Protein AF-A0A6A6V5Y7-F1 (afdb_monomer_lite)

Radius of gyration: 75.14 Å; chains: 1; bounding box: 141×60×212 Å

Secondary structure (DSSP, 8-state):
-HHHHHHHHHHHHHHHHHHHHHHHHHHHHHHH-TT------S-HHHHHHHHHHHHHHHHHHHTT---HHHHHHHHHHHHHHHHHHHHHHHHHTT-SS--HHHHHHHHHHH--HHHHHHHHHHHHHHHHHHHHHHHHHHHHHHHHHHHHHHHHHHHHHHHHHHHHHHHHTTHHHHHHHHHHHHHHHHHHHHHHHHHHHHHHHHHHHHHHHHHHHHHHHHHHHHHHHHHHHHHHHHHHHHHHHHHHHHHHHHHHHHHHHHHHHHHHHHHHHHHHHHHHHHHHHHHHHHHH---HHHHHHHHHHHHHHHHHHHHHHHHHHHHHHHHHHHHHHHHHHHHHHHHSGGGHHHHHHTT-------------------PPPPPPPPPS--------TTHHHHHHHHHHHHHHHHHHHHHTTTT--HHHHHHHT-------S-S-----STT----SS----HHHHHHHHHHHHHHHHH-HHHHHHHHHHHHHHHHTTS------------------

Organism: NCBI:txid1340428

Foldseek 3Di:
DLVVLVVQLLVLLVVLLVLLLVVLVVLVVLQPDPPFDDPDPDDLVVSLVVNVVSLVSNVVSLVSHPDPLVNVLSVLSSVLSVVVSVQSVQLVVPDDDDDPVSVNVSSPVSDDPVRSVVSNVSSVVSVVSSVVVVVVVVVVVVVVVVVVVVVVVVVVVVVVVVVVVVVVVCVVVVVVVVVVVVVVVVVVVVVVVVVVVVVVVVVVVVVVVVVVVVVVVVVVVVVVVVVVVVVVVVVVVVVVVVVVVVVVVVVVVVVVVLVVLVVVLVVLVVVLVVLVVVLVVLVVVLVPDPDPVVNVVSVVVSVVSVVVNVVSVVVNVVSVVVSVVSVVVVVVVVVVVVPPVPVVVVVVVVVPPPPPDPDDDDDDDDDDDDDDDDDDDDDPPDDDDDDDPPPVVVVVVVVVVVVVVVVVCVVVVVLDDVVVVCVVVPDDPDDDDDDDDADDDPPDGDDDDDPPDVVVVVLVVQLSVCCVVPNNVVSVVVSVVVVVVVVVVDDDPDDDDDDDDDDDDDDD

Sequence (508 aa):
MEAWAVVACVASVVQLVDVTARCISKSREIQQSGDGFLESHASPQDATNHLRGLNNEVVFSATAITDPALLVLCNSVTSTTDQLLAVLDKVKVKGSKTKWKSLRSAIRSVWSKEQVEDLERRVAEFRDELNLHIVVRLRQQLTNLDTDLQSYIQSSDERTQKIIDAILNQGDIFTALLLDYGSENAQLHETTRSVVQEEHTRTRELIQLEGQRLGSESEERQRTTIRAVQASETMIISSIETNGEANQINHARTQSQIAELETALQVIKEQMEARDRELKQLLTALHETRNASKRRTIGEKSNAVTAALMALETMYSTLLSVLTMLKSSATDLLNHARTVEIWKISSFASKLSLPTEIRPGHPGGARMSGAVPLLPPFSDEDLGLTSRPWLATSQFAHSSYFGYYYTTIDASSHIIEGAAMEARWKYQPSTSQTDGFGVSYGGVSVDSGPCTNSALWLAACVTAVLRDHLGPDLAFTLLAGSLNYTISNVQEKETYSNGRFKADFRRT

pLDDT: mean 70.55, std 22.04, range [25.81, 97.62]

Structure (mmCIF, N/CA/C/O backbone):
data_AF-A0A6A6V5Y7-F1
#
_entry.id   AF-A0A6A6V5Y7-F1
#
loop_
_atom_site.group_PDB
_atom_site.id
_atom_site.type_symbol
_atom_site.label_atom_id
_atom_site.label_alt_id
_atom_site.label_comp_id
_atom_site.label_asym_id
_atom_site.label_entity_id
_atom_site.label_seq_id
_atom_site.pdbx_PDB_ins_code
_atom_site.Cartn_x
_atom_site.Cartn_y
_atom_site.Cartn_z
_atom_site.occupancy
_atom_site.B_iso_or_equiv
_atom_site.auth_seq_id
_atom_site.auth_comp_id
_atom_site.auth_asym_id
_atom_site.auth_atom_id
_atom_site.pdbx_PDB_model_num
ATOM 1 N N . MET A 1 1 ? -32.744 5.131 66.075 1.00 47.84 1 MET A N 1
ATOM 2 C CA . MET A 1 1 ? -32.521 5.717 67.416 1.00 47.84 1 MET A CA 1
ATOM 3 C C . MET A 1 1 ? -32.692 4.689 68.533 1.00 47.84 1 MET A C 1
ATOM 5 O O . MET A 1 1 ? -31.866 4.689 69.431 1.00 47.84 1 MET A O 1
ATOM 9 N N . GLU A 1 2 ? -33.654 3.763 68.451 1.00 63.81 2 GLU A N 1
ATOM 10 C CA . GLU A 1 2 ? -33.913 2.760 69.507 1.00 63.81 2 GLU A CA 1
ATOM 11 C C . GLU A 1 2 ? -32.731 1.830 69.841 1.00 63.81 2 GLU A C 1
ATOM 13 O O . GLU A 1 2 ? -32.483 1.551 71.008 1.00 63.81 2 GLU A O 1
ATOM 18 N N . ALA A 1 3 ? -31.946 1.390 68.849 1.00 69.12 3 ALA A N 1
ATOM 19 C CA . ALA A 1 3 ? -30.833 0.461 69.088 1.00 69.12 3 ALA A CA 1
ATOM 20 C C . ALA A 1 3 ? -29.760 1.028 70.038 1.00 69.12 3 ALA A C 1
ATOM 22 O O . ALA A 1 3 ? -29.252 0.310 70.895 1.00 69.12 3 ALA A O 1
ATOM 23 N N . TRP A 1 4 ? -29.452 2.323 69.927 1.00 71.75 4 TRP A N 1
ATOM 24 C CA . TRP A 1 4 ? -28.482 2.986 70.802 1.00 71.75 4 TRP A CA 1
ATOM 25 C C . TRP A 1 4 ? -29.007 3.146 72.230 1.00 71.75 4 TRP A C 1
ATOM 27 O O . TRP A 1 4 ? -28.233 2.999 73.170 1.00 71.75 4 TRP A O 1
ATOM 37 N N . ALA A 1 5 ? -30.313 3.378 72.398 1.00 74.56 5 ALA A N 1
ATOM 38 C CA . ALA A 1 5 ? -30.947 3.442 73.714 1.00 74.56 5 ALA A CA 1
ATOM 39 C C . ALA A 1 5 ? -30.925 2.077 74.424 1.00 74.56 5 ALA A C 1
ATOM 41 O O . ALA A 1 5 ? -30.608 2.005 75.609 1.00 74.56 5 ALA A O 1
ATOM 42 N N . VAL A 1 6 ? -31.171 0.988 73.686 1.00 73.44 6 VAL A N 1
ATOM 43 C CA . VAL A 1 6 ? -31.071 -0.384 74.213 1.00 73.44 6 VAL A CA 1
ATOM 44 C C . VAL A 1 6 ? -29.634 -0.713 74.623 1.00 73.44 6 VAL A C 1
ATOM 46 O O . VAL A 1 6 ? -29.417 -1.217 75.722 1.00 73.44 6 VAL A O 1
ATOM 49 N N . VAL A 1 7 ? -28.642 -0.390 73.786 1.00 76.25 7 VAL A N 1
ATOM 50 C CA . VAL A 1 7 ? -27.221 -0.623 74.106 1.00 76.25 7 VAL A CA 1
ATOM 51 C C . VAL A 1 7 ? -26.783 0.185 75.327 1.00 76.25 7 VAL A C 1
ATOM 53 O O . VAL A 1 7 ? -26.124 -0.365 76.208 1.00 76.25 7 VAL A O 1
ATOM 56 N N . ALA A 1 8 ? -27.169 1.461 75.403 1.00 78.75 8 ALA A N 1
ATOM 57 C CA . ALA A 1 8 ? -26.872 2.311 76.550 1.00 78.75 8 ALA A CA 1
ATOM 58 C C . ALA A 1 8 ? -27.481 1.734 77.834 1.00 78.75 8 ALA A C 1
ATOM 60 O O . ALA A 1 8 ? -26.762 1.552 78.810 1.00 78.75 8 ALA A O 1
ATOM 61 N N . CYS A 1 9 ? -28.758 1.340 77.809 1.00 78.88 9 CYS A N 1
ATOM 62 C CA . CYS A 1 9 ? -29.396 0.757 78.984 1.00 78.88 9 CYS A CA 1
ATOM 63 C C . CYS A 1 9 ? -28.735 -0.551 79.428 1.00 78.88 9 CYS A C 1
ATOM 65 O O . CYS A 1 9 ? -28.435 -0.718 80.609 1.00 78.88 9 CYS A O 1
ATOM 67 N N . VAL A 1 10 ? -28.464 -1.465 78.490 1.00 78.81 10 VAL A N 1
ATOM 68 C CA . VAL A 1 10 ? -27.765 -2.723 78.784 1.00 78.81 10 VAL A CA 1
ATOM 69 C C . VAL A 1 10 ? -26.408 -2.434 79.425 1.00 78.81 10 VAL A C 1
ATOM 71 O O . VAL A 1 10 ? -26.070 -3.062 80.424 1.00 78.81 10 VAL A O 1
ATOM 74 N N . ALA A 1 11 ? -25.656 -1.452 78.921 1.00 81.56 11 ALA A N 1
ATOM 75 C CA . ALA A 1 11 ? -24.382 -1.053 79.511 1.00 81.56 11 ALA A CA 1
ATOM 76 C C . ALA A 1 11 ? -24.539 -0.534 80.952 1.00 81.56 11 ALA A C 1
ATOM 78 O O . ALA A 1 11 ? -23.795 -0.975 81.832 1.00 81.56 11 ALA A O 1
ATOM 79 N N . SER A 1 12 ? -25.521 0.333 81.219 1.00 81.94 12 SER A N 1
ATOM 80 C CA . SER A 1 12 ? -25.798 0.841 82.570 1.00 81.94 12 SER A CA 1
ATOM 81 C C . SER A 1 12 ? -26.229 -0.288 83.520 1.00 81.94 12 SER A C 1
ATOM 83 O O . SER A 1 12 ? -25.786 -0.327 84.667 1.00 81.94 12 SER A O 1
ATOM 85 N N . VAL A 1 13 ? -27.019 -1.262 83.043 1.00 81.38 13 VAL A N 1
ATOM 86 C CA . VAL A 1 13 ? -27.416 -2.454 83.815 1.00 81.38 13 VAL A CA 1
ATOM 87 C C . VAL A 1 13 ? -26.211 -3.345 84.123 1.00 81.38 13 VAL A C 1
ATOM 89 O O . VAL A 1 13 ? -26.048 -3.742 85.275 1.00 81.38 13 VAL A O 1
ATOM 92 N N . VAL A 1 14 ? -25.328 -3.621 83.151 1.00 83.00 14 VAL A N 1
ATOM 93 C CA . VAL A 1 14 ? -24.084 -4.385 83.385 1.00 83.00 14 VAL A CA 1
ATOM 94 C C . VAL A 1 14 ? -23.247 -3.722 84.475 1.00 83.00 14 VAL A C 1
ATOM 96 O O . VAL A 1 14 ? -22.811 -4.392 85.411 1.00 83.00 14 VAL A O 1
ATOM 99 N N . GLN A 1 15 ? -23.023 -2.409 84.363 1.00 83.56 15 GLN A N 1
ATOM 100 C CA . GLN A 1 15 ? -22.234 -1.657 85.338 1.00 83.56 15 GLN A CA 1
ATOM 101 C C . GLN A 1 15 ? -22.883 -1.704 86.721 1.00 83.56 15 GLN A C 1
ATOM 103 O O . GLN A 1 15 ? -22.200 -1.918 87.722 1.00 83.56 15 GLN A O 1
ATOM 108 N N . LEU A 1 16 ? -24.207 -1.561 86.782 1.00 81.12 16 LEU A N 1
ATOM 109 C CA . LEU A 1 16 ? -24.944 -1.589 88.035 1.00 81.12 16 LEU A CA 1
ATOM 110 C C . LEU A 1 16 ? -24.880 -2.961 88.716 1.00 81.12 16 LEU A C 1
ATOM 112 O O . LEU A 1 16 ? -24.632 -3.037 89.923 1.00 81.12 16 LEU A O 1
ATOM 116 N N . VAL A 1 17 ? -25.053 -4.038 87.949 1.00 80.75 17 VAL A N 1
ATOM 117 C CA . VAL A 1 17 ? -24.933 -5.428 88.412 1.00 80.75 17 VAL A CA 1
ATOM 118 C C . VAL A 1 17 ? -23.511 -5.710 88.904 1.00 80.75 17 VAL A C 1
ATOM 120 O O . VAL A 1 17 ? -23.354 -6.257 89.993 1.00 80.75 17 VAL A O 1
ATOM 123 N N . ASP A 1 18 ? -22.473 -5.283 88.179 1.00 80.75 18 ASP A N 1
ATOM 124 C CA . ASP A 1 18 ? -21.068 -5.473 88.575 1.00 80.75 18 ASP A CA 1
ATOM 125 C C . ASP A 1 18 ? -20.716 -4.712 89.864 1.00 80.75 18 ASP A C 1
ATOM 127 O O . ASP A 1 18 ? -20.159 -5.285 90.803 1.00 80.75 18 ASP A O 1
ATOM 131 N N . VAL A 1 19 ? -21.094 -3.433 89.975 1.00 78.00 19 VAL A N 1
ATOM 132 C CA . VAL A 1 19 ? -20.848 -2.650 91.198 1.00 78.00 19 VAL A CA 1
ATOM 133 C C . VAL A 1 19 ? -21.626 -3.234 92.382 1.00 78.00 19 VAL A C 1
ATOM 135 O O . VAL A 1 19 ? -21.072 -3.352 93.478 1.00 78.00 19 VAL A O 1
ATOM 138 N N . THR A 1 20 ? -22.869 -3.673 92.164 1.00 76.62 20 THR A N 1
ATOM 139 C CA . THR A 1 20 ? -23.691 -4.337 93.187 1.00 76.62 20 THR A CA 1
ATOM 140 C C . THR A 1 20 ? -23.056 -5.656 93.642 1.00 76.62 20 THR A C 1
ATOM 142 O O . THR A 1 20 ? -22.884 -5.864 94.844 1.00 76.62 20 THR A O 1
ATOM 145 N N . ALA A 1 21 ? -22.602 -6.497 92.707 1.00 80.69 21 ALA A N 1
ATOM 146 C CA . ALA A 1 21 ? -21.889 -7.740 92.999 1.00 80.69 21 ALA A CA 1
ATOM 147 C C . ALA A 1 21 ? -20.622 -7.489 93.830 1.00 80.69 21 ALA A C 1
ATOM 149 O O . ALA A 1 21 ? -20.389 -8.161 94.834 1.00 80.69 21 ALA A O 1
ATOM 150 N N . ARG A 1 22 ? -19.825 -6.474 93.471 1.00 79.12 22 ARG A N 1
ATOM 151 C CA . ARG A 1 22 ? -18.620 -6.088 94.225 1.00 79.12 22 ARG A CA 1
ATOM 152 C C . ARG A 1 22 ? -18.953 -5.603 95.635 1.00 79.12 22 ARG A C 1
ATOM 154 O O . ARG A 1 22 ? -18.233 -5.938 96.577 1.00 79.12 22 ARG A O 1
ATOM 161 N N . CYS A 1 23 ? -20.024 -4.825 95.804 1.00 73.75 23 CYS A N 1
ATOM 162 C CA . CYS A 1 23 ? -20.492 -4.380 97.118 1.00 73.75 23 CYS A CA 1
ATOM 163 C C . CYS A 1 23 ? -20.911 -5.560 98.001 1.00 73.75 23 CYS A C 1
ATOM 165 O O . CYS A 1 23 ? -20.565 -5.590 99.187 1.00 73.75 23 CYS A O 1
ATOM 167 N N . ILE A 1 24 ? -21.608 -6.543 97.431 1.00 74.25 24 ILE A N 1
ATOM 168 C CA . ILE A 1 24 ? -22.055 -7.731 98.157 1.00 74.25 24 ILE A CA 1
ATOM 169 C C . ILE A 1 24 ? -20.869 -8.652 98.486 1.00 74.25 24 ILE A C 1
ATOM 171 O O . ILE A 1 24 ? -20.700 -9.005 99.651 1.00 74.25 24 ILE A O 1
ATOM 175 N N . SER A 1 25 ? -19.968 -8.923 97.532 1.00 78.38 25 SER A N 1
ATOM 176 C CA . SER A 1 25 ? -18.748 -9.723 97.754 1.00 78.38 25 SER A CA 1
ATOM 177 C C . SER A 1 25 ? -17.883 -9.140 98.869 1.00 78.38 25 SER A C 1
ATOM 179 O O . SER A 1 25 ? -17.515 -9.839 99.811 1.00 78.38 25 SER A O 1
ATOM 181 N N . LYS A 1 26 ? -17.630 -7.823 98.838 1.00 73.12 26 LYS A N 1
ATOM 182 C CA . LYS A 1 26 ? -16.898 -7.147 99.918 1.00 73.12 26 LYS A CA 1
ATOM 183 C C . LYS A 1 26 ? -17.632 -7.243 101.253 1.00 73.12 26 LYS A C 1
ATOM 185 O O . LYS A 1 26 ? -16.992 -7.395 102.289 1.00 73.12 26 LYS A O 1
ATOM 190 N N . SER A 1 27 ? -18.964 -7.175 101.252 1.00 70.31 27 SER A N 1
ATOM 191 C CA . SER A 1 27 ? -19.775 -7.359 102.463 1.00 70.31 27 SER A CA 1
ATOM 192 C C . SER A 1 27 ? -19.649 -8.780 103.021 1.00 70.31 27 SER A C 1
ATOM 194 O O . SER A 1 27 ? -19.525 -8.948 104.236 1.00 70.31 27 SER A O 1
ATOM 196 N N . ARG A 1 28 ? -19.603 -9.794 102.150 1.00 71.38 28 ARG A N 1
ATOM 197 C CA . ARG A 1 28 ? -19.395 -11.203 102.503 1.00 71.38 28 ARG A CA 1
ATOM 198 C C . ARG A 1 28 ? -17.990 -11.467 103.047 1.00 71.38 28 ARG A C 1
ATOM 200 O O . ARG A 1 28 ? -17.866 -12.060 104.117 1.00 71.38 28 ARG A O 1
ATOM 207 N N . GLU A 1 29 ? -16.944 -10.959 102.395 1.00 71.38 29 GLU A N 1
ATOM 208 C CA . GLU A 1 29 ? -15.559 -11.002 102.899 1.00 71.38 29 GLU A CA 1
ATOM 209 C C . GLU A 1 29 ? -15.474 -10.391 104.306 1.00 71.38 29 GLU A C 1
ATOM 211 O O . GLU A 1 29 ? -14.938 -10.981 105.243 1.00 71.38 29 GLU A O 1
ATOM 216 N N . ILE A 1 30 ? -16.110 -9.231 104.487 1.00 67.81 30 ILE A N 1
ATOM 217 C CA . ILE A 1 30 ? -16.208 -8.524 105.763 1.00 67.81 30 ILE A CA 1
ATOM 218 C C . ILE A 1 30 ? -16.929 -9.345 106.846 1.00 67.81 30 ILE A C 1
ATOM 220 O O . ILE A 1 30 ? -16.574 -9.194 108.020 1.00 67.81 30 ILE A O 1
ATOM 224 N N . GLN A 1 31 ? -17.919 -10.176 106.493 1.00 64.50 31 GLN A N 1
ATOM 225 C CA . GLN A 1 31 ? -18.598 -11.081 107.429 1.00 64.50 31 GLN A CA 1
ATOM 226 C C . GLN A 1 31 ? -17.725 -12.281 107.831 1.00 64.50 31 GLN A C 1
ATOM 228 O O . GLN A 1 31 ? -17.809 -12.716 108.985 1.00 64.50 31 GLN A O 1
ATOM 233 N N . GLN A 1 32 ? -16.905 -12.794 106.907 1.00 69.12 32 GLN A N 1
ATOM 234 C CA . GLN A 1 32 ? -16.104 -14.013 107.075 1.00 69.12 32 GLN A CA 1
ATOM 235 C C . GLN A 1 32 ? -14.733 -13.772 107.735 1.00 69.12 32 GLN A C 1
ATOM 237 O O . GLN A 1 32 ? -14.247 -14.643 108.454 1.00 69.12 32 GLN A O 1
ATOM 242 N N . SER A 1 33 ? -14.106 -12.604 107.555 1.00 66.62 33 SER A N 1
ATOM 243 C CA . SER A 1 33 ? -12.805 -12.300 108.172 1.00 66.62 33 SER A CA 1
ATOM 244 C C . SER A 1 33 ? -12.927 -12.012 109.680 1.00 66.62 33 SER A C 1
ATOM 246 O O . SER A 1 33 ? -13.344 -10.923 110.079 1.00 66.62 33 SER A O 1
ATOM 248 N N . GLY A 1 34 ? -12.513 -12.962 110.527 1.00 57.53 34 GLY A N 1
ATOM 249 C CA . GLY A 1 34 ? -12.497 -12.820 111.992 1.00 57.53 34 GLY A CA 1
ATOM 250 C C . GLY A 1 34 ? -11.508 -11.777 112.542 1.00 57.53 34 GLY A C 1
ATOM 251 O O . GLY A 1 34 ? -11.775 -11.202 113.593 1.00 57.53 34 GLY A O 1
ATOM 252 N N . ASP A 1 35 ? -10.431 -11.459 111.810 1.00 55.78 35 ASP A N 1
ATOM 253 C CA . ASP A 1 35 ? -9.263 -10.715 112.336 1.00 55.78 35 ASP A CA 1
ATOM 254 C C . ASP A 1 35 ? -9.116 -9.257 111.857 1.00 55.78 35 ASP A C 1
ATOM 256 O O . ASP A 1 35 ? -8.121 -8.574 112.083 1.00 55.78 35 ASP A O 1
ATOM 260 N N . GLY A 1 36 ? -10.168 -8.701 111.256 1.00 52.84 36 GLY A N 1
ATOM 261 C CA . GLY A 1 36 ? -10.412 -7.267 111.399 1.00 52.84 36 GLY A CA 1
ATOM 262 C C . GLY A 1 36 ? -9.532 -6.272 110.629 1.00 52.84 36 GLY A C 1
ATOM 263 O O . GLY A 1 36 ? -9.738 -5.078 110.857 1.00 52.84 36 GLY A O 1
ATOM 264 N N . PHE A 1 37 ? -8.671 -6.677 109.692 1.00 50.19 37 PHE A N 1
ATOM 265 C CA . PHE A 1 37 ? -7.966 -5.740 108.805 1.00 50.19 37 PHE A CA 1
ATOM 266 C C . PHE A 1 37 ? -8.186 -6.099 107.332 1.00 50.19 37 PHE A C 1
ATOM 268 O O . PHE A 1 37 ? -7.670 -7.090 106.833 1.00 50.19 37 PHE A O 1
ATOM 275 N N . LEU A 1 38 ? -8.998 -5.293 106.646 1.00 51.72 38 LEU A N 1
ATOM 276 C CA . LEU A 1 38 ? -9.112 -5.313 105.190 1.00 51.72 38 LEU A CA 1
ATOM 277 C C . LEU A 1 38 ? -8.870 -3.870 104.748 1.00 51.72 38 LEU A C 1
ATOM 279 O O . LEU A 1 38 ? -9.680 -2.983 105.031 1.00 51.72 38 LEU A O 1
ATOM 283 N N . GLU A 1 39 ? -7.699 -3.617 104.173 1.00 50.28 39 GLU A N 1
ATOM 284 C CA . GLU A 1 39 ? -7.285 -2.297 103.704 1.00 50.28 39 GLU A CA 1
ATOM 285 C C . GLU A 1 39 ? -8.019 -2.001 102.391 1.00 50.28 39 GLU A C 1
ATOM 287 O O . GLU A 1 39 ? -7.555 -2.299 101.297 1.00 50.28 39 GLU A O 1
ATOM 292 N N . SER A 1 40 ? -9.252 -1.497 102.497 1.00 54.22 40 SER A N 1
ATOM 293 C CA . SER A 1 40 ? -10.013 -1.051 101.329 1.00 54.22 40 SER A CA 1
ATOM 294 C C . SER A 1 40 ? -9.873 0.461 101.173 1.00 54.22 40 SER A C 1
ATOM 296 O O . SER A 1 40 ? -10.400 1.222 101.986 1.00 54.22 40 SER A O 1
ATOM 298 N N . HIS A 1 41 ? -9.176 0.887 100.115 1.00 52.16 41 HIS A N 1
ATOM 299 C CA . HIS A 1 41 ? -8.904 2.295 99.788 1.00 52.16 41 HIS A CA 1
ATOM 300 C C . HIS A 1 41 ? -10.117 3.087 99.261 1.00 52.16 41 HIS A C 1
ATOM 302 O O . HIS A 1 41 ? -10.018 4.298 99.092 1.00 52.16 41 HIS A O 1
ATOM 308 N N . ALA A 1 42 ? -11.266 2.448 99.015 1.00 56.84 42 ALA A N 1
ATOM 309 C CA . ALA A 1 42 ? -12.482 3.142 98.582 1.00 56.84 42 ALA A CA 1
ATOM 310 C C . ALA A 1 42 ? -13.359 3.512 99.789 1.00 56.84 42 ALA A C 1
ATOM 312 O O . ALA A 1 42 ? -13.603 2.673 100.661 1.00 56.84 42 ALA A O 1
ATOM 313 N N . SER A 1 43 ? -13.859 4.750 99.843 1.00 63.84 43 SER A N 1
ATOM 314 C CA . SER A 1 43 ? -14.840 5.143 100.858 1.00 63.84 43 SER A CA 1
ATOM 315 C C . SER A 1 43 ? -16.182 4.462 100.557 1.00 63.84 43 SER A C 1
ATOM 317 O O . SER A 1 43 ? -16.647 4.516 99.417 1.00 63.84 43 SER A O 1
ATOM 319 N N . PRO A 1 44 ? -16.868 3.871 101.551 1.00 64.44 44 PRO A N 1
ATOM 320 C CA . PRO A 1 44 ? -18.232 3.365 101.383 1.00 64.44 44 PRO A CA 1
ATOM 321 C C . PRO A 1 44 ? -19.197 4.399 100.793 1.00 64.44 44 PRO A C 1
ATOM 323 O O . PRO A 1 44 ? -20.110 4.045 100.056 1.00 64.44 44 PRO A O 1
ATOM 326 N N . GLN A 1 45 ? -18.967 5.686 101.079 1.00 70.00 45 GLN A N 1
ATOM 327 C CA . GLN A 1 45 ? -19.774 6.779 100.542 1.00 70.00 45 GLN A CA 1
ATOM 328 C C . GLN A 1 45 ? -19.642 6.911 99.021 1.00 70.00 45 GLN A C 1
ATOM 330 O O . GLN A 1 45 ? -20.628 7.228 98.356 1.00 70.00 45 GLN A O 1
ATOM 335 N N . ASP A 1 46 ? -18.454 6.648 98.482 1.00 72.88 46 ASP A N 1
ATOM 336 C CA . ASP A 1 46 ? -18.194 6.736 97.047 1.00 72.88 46 ASP A CA 1
ATOM 337 C C . ASP A 1 46 ? -18.903 5.591 96.321 1.00 72.88 46 ASP A C 1
ATOM 339 O O . ASP A 1 46 ? -19.544 5.819 95.300 1.00 72.88 46 ASP A O 1
ATOM 343 N N . ALA A 1 47 ? -18.894 4.384 96.901 1.00 71.00 47 ALA A N 1
ATOM 344 C CA . ALA A 1 47 ? -19.635 3.236 96.378 1.00 71.00 47 ALA A CA 1
ATOM 345 C C . ALA A 1 47 ? -21.159 3.466 96.393 1.00 71.00 47 ALA A C 1
ATOM 347 O O . ALA A 1 47 ? -21.827 3.195 95.398 1.00 71.00 47 ALA A O 1
ATOM 348 N N . THR A 1 48 ? -21.713 4.027 97.475 1.00 78.44 48 THR A N 1
ATOM 349 C CA . THR A 1 48 ? -23.146 4.367 97.554 1.00 78.44 48 THR A CA 1
ATOM 350 C C . THR A 1 48 ? -23.541 5.440 96.537 1.00 78.44 48 THR A C 1
ATOM 352 O O . THR A 1 48 ? -24.580 5.323 95.889 1.00 78.44 48 THR A O 1
ATOM 355 N N . ASN A 1 49 ? -22.721 6.484 96.373 1.00 81.69 49 ASN A N 1
ATOM 356 C CA . ASN A 1 49 ? -22.974 7.536 95.385 1.00 81.69 49 ASN A CA 1
ATOM 357 C C . ASN A 1 49 ? -22.903 6.985 93.953 1.00 81.69 49 ASN A C 1
ATOM 359 O O . ASN A 1 49 ? -23.741 7.335 93.126 1.00 81.69 49 ASN A O 1
ATOM 363 N N . HIS A 1 50 ? -21.943 6.097 93.686 1.00 80.06 50 HIS A N 1
ATOM 364 C CA . HIS A 1 50 ? -21.789 5.432 92.395 1.00 80.06 50 HIS A CA 1
ATOM 365 C C . HIS A 1 50 ? -23.005 4.551 92.071 1.00 80.06 50 HIS A C 1
ATOM 367 O O . HIS A 1 50 ? -23.597 4.700 91.005 1.00 80.06 50 HIS A O 1
ATOM 373 N N . LEU A 1 51 ? -23.437 3.694 93.005 1.00 80.12 51 LEU A N 1
ATOM 374 C CA . LEU A 1 51 ? -24.632 2.854 92.844 1.00 80.12 51 LEU A CA 1
ATOM 375 C C . LEU A 1 51 ? -25.889 3.681 92.560 1.00 80.12 51 LEU A C 1
ATOM 377 O O . LEU A 1 51 ? -26.679 3.329 91.691 1.00 80.12 51 LEU A O 1
ATOM 381 N N . ARG A 1 52 ? -26.064 4.801 93.268 1.00 85.25 52 ARG A N 1
ATOM 382 C CA . ARG A 1 52 ? -27.201 5.706 93.061 1.00 85.25 52 ARG A CA 1
ATOM 383 C C . ARG A 1 52 ? -27.171 6.366 91.682 1.00 85.25 52 ARG A C 1
ATOM 385 O O . ARG A 1 52 ? -28.218 6.489 91.055 1.00 85.25 52 ARG A O 1
ATOM 392 N N . GLY A 1 53 ? -25.991 6.779 91.218 1.00 83.44 53 GLY A N 1
ATOM 393 C CA . GLY A 1 53 ? -25.807 7.333 89.876 1.00 83.44 53 GLY A CA 1
ATOM 394 C C . GLY A 1 53 ? -26.209 6.335 88.791 1.00 83.44 53 GLY A C 1
ATOM 395 O O . GLY A 1 53 ? -27.066 6.647 87.969 1.00 83.44 53 GLY A O 1
ATOM 396 N N . LEU A 1 54 ? -25.669 5.115 88.864 1.00 82.56 54 LEU A N 1
ATOM 397 C CA . LEU A 1 54 ? -25.978 4.047 87.910 1.00 82.56 54 LEU A CA 1
ATOM 398 C C . LEU A 1 54 ? -27.454 3.632 87.946 1.00 82.56 54 LEU A C 1
ATOM 400 O O . LEU A 1 54 ? -28.047 3.398 86.899 1.00 82.56 54 LEU A O 1
ATOM 404 N N . ASN A 1 55 ? -28.079 3.582 89.127 1.00 85.38 55 ASN A N 1
ATOM 405 C CA . ASN A 1 55 ? -29.500 3.245 89.229 1.00 85.38 55 ASN A CA 1
ATOM 406 C C . ASN A 1 55 ? -30.393 4.275 88.528 1.00 85.38 55 ASN A C 1
ATOM 408 O O . ASN A 1 55 ? -31.296 3.914 87.780 1.00 85.38 55 ASN A O 1
ATOM 412 N N . ASN A 1 56 ? -30.107 5.565 88.723 1.00 85.50 56 ASN A N 1
ATOM 413 C CA . ASN A 1 56 ? -30.840 6.635 88.048 1.00 85.50 56 ASN A CA 1
ATOM 414 C C . ASN A 1 56 ? -30.662 6.570 86.525 1.00 85.50 56 ASN A C 1
ATOM 416 O O . ASN A 1 56 ? -31.601 6.852 85.784 1.00 85.50 56 ASN A O 1
ATOM 420 N N . GLU A 1 57 ? -29.474 6.183 86.061 1.00 82.88 57 GLU A N 1
ATOM 421 C CA . GLU A 1 57 ? -29.181 6.003 84.640 1.00 82.88 57 GLU A CA 1
ATOM 422 C C . GLU A 1 57 ? -29.948 4.818 84.036 1.00 82.88 57 GLU A C 1
ATOM 424 O O . GLU A 1 57 ? -30.499 4.940 82.941 1.00 82.88 57 GLU A O 1
ATOM 429 N N . VAL A 1 58 ? -30.061 3.702 84.767 1.00 83.56 58 VAL A N 1
ATOM 430 C CA . VAL A 1 58 ? -30.886 2.551 84.365 1.00 83.56 58 VAL A CA 1
ATOM 431 C C . VAL A 1 58 ? -32.360 2.941 84.291 1.00 83.56 58 VAL A C 1
ATOM 433 O O . VAL A 1 58 ? -32.996 2.674 83.276 1.00 8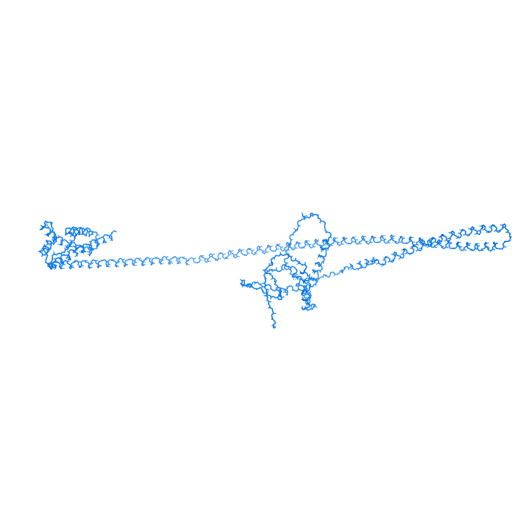3.56 58 VAL A O 1
ATOM 436 N N . VAL A 1 59 ? -32.890 3.632 85.306 1.00 85.19 59 VAL A N 1
ATOM 437 C CA . VAL A 1 59 ? -34.287 4.106 85.321 1.00 85.19 59 VAL A CA 1
ATOM 438 C C . VAL A 1 59 ? -34.562 5.057 84.159 1.00 85.19 59 VAL A C 1
ATOM 440 O O . VAL A 1 59 ? -35.572 4.917 83.473 1.00 85.19 59 VAL A O 1
ATOM 443 N N . PHE A 1 60 ? -33.658 6.005 83.906 1.00 84.62 60 PHE A N 1
ATOM 444 C CA . PHE A 1 60 ? -33.783 6.928 82.783 1.00 84.62 60 PHE A CA 1
ATOM 445 C C . PHE A 1 60 ? -33.778 6.178 81.447 1.00 84.62 60 PHE A C 1
ATOM 447 O O . PHE A 1 60 ? -34.667 6.378 80.620 1.00 84.62 60 PHE A O 1
ATOM 454 N N . SER A 1 61 ? -32.827 5.264 81.258 1.00 81.00 61 SER A N 1
ATOM 455 C CA . SER A 1 61 ? -32.674 4.515 80.008 1.00 81.00 61 SER A CA 1
ATOM 456 C C . SER A 1 61 ? -33.823 3.528 79.766 1.00 81.00 61 SER A C 1
ATOM 458 O O . SER A 1 61 ? -34.226 3.330 78.621 1.00 81.00 61 SER A O 1
ATOM 460 N N . ALA A 1 62 ? -34.413 2.974 80.829 1.00 81.00 62 ALA A N 1
ATOM 461 C CA . ALA A 1 62 ? -35.574 2.087 80.767 1.00 81.00 62 ALA A CA 1
ATOM 462 C C . ALA A 1 62 ? -36.816 2.758 80.157 1.00 81.00 62 ALA A C 1
ATOM 464 O O . ALA A 1 62 ? -37.608 2.086 79.501 1.00 81.00 62 ALA A O 1
ATOM 465 N N . THR A 1 63 ? -36.968 4.083 80.285 1.00 82.75 63 THR A N 1
ATOM 466 C CA . THR A 1 63 ? -38.103 4.815 79.683 1.00 82.75 63 THR A CA 1
ATOM 467 C C . THR A 1 63 ? -38.100 4.815 78.153 1.00 82.75 63 THR A C 1
ATOM 469 O O . THR A 1 63 ? -39.145 5.021 77.538 1.00 82.75 63 THR A O 1
ATOM 472 N N . ALA A 1 64 ? -36.941 4.572 77.536 1.00 80.25 64 ALA A N 1
ATOM 473 C CA . ALA A 1 64 ? -36.761 4.553 76.088 1.00 80.25 64 ALA A CA 1
ATOM 474 C C . ALA A 1 64 ? -36.769 3.132 75.492 1.00 80.25 64 ALA A C 1
ATOM 476 O O . ALA A 1 64 ? -36.625 2.979 74.277 1.00 80.25 64 ALA A O 1
ATOM 477 N N . ILE A 1 65 ? -36.907 2.092 76.322 1.00 79.31 65 ILE A N 1
ATOM 478 C CA . ILE A 1 65 ? -36.886 0.693 75.886 1.00 79.31 65 ILE A CA 1
ATOM 479 C C . ILE A 1 65 ? -38.299 0.227 75.545 1.00 79.31 65 ILE A C 1
ATOM 481 O O . ILE A 1 65 ? -39.210 0.287 76.366 1.00 79.31 65 ILE A O 1
ATOM 485 N N . THR A 1 66 ? -38.459 -0.302 74.334 1.00 81.62 66 THR A N 1
ATOM 486 C CA . THR A 1 66 ? -39.704 -0.915 73.851 1.00 81.62 66 THR A CA 1
ATOM 487 C C . THR A 1 66 ? -39.759 -2.428 74.085 1.00 81.62 66 THR A C 1
ATOM 489 O O . THR A 1 66 ? -40.828 -3.021 73.963 1.00 81.62 66 THR A O 1
ATOM 492 N N . ASP A 1 67 ? -38.631 -3.058 74.435 1.00 82.81 67 ASP A N 1
ATOM 493 C CA . ASP A 1 67 ? -38.548 -4.487 74.749 1.00 82.81 67 ASP A CA 1
ATOM 494 C C . ASP A 1 67 ? -39.115 -4.763 76.158 1.00 82.81 67 ASP A C 1
ATOM 496 O O . ASP A 1 67 ? -38.499 -4.371 77.157 1.00 82.81 67 ASP A O 1
ATOM 500 N N . PRO A 1 68 ? -40.273 -5.443 76.266 1.00 85.12 68 PRO A N 1
ATOM 501 C CA . PRO A 1 68 ? -40.937 -5.657 77.545 1.00 85.12 68 PRO A CA 1
ATOM 502 C C . PRO A 1 68 ? -40.125 -6.545 78.492 1.00 85.12 68 PRO A C 1
ATOM 504 O O . PRO A 1 68 ? -40.219 -6.373 79.704 1.00 85.12 68 PRO A O 1
ATOM 507 N N . ALA A 1 69 ? -39.323 -7.478 77.974 1.00 84.50 69 ALA A N 1
ATOM 508 C CA . ALA A 1 69 ? -38.557 -8.390 78.813 1.00 84.50 69 ALA A CA 1
ATOM 509 C C . ALA A 1 69 ? -37.314 -7.698 79.392 1.00 84.50 69 ALA A C 1
ATOM 511 O O . ALA A 1 69 ? -37.053 -7.787 80.591 1.00 84.50 69 ALA A O 1
ATOM 512 N N . LEU A 1 70 ? -36.628 -6.887 78.578 1.00 83.44 70 LEU A N 1
ATOM 513 C CA . LEU A 1 70 ? -35.536 -6.041 79.064 1.00 83.44 70 LEU A CA 1
ATOM 514 C C . LEU A 1 70 ? -36.032 -5.015 80.095 1.00 83.44 70 LEU A C 1
ATOM 516 O O . LEU A 1 70 ? -35.359 -4.772 81.093 1.00 83.44 70 LEU A O 1
ATOM 520 N N . LEU A 1 71 ? -37.230 -4.455 79.900 1.00 87.19 71 LEU A N 1
ATOM 521 C CA . LEU A 1 71 ? -37.840 -3.532 80.857 1.00 87.19 71 LEU A CA 1
ATOM 522 C C . LEU A 1 71 ? -38.103 -4.197 82.221 1.00 87.19 71 LEU A C 1
ATOM 524 O O . LEU A 1 71 ? -37.848 -3.594 83.266 1.00 87.19 71 LEU A O 1
ATOM 528 N N . VAL A 1 72 ? -38.582 -5.446 82.227 1.00 89.25 72 VAL A N 1
ATOM 529 C CA . VAL A 1 72 ? -38.777 -6.239 83.455 1.00 89.25 72 VAL A CA 1
ATOM 530 C C . VAL A 1 72 ? -37.446 -6.477 84.174 1.00 89.25 72 VAL A C 1
ATOM 532 O O . VAL A 1 72 ? -37.374 -6.300 85.395 1.00 89.25 72 VAL A O 1
ATOM 535 N N . LEU A 1 73 ? -36.385 -6.798 83.430 1.00 87.88 73 LEU A N 1
ATOM 536 C CA . LEU A 1 73 ? -35.040 -6.956 83.979 1.00 87.88 73 LEU A CA 1
ATOM 537 C C . LEU A 1 73 ? -34.522 -5.645 84.593 1.00 87.88 73 LEU A C 1
ATOM 539 O O . LEU A 1 73 ? -34.085 -5.644 85.743 1.00 87.88 73 LEU A O 1
ATOM 543 N N . CYS A 1 74 ? -34.634 -4.514 83.885 1.00 86.81 74 CYS A N 1
ATOM 544 C CA . CYS A 1 74 ? -34.238 -3.196 84.396 1.00 86.81 74 CYS A CA 1
ATOM 545 C C . CYS A 1 74 ? -34.946 -2.859 85.715 1.00 86.81 74 CYS A C 1
ATOM 547 O O . CYS A 1 74 ? -34.292 -2.488 86.688 1.00 86.81 74 CYS A O 1
ATOM 549 N N . ASN A 1 75 ? -36.265 -3.062 85.779 1.00 88.88 75 ASN A N 1
ATOM 550 C CA . ASN A 1 75 ? -37.048 -2.818 86.992 1.00 88.88 75 ASN A CA 1
ATOM 551 C C . ASN A 1 75 ? -36.611 -3.721 88.159 1.00 88.88 75 ASN A C 1
ATOM 553 O O . ASN A 1 75 ? -36.553 -3.279 89.310 1.00 88.88 75 ASN A O 1
ATOM 557 N N . SER A 1 76 ? -36.270 -4.979 87.870 1.00 88.31 76 SER A N 1
ATOM 558 C CA . SER A 1 76 ? -35.816 -5.950 88.871 1.00 88.31 76 SER A CA 1
ATOM 559 C C . SER A 1 76 ? -34.422 -5.613 89.412 1.00 88.31 76 SER A C 1
ATOM 561 O O . SER A 1 76 ? -34.195 -5.675 90.628 1.00 88.31 76 SER A O 1
ATOM 563 N N . VAL A 1 77 ? -33.508 -5.179 88.539 1.00 87.12 77 VAL A N 1
ATOM 564 C CA . VAL A 1 77 ? -32.175 -4.686 88.917 1.00 87.12 77 VAL A CA 1
ATOM 565 C C . VAL A 1 77 ? -32.312 -3.431 89.780 1.00 87.12 77 VAL A C 1
ATOM 567 O O . VAL A 1 77 ? -31.777 -3.409 90.888 1.00 87.12 77 VAL A O 1
ATOM 570 N N . THR A 1 78 ? -33.105 -2.444 89.350 1.00 88.12 78 THR A N 1
ATOM 571 C CA . THR A 1 78 ? -33.361 -1.209 90.109 1.00 88.12 78 THR A CA 1
ATOM 572 C C . THR A 1 78 ? -33.936 -1.490 91.492 1.00 88.12 78 THR A C 1
ATOM 574 O O . THR A 1 78 ? -33.405 -0.999 92.486 1.00 88.12 78 THR A O 1
ATOM 577 N N . SER A 1 79 ? -34.951 -2.355 91.592 1.00 90.50 79 SER A N 1
ATOM 578 C CA . SER A 1 79 ? -35.535 -2.738 92.884 1.00 90.50 79 SER A CA 1
ATOM 579 C C . SER A 1 79 ? -34.503 -3.373 93.824 1.00 90.50 79 SER A C 1
ATOM 581 O O . SER A 1 79 ? -34.487 -3.106 95.027 1.00 90.50 79 SER A O 1
ATOM 583 N N . THR A 1 80 ? -33.609 -4.203 93.285 1.00 85.12 80 THR A N 1
ATOM 584 C CA . THR A 1 80 ? -32.540 -4.855 94.056 1.00 85.12 80 THR A CA 1
ATOM 585 C C . THR A 1 80 ? -31.483 -3.852 94.512 1.00 85.12 80 THR A C 1
ATOM 587 O O . THR A 1 80 ? -31.048 -3.885 95.666 1.00 85.12 80 THR A O 1
ATOM 590 N N . THR A 1 81 ? -31.108 -2.913 93.644 1.00 84.25 81 THR A N 1
ATOM 591 C CA . THR A 1 81 ? -30.201 -1.817 93.989 1.00 84.25 81 THR A CA 1
ATOM 592 C C . THR A 1 81 ? -30.806 -0.888 95.037 1.00 84.25 81 THR A C 1
ATOM 594 O O . THR A 1 81 ? -30.101 -0.493 95.962 1.00 84.25 81 THR A O 1
ATOM 597 N N . ASP A 1 82 ? -32.098 -0.572 94.965 1.00 87.56 82 ASP A N 1
ATOM 598 C CA . ASP A 1 82 ? -32.768 0.261 95.967 1.00 87.56 82 ASP A CA 1
ATOM 599 C C . ASP A 1 82 ? -32.790 -0.411 97.344 1.00 87.56 82 ASP A C 1
ATOM 601 O O . ASP A 1 82 ? -32.558 0.247 98.361 1.00 87.56 82 ASP A O 1
ATOM 605 N N . GLN A 1 83 ? -32.978 -1.736 97.394 1.00 85.12 83 GLN A N 1
ATOM 606 C CA . GLN A 1 83 ? -32.852 -2.514 98.634 1.00 85.12 83 GLN A CA 1
ATOM 607 C C . GLN A 1 83 ? -31.434 -2.415 99.218 1.00 85.12 83 GLN A C 1
ATOM 609 O O . GLN A 1 83 ? -31.273 -2.189 100.422 1.00 85.12 83 GLN A O 1
ATOM 614 N N . LEU A 1 84 ? -30.406 -2.524 98.370 1.00 82.06 84 LEU A N 1
ATOM 615 C CA . LEU A 1 84 ? -29.006 -2.345 98.760 1.00 82.06 84 LEU A CA 1
ATOM 616 C C . LEU A 1 84 ? -28.726 -0.919 99.263 1.00 82.06 84 LEU A C 1
ATOM 618 O O . LEU A 1 84 ? -28.124 -0.744 100.324 1.00 82.06 84 LEU A O 1
ATOM 622 N N . LEU A 1 85 ? -29.183 0.105 98.540 1.00 83.50 85 LEU A N 1
ATOM 623 C CA . LEU A 1 85 ? -29.011 1.514 98.901 1.00 83.50 85 LEU A CA 1
ATOM 624 C C . LEU A 1 85 ? -29.697 1.841 100.230 1.00 83.50 85 LEU A C 1
ATOM 626 O O . LEU A 1 85 ? -29.077 2.463 101.092 1.00 83.50 85 LEU A O 1
ATOM 630 N N . ALA A 1 86 ? -30.927 1.363 100.443 1.00 84.56 86 ALA A N 1
ATOM 631 C CA . ALA A 1 86 ? -31.662 1.560 101.690 1.00 84.56 86 ALA A CA 1
ATOM 632 C C . ALA A 1 86 ? -30.919 0.970 102.900 1.00 84.56 86 ALA A C 1
ATOM 634 O O . ALA A 1 86 ? -30.958 1.524 104.002 1.00 84.56 86 ALA A O 1
ATOM 635 N N . VAL A 1 87 ? -30.221 -0.149 102.708 1.00 77.94 87 VAL A N 1
ATOM 636 C CA . VAL A 1 87 ? -29.390 -0.767 103.746 1.00 77.94 87 VAL A CA 1
ATOM 637 C C . VAL A 1 87 ? -28.130 0.058 103.985 1.00 77.94 87 VAL A C 1
ATOM 639 O O . VAL A 1 87 ? -27.846 0.404 105.132 1.00 77.94 87 VAL A O 1
ATOM 642 N N . LEU A 1 88 ? -27.413 0.441 102.926 1.00 74.94 88 LEU A N 1
ATOM 643 C CA . LEU A 1 88 ? -26.209 1.273 103.027 1.00 74.94 88 LEU A CA 1
ATOM 644 C C . LEU A 1 88 ? -26.494 2.630 103.699 1.00 74.94 88 LEU A C 1
ATOM 646 O O . LEU A 1 88 ? -25.701 3.086 104.528 1.00 74.94 88 LEU A O 1
ATOM 650 N N . ASP A 1 89 ? -27.647 3.244 103.425 1.00 77.44 89 ASP A N 1
ATOM 651 C CA . ASP A 1 89 ? -28.070 4.499 104.053 1.00 77.44 89 ASP A CA 1
ATOM 652 C C . ASP A 1 89 ? -28.407 4.321 105.548 1.00 77.44 89 ASP A C 1
ATOM 654 O O . ASP A 1 89 ? -28.025 5.162 106.366 1.00 77.44 89 ASP A O 1
ATOM 658 N N . LYS A 1 90 ? -29.018 3.198 105.962 1.00 73.12 90 LYS A N 1
ATOM 659 C CA . LYS A 1 90 ? -29.236 2.886 107.395 1.00 73.12 90 LYS A CA 1
ATOM 660 C C . LYS A 1 90 ? -27.928 2.762 108.170 1.00 73.12 90 LYS A C 1
ATOM 662 O O . LYS A 1 90 ? -27.863 3.123 109.347 1.00 73.12 90 LYS A O 1
ATOM 667 N N . VAL A 1 91 ? -26.881 2.264 107.517 1.00 66.06 91 VAL A N 1
ATOM 668 C CA . VAL A 1 91 ? -25.553 2.167 108.120 1.00 66.06 91 VAL A CA 1
ATOM 669 C C . VAL A 1 91 ? -24.884 3.541 108.255 1.00 66.06 91 VAL A C 1
ATOM 671 O O . VAL A 1 91 ? -24.225 3.815 109.261 1.00 66.06 91 VAL A O 1
ATOM 674 N N . LYS A 1 92 ? -25.093 4.435 107.282 1.00 63.44 92 LYS A N 1
ATOM 675 C CA . LYS A 1 92 ? -24.513 5.786 107.249 1.00 63.44 92 LYS A CA 1
ATOM 676 C C . LYS A 1 92 ? -24.913 6.656 108.449 1.00 63.44 92 LYS A C 1
ATOM 678 O O . LYS A 1 92 ? -24.104 7.451 108.920 1.00 63.44 92 LYS A O 1
ATOM 683 N N . VAL A 1 93 ? -26.127 6.485 108.979 1.00 55.62 93 VAL A N 1
ATOM 684 C CA . VAL A 1 93 ? -26.689 7.330 110.056 1.00 55.62 93 VAL A CA 1
ATOM 685 C C . VAL A 1 93 ? -26.009 7.115 111.423 1.00 55.62 93 VAL A C 1
ATOM 687 O O . VAL A 1 93 ? -26.108 7.974 112.294 1.00 55.62 93 VAL A O 1
ATOM 690 N N . LYS A 1 94 ? -25.262 6.019 111.631 1.00 53.53 94 LYS A N 1
ATOM 691 C CA . LYS A 1 94 ? -24.709 5.661 112.957 1.00 53.53 94 LYS A CA 1
ATOM 692 C C . LYS A 1 94 ? -23.230 6.008 113.188 1.00 53.53 94 LYS A C 1
ATOM 694 O O . LYS A 1 94 ? -22.711 5.694 114.256 1.00 53.53 94 LYS A O 1
ATOM 699 N N . GLY A 1 95 ? -22.528 6.644 112.246 1.00 52.81 95 GLY A N 1
ATOM 700 C CA . GLY A 1 95 ? -21.091 6.903 112.399 1.00 52.81 95 GLY A CA 1
ATOM 701 C C . GLY A 1 95 ? -20.612 8.207 111.771 1.00 52.81 95 GLY A C 1
ATOM 702 O O . GLY A 1 95 ? -20.503 8.314 110.553 1.00 52.81 95 GLY A O 1
ATOM 703 N N . SER A 1 96 ? -20.230 9.175 112.609 1.00 49.06 96 SER A N 1
ATOM 704 C CA . SER A 1 96 ? -19.392 10.302 112.190 1.00 49.06 96 SER A CA 1
ATOM 705 C C . SER A 1 96 ? -18.026 9.760 111.764 1.00 49.06 96 SER A C 1
ATOM 707 O O . SER A 1 96 ? -17.279 9.248 112.591 1.00 49.06 96 SER A O 1
ATOM 709 N N . LYS A 1 97 ? -17.759 9.808 110.452 1.00 55.62 97 LYS A N 1
ATOM 710 C CA . LYS A 1 97 ? -16.448 9.683 109.794 1.00 55.62 97 LYS A CA 1
ATOM 711 C C . LYS A 1 97 ? -15.439 8.796 110.541 1.00 55.62 97 LYS A C 1
ATOM 713 O O . LYS A 1 97 ? -14.591 9.312 111.258 1.00 55.62 97 LYS A O 1
ATOM 718 N N . THR A 1 98 ? -15.481 7.480 110.320 1.00 52.66 98 THR A N 1
ATOM 719 C CA . THR A 1 98 ? -14.324 6.644 109.917 1.00 52.66 98 THR A CA 1
ATOM 720 C C . THR A 1 98 ? -14.520 5.153 11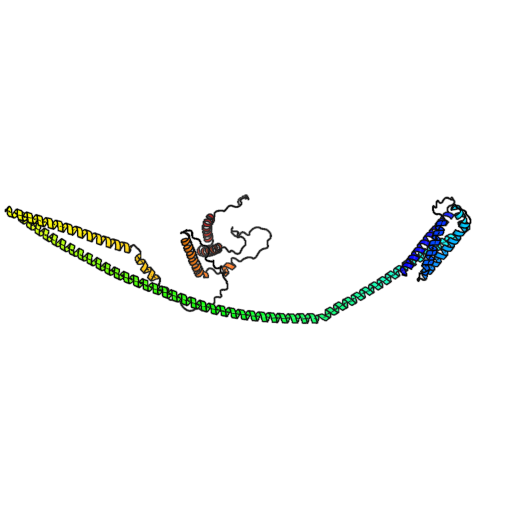0.239 1.00 52.66 98 THR A C 1
ATOM 722 O O . THR A 1 98 ? -15.031 4.762 111.284 1.00 52.66 98 THR A O 1
ATOM 725 N N . LYS A 1 99 ? -13.973 4.334 109.330 1.00 57.09 99 LYS A N 1
ATOM 726 C CA . LYS A 1 99 ? -13.678 2.893 109.408 1.00 57.09 99 LYS A CA 1
ATOM 727 C C . LYS A 1 99 ? -14.821 1.940 109.034 1.00 57.09 99 LYS A C 1
ATOM 729 O O . LYS A 1 99 ? -15.843 1.828 109.709 1.00 57.09 99 LYS A O 1
ATOM 734 N N . TRP A 1 100 ? -14.525 1.123 108.018 1.00 59.72 100 TRP A N 1
ATOM 735 C CA . TRP A 1 100 ? -15.224 -0.096 107.591 1.00 59.72 100 TRP A CA 1
ATOM 736 C C . TRP A 1 100 ? -15.642 -1.030 108.747 1.00 59.72 100 TRP A C 1
ATOM 738 O O . TRP A 1 100 ? -16.534 -1.848 108.575 1.00 59.72 100 TRP A O 1
ATOM 748 N N . LYS A 1 101 ? -15.060 -0.885 109.947 1.00 54.78 101 LYS A N 1
ATOM 749 C CA . LYS A 1 101 ? -15.428 -1.616 111.172 1.00 54.78 101 LYS A CA 1
ATOM 750 C C . LYS A 1 101 ? -16.855 -1.304 111.670 1.00 54.78 101 LYS A C 1
ATOM 752 O O . LYS A 1 101 ? -17.538 -2.221 112.116 1.00 54.78 101 LYS A O 1
ATOM 757 N N . SER A 1 102 ? -17.324 -0.054 111.552 1.00 56.94 102 SER A N 1
ATOM 758 C CA . SER A 1 102 ? -18.714 0.321 111.884 1.00 56.94 102 SER A CA 1
ATOM 759 C C . SER A 1 102 ? -19.685 -0.171 110.809 1.00 56.94 102 SER A C 1
ATOM 761 O O . SER A 1 102 ? -20.708 -0.774 111.126 1.00 56.94 102 SER A O 1
ATOM 763 N N . LEU A 1 103 ? -19.293 -0.041 109.535 1.00 60.09 103 LEU A N 1
ATOM 764 C CA . LEU A 1 103 ? -20.054 -0.585 108.411 1.00 60.09 103 LEU A CA 1
ATOM 765 C C . LEU A 1 103 ? -20.173 -2.112 108.492 1.00 60.09 103 LEU A C 1
ATOM 767 O O . LEU A 1 103 ? -21.253 -2.633 108.279 1.00 60.09 103 LEU A O 1
ATOM 771 N N . ARG A 1 104 ? -19.119 -2.825 108.905 1.00 61.22 104 ARG A N 1
ATOM 772 C CA . ARG A 1 104 ? -19.127 -4.272 109.182 1.00 61.22 104 ARG A CA 1
ATOM 773 C C . ARG A 1 104 ? -20.169 -4.647 110.234 1.00 61.22 104 ARG A C 1
ATOM 775 O O . ARG A 1 104 ? -20.965 -5.547 109.998 1.00 61.22 104 ARG A O 1
ATOM 782 N N . SER A 1 105 ? -20.168 -3.973 111.386 1.00 59.97 105 SER A N 1
ATOM 783 C CA . SER A 1 105 ? -21.125 -4.242 112.473 1.00 59.97 105 SER A CA 1
ATOM 784 C C . SER A 1 105 ? -22.562 -3.900 112.064 1.00 59.97 105 SER A C 1
ATOM 786 O O . SER A 1 105 ? -23.511 -4.615 112.380 1.00 59.97 105 SER A O 1
ATOM 788 N N . ALA A 1 106 ? -22.728 -2.829 111.295 1.00 62.19 106 ALA A N 1
ATOM 789 C CA . ALA A 1 106 ? -24.022 -2.380 110.818 1.00 62.19 106 ALA A CA 1
ATOM 790 C C . ALA A 1 106 ? -24.568 -3.262 109.679 1.00 62.19 106 ALA A C 1
ATOM 792 O O . ALA A 1 106 ? -25.726 -3.641 109.723 1.00 62.19 106 ALA A O 1
ATOM 793 N N . ILE A 1 107 ? -23.739 -3.703 108.729 1.00 65.81 107 ILE A N 1
ATOM 794 C CA . ILE A 1 107 ? -24.122 -4.701 107.719 1.00 65.81 107 ILE A CA 1
ATOM 795 C C . ILE A 1 107 ? -24.459 -6.031 108.400 1.00 65.81 107 ILE A C 1
ATOM 797 O O . ILE A 1 107 ? -25.482 -6.619 108.088 1.00 65.81 107 ILE A O 1
ATOM 801 N N . ARG A 1 108 ? -23.673 -6.480 109.389 1.00 65.81 108 ARG A N 1
ATOM 802 C CA . ARG A 1 108 ? -23.948 -7.719 110.145 1.00 65.81 108 ARG A CA 1
ATOM 803 C C . ARG A 1 108 ? -25.195 -7.630 111.038 1.00 65.81 108 ARG A C 1
ATOM 805 O O . ARG A 1 108 ? -25.738 -8.661 111.407 1.00 65.81 108 ARG A O 1
ATOM 812 N N . SER A 1 109 ? -25.626 -6.422 111.411 1.00 66.31 109 SER A N 1
ATOM 813 C CA . SER A 1 109 ? -26.851 -6.200 112.201 1.00 66.31 109 SER A CA 1
ATOM 814 C C . SER A 1 109 ? -28.080 -5.867 111.357 1.00 66.31 109 SER A C 1
ATOM 816 O O . SER A 1 109 ? -29.193 -5.999 111.855 1.00 66.31 109 SER A O 1
ATOM 818 N N . VAL A 1 110 ? -27.900 -5.438 110.104 1.00 70.00 110 VAL A N 1
ATOM 819 C CA . VAL A 1 110 ? -28.997 -5.116 109.179 1.00 70.00 110 VAL A CA 1
ATOM 820 C C . VAL A 1 110 ? -29.268 -6.261 108.203 1.00 70.00 110 VAL A C 1
ATOM 822 O O . VAL A 1 110 ? -30.419 -6.426 107.806 1.00 70.00 110 VAL A O 1
ATOM 825 N N . TRP A 1 111 ? -28.255 -7.061 107.854 1.00 75.44 111 TRP A N 1
ATOM 826 C CA . TRP A 1 111 ? -28.405 -8.232 106.997 1.00 75.44 111 TRP A CA 1
ATOM 827 C C . TRP A 1 111 ? -28.145 -9.545 107.713 1.00 75.44 111 TRP A C 1
ATOM 829 O O . TRP A 1 111 ? -27.085 -9.748 108.312 1.00 75.44 111 TRP A O 1
ATOM 839 N N . SER A 1 112 ? -29.093 -10.466 107.563 1.00 78.50 112 SER A N 1
ATOM 840 C CA . SER A 1 112 ? -28.851 -11.876 107.844 1.00 78.50 112 SER A CA 1
ATOM 841 C C . SER A 1 112 ? -27.993 -12.498 106.734 1.00 78.50 112 SER A C 1
ATOM 843 O O . SER A 1 112 ? -27.879 -11.956 105.630 1.00 78.50 112 SER A O 1
ATOM 845 N N . LYS A 1 113 ? -27.364 -13.640 107.021 1.00 77.31 113 LYS A N 1
ATOM 846 C CA . LYS A 1 113 ? -26.571 -14.381 106.029 1.00 77.31 113 LYS A CA 1
ATOM 847 C C . LYS A 1 113 ? -27.426 -14.736 104.805 1.00 77.31 113 LYS A C 1
ATOM 849 O O . LYS A 1 113 ? -26.981 -14.581 103.674 1.00 77.31 113 LYS A O 1
ATOM 854 N N . GLU A 1 114 ? -28.675 -15.111 105.052 1.00 81.19 114 GLU A N 1
ATOM 855 C CA . GLU A 1 114 ? -29.661 -15.489 104.042 1.00 81.19 114 GLU A CA 1
ATOM 856 C C . GLU A 1 114 ? -29.997 -14.318 103.104 1.00 81.19 114 GLU A C 1
ATOM 858 O O . GLU A 1 114 ? -30.186 -14.525 101.913 1.00 81.19 114 GLU A O 1
ATOM 863 N N . GLN A 1 115 ? -30.020 -13.076 103.605 1.00 79.81 115 GLN A N 1
ATOM 864 C CA . GLN A 1 115 ? -30.282 -11.887 102.779 1.00 79.81 115 GLN A CA 1
ATOM 865 C C . GLN A 1 115 ? -29.112 -11.540 101.853 1.00 79.81 115 GLN A C 1
ATOM 867 O O . GLN A 1 115 ? -29.330 -11.075 100.737 1.00 79.81 115 GLN A O 1
ATOM 872 N N . VAL A 1 116 ? -27.872 -11.764 102.300 1.00 78.81 116 VAL A N 1
ATOM 873 C CA . VAL A 1 116 ? -26.681 -11.591 101.452 1.00 78.81 116 VAL A CA 1
ATOM 874 C C . VAL A 1 116 ? -26.666 -12.648 100.354 1.00 78.81 116 VAL A C 1
ATOM 876 O O . VAL A 1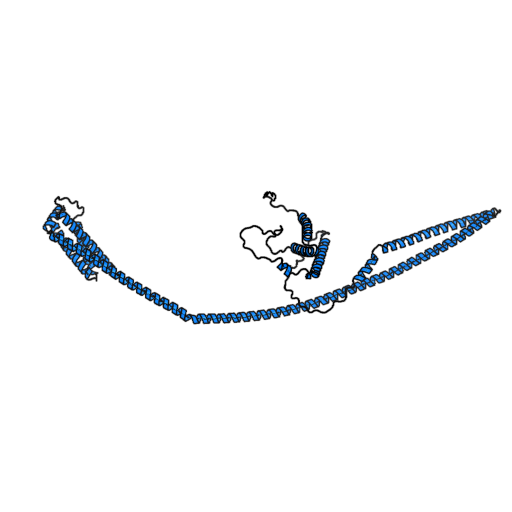 116 ? -26.484 -12.302 99.192 1.00 78.81 116 VAL A O 1
ATOM 879 N N . GLU A 1 117 ? -26.913 -13.911 100.706 1.00 81.19 117 GLU A N 1
ATOM 880 C CA . GLU A 1 117 ? -26.985 -15.016 99.742 1.00 81.19 117 GLU A CA 1
ATOM 881 C C . GLU A 1 117 ? -28.133 -14.825 98.733 1.00 81.19 117 GLU A C 1
ATOM 883 O O . GLU A 1 117 ? -27.946 -15.080 97.545 1.00 81.19 117 GLU A O 1
ATOM 888 N N . ASP A 1 118 ? -29.288 -14.302 99.164 1.00 85.62 118 ASP A N 1
ATOM 889 C CA . ASP A 1 118 ? -30.397 -13.957 98.264 1.00 85.62 118 ASP A CA 1
ATOM 890 C C . ASP A 1 118 ? -30.028 -12.840 97.276 1.00 85.62 118 AS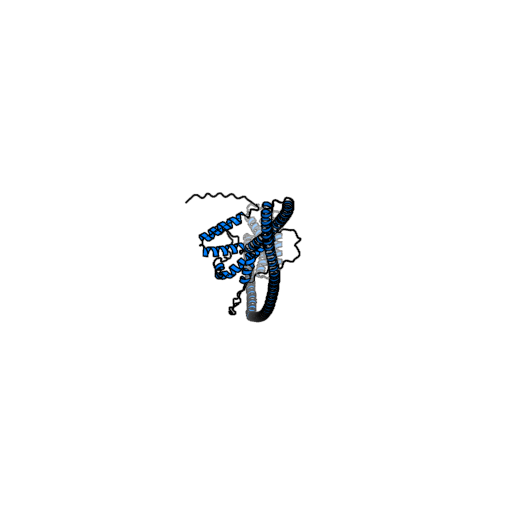P A C 1
ATOM 892 O O . ASP A 1 118 ? -30.326 -12.943 96.086 1.00 85.62 118 ASP A O 1
ATOM 896 N N . LEU A 1 119 ? -29.336 -11.793 97.736 1.00 81.62 119 LEU A N 1
ATOM 897 C CA . LEU A 1 119 ? -28.870 -10.715 96.861 1.00 81.62 119 LEU A CA 1
ATOM 898 C C . LEU A 1 119 ? -27.790 -11.194 95.883 1.00 81.62 119 LEU A C 1
ATOM 900 O O . LEU A 1 119 ? -27.852 -10.835 94.710 1.00 81.62 119 LEU A O 1
ATOM 904 N N . GLU A 1 120 ? -26.831 -12.017 96.323 1.00 80.69 120 GLU A N 1
ATOM 905 C CA . GLU A 1 120 ? -25.837 -12.632 95.426 1.00 80.69 120 GLU A CA 1
ATOM 906 C C . GLU A 1 120 ? -26.521 -13.468 94.343 1.00 80.69 120 GLU A C 1
ATOM 908 O O . GLU A 1 120 ? -26.194 -13.336 93.162 1.00 80.69 120 GLU A O 1
ATOM 913 N N . ARG A 1 121 ? -27.508 -14.279 94.738 1.00 89.62 121 ARG A N 1
ATOM 914 C CA . ARG A 1 121 ? -28.298 -15.100 93.820 1.00 89.62 121 ARG A CA 1
ATOM 915 C C . ARG A 1 121 ? -29.044 -14.241 92.798 1.00 89.62 121 ARG A C 1
ATOM 917 O O . ARG A 1 121 ? -28.895 -14.480 91.606 1.00 89.62 121 ARG A O 1
ATOM 924 N N . ARG A 1 122 ? -29.773 -13.209 93.234 1.00 88.00 122 ARG A N 1
ATOM 925 C CA . ARG A 1 122 ? -30.522 -12.304 92.337 1.00 88.00 122 ARG A CA 1
ATOM 926 C C . ARG A 1 122 ? -29.610 -11.573 91.352 1.00 88.00 122 ARG A C 1
ATOM 928 O O . ARG A 1 122 ? -29.945 -11.428 90.185 1.00 88.00 122 ARG A O 1
ATOM 935 N N . VAL A 1 123 ? -28.436 -11.133 91.800 1.00 81.88 123 VAL A N 1
ATOM 936 C CA . VAL A 1 123 ? -27.449 -10.449 90.947 1.00 81.88 123 VAL A CA 1
ATOM 937 C C . VAL A 1 123 ? -26.846 -11.398 89.909 1.00 81.88 123 VAL A C 1
ATOM 939 O O . VAL A 1 123 ? -26.625 -10.988 88.769 1.00 81.88 123 VAL A O 1
ATOM 942 N N . ALA A 1 124 ? -26.611 -12.661 90.275 1.00 83.88 124 ALA A N 1
ATOM 943 C CA . ALA A 1 124 ? -26.209 -13.694 89.324 1.00 83.88 124 ALA A CA 1
ATOM 944 C C . ALA A 1 124 ? -27.323 -13.985 88.302 1.00 83.88 124 ALA A C 1
ATOM 946 O O . ALA A 1 124 ? -27.051 -13.987 87.104 1.00 83.88 124 ALA A O 1
ATOM 947 N N . GLU A 1 125 ? -28.573 -14.116 88.757 1.00 89.31 125 GLU A N 1
ATOM 948 C CA . GLU A 1 125 ? -29.751 -14.304 87.896 1.00 89.31 125 GLU A CA 1
ATOM 949 C C . GLU A 1 125 ? -29.900 -13.156 86.883 1.00 89.31 125 GLU A C 1
ATOM 951 O O . GLU A 1 125 ? -30.060 -13.414 85.692 1.00 89.31 125 GLU A O 1
ATOM 956 N N . PHE A 1 126 ? -29.733 -11.895 87.304 1.00 86.75 126 PHE A N 1
ATOM 957 C CA . PHE A 1 126 ? -29.773 -10.751 86.382 1.00 86.75 126 PHE A CA 1
ATOM 958 C C . PHE A 1 126 ? -28.675 -10.794 85.325 1.00 86.75 126 PHE A C 1
ATOM 960 O O . PHE A 1 126 ? -28.904 -10.397 84.184 1.00 86.75 126 PHE A O 1
ATOM 967 N N . ARG A 1 127 ? -27.473 -11.259 85.682 1.00 83.44 127 ARG A N 1
ATOM 968 C CA . ARG A 1 127 ? -26.370 -11.396 84.725 1.00 83.44 127 ARG A CA 1
ATOM 969 C C . ARG A 1 127 ? -26.687 -12.455 83.672 1.00 83.44 127 ARG A C 1
ATOM 971 O O . ARG A 1 127 ? -26.419 -12.230 82.492 1.00 83.44 127 ARG A O 1
ATOM 978 N N . ASP A 1 128 ? -27.243 -13.584 84.092 1.00 87.44 128 ASP A N 1
ATOM 979 C CA . ASP A 1 128 ? -27.609 -14.675 83.190 1.00 87.44 128 ASP A CA 1
ATOM 980 C C . ASP A 1 128 ? -28.768 -14.272 82.269 1.00 87.44 128 ASP A C 1
ATOM 982 O O . ASP A 1 128 ? -28.693 -14.485 81.056 1.00 87.44 128 ASP A O 1
ATOM 986 N N . GLU A 1 129 ? -29.787 -13.602 82.812 1.00 87.44 129 GLU A N 1
ATOM 987 C CA . GLU A 1 129 ? -30.919 -13.072 82.048 1.00 87.44 129 GLU A CA 1
ATOM 988 C C . GLU A 1 129 ? -30.463 -12.013 81.030 1.00 87.44 129 GLU A C 1
ATOM 990 O O . GLU A 1 129 ? -30.818 -12.082 79.851 1.00 87.44 129 GLU A O 1
ATOM 995 N N . LEU A 1 130 ? -29.584 -11.088 81.430 1.00 83.25 130 LEU A N 1
ATOM 996 C CA . LEU A 1 130 ? -29.024 -10.079 80.530 1.00 83.25 130 LEU A CA 1
ATOM 997 C C . LEU A 1 130 ? -28.207 -10.703 79.391 1.00 83.25 130 LEU A C 1
ATOM 999 O O . LEU A 1 130 ? -28.359 -10.316 78.231 1.00 83.25 130 LEU A O 1
ATOM 1003 N N . ASN A 1 131 ? -27.353 -11.681 79.707 1.00 82.19 131 ASN A N 1
ATOM 1004 C CA . ASN A 1 131 ? -26.570 -12.400 78.704 1.00 82.19 131 ASN A CA 1
ATOM 1005 C C . ASN A 1 131 ? -27.483 -13.107 77.697 1.00 82.19 131 ASN A C 1
ATOM 1007 O O . ASN A 1 131 ? -27.245 -13.024 76.490 1.00 82.19 131 ASN A O 1
ATOM 1011 N N . LEU A 1 132 ? -28.546 -13.762 78.175 1.00 88.50 132 LEU A N 1
ATOM 1012 C CA . LEU A 1 132 ? -29.530 -14.409 77.314 1.00 88.50 132 LEU A CA 1
ATOM 1013 C C . LEU A 1 132 ? -30.218 -13.391 76.394 1.00 88.50 132 LEU A C 1
ATOM 1015 O O . LEU A 1 132 ? -30.287 -13.624 75.185 1.00 88.50 132 LEU A O 1
ATOM 1019 N N . HIS A 1 133 ? -30.656 -12.246 76.926 1.00 82.50 133 HIS A N 1
ATOM 1020 C CA . HIS A 1 133 ? -31.272 -11.178 76.133 1.00 82.50 133 HIS A CA 1
ATOM 1021 C C . HIS A 1 133 ? -30.352 -10.660 75.025 1.00 82.50 133 HIS A C 1
ATOM 1023 O O . HIS A 1 133 ? -30.781 -10.548 73.874 1.00 82.50 133 HIS A O 1
ATOM 1029 N N . ILE A 1 134 ? -29.078 -10.400 75.338 1.00 80.06 134 ILE A N 1
ATOM 1030 C CA . ILE A 1 134 ? -28.088 -9.948 74.351 1.00 80.06 134 ILE A CA 1
ATOM 1031 C C . ILE A 1 134 ? -27.907 -11.003 73.255 1.00 80.06 134 ILE A C 1
ATOM 1033 O O . ILE A 1 134 ? -27.973 -10.677 72.069 1.00 80.06 134 ILE A O 1
ATOM 1037 N N . VAL A 1 135 ? -27.716 -12.273 73.628 1.00 84.12 135 VAL A N 1
ATOM 1038 C CA . VAL A 1 135 ? -27.482 -13.364 72.668 1.00 84.12 135 VAL A CA 1
ATOM 1039 C C . VAL A 1 135 ? -28.690 -13.578 71.755 1.00 84.12 135 VAL A C 1
ATOM 1041 O O . VAL A 1 135 ? -28.526 -13.685 70.538 1.00 84.12 135 VAL A O 1
ATOM 104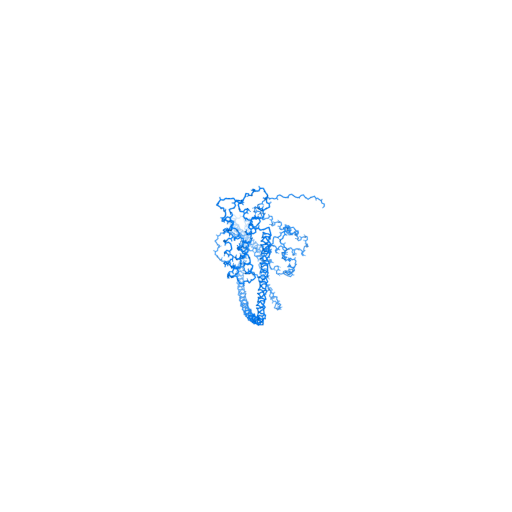4 N N . VAL A 1 136 ? -29.905 -13.601 72.310 1.00 87.00 136 VAL A N 1
ATOM 1045 C CA . VAL A 1 136 ? -31.142 -13.749 71.527 1.00 87.00 136 VAL A CA 1
ATOM 1046 C C . VAL A 1 136 ? -31.309 -12.577 70.562 1.00 87.00 136 VAL A C 1
ATOM 1048 O O . VAL A 1 136 ? -31.586 -12.791 69.379 1.00 87.00 136 VAL A O 1
ATOM 1051 N N . ARG A 1 137 ? -31.076 -11.343 71.028 1.00 80.88 137 ARG A N 1
ATOM 1052 C CA . ARG A 1 137 ? -31.213 -10.147 70.191 1.00 80.88 137 ARG A CA 1
ATOM 1053 C C . ARG A 1 137 ? -30.197 -10.117 69.054 1.00 80.88 137 ARG A C 1
ATOM 1055 O O . ARG A 1 137 ? -30.578 -9.839 67.918 1.00 80.88 137 ARG A O 1
ATOM 1062 N N . LEU A 1 138 ? -28.935 -10.445 69.333 1.00 79.31 138 LEU A N 1
ATOM 1063 C CA . LEU A 1 138 ? -27.889 -10.535 68.311 1.00 79.31 138 LEU A CA 1
ATOM 1064 C C . LEU A 1 138 ? -28.212 -11.611 67.272 1.00 79.31 138 LEU A C 1
ATOM 1066 O O . LEU A 1 138 ? -28.085 -11.366 66.074 1.00 79.31 138 LEU A O 1
ATOM 1070 N N . ARG A 1 139 ? -28.697 -12.781 67.704 1.00 87.06 139 ARG A N 1
ATOM 1071 C CA . ARG A 1 139 ? -29.120 -13.847 66.786 1.00 87.06 139 ARG A CA 1
ATOM 1072 C C . ARG A 1 139 ? -30.270 -13.397 65.885 1.00 87.06 139 ARG A C 1
ATOM 1074 O O . ARG A 1 139 ? -30.253 -13.691 64.691 1.00 87.06 139 ARG A O 1
ATOM 1081 N N . GLN A 1 140 ? -31.246 -12.677 66.432 1.00 86.44 140 GLN A N 1
ATOM 1082 C CA . GLN A 1 140 ? -32.355 -12.135 65.649 1.00 86.44 140 GLN A CA 1
ATOM 1083 C C . GLN A 1 140 ? -31.867 -11.108 64.619 1.00 86.44 140 GLN A C 1
ATOM 1085 O O . GLN A 1 140 ? -32.261 -11.176 63.461 1.00 86.44 140 GLN A O 1
ATOM 1090 N N . GLN A 1 141 ? -30.963 -10.203 65.007 1.00 82.75 141 GLN A N 1
ATOM 1091 C CA . GLN A 1 141 ? -30.368 -9.236 64.079 1.00 82.75 141 GLN A CA 1
ATOM 1092 C C . GLN A 1 141 ? -29.569 -9.912 62.960 1.00 82.75 141 GLN A C 1
ATOM 1094 O O . GLN A 1 141 ? -29.713 -9.524 61.806 1.00 82.75 141 GLN A O 1
ATOM 1099 N N . LEU A 1 142 ? -28.775 -10.937 63.283 1.00 85.62 142 LEU A N 1
ATOM 1100 C CA . LEU A 1 142 ? -28.043 -11.719 62.283 1.00 85.62 142 LEU A CA 1
ATOM 1101 C C . LEU A 1 142 ? -28.985 -12.444 61.319 1.00 85.62 142 LEU A C 1
ATOM 1103 O O . LEU A 1 142 ? -28.728 -12.455 60.123 1.00 85.62 142 LEU A O 1
ATOM 1107 N N . THR A 1 143 ? -30.085 -13.004 61.826 1.00 92.12 143 THR A N 1
ATOM 1108 C CA . THR A 1 143 ? -31.086 -13.681 60.986 1.00 92.12 143 THR A CA 1
ATOM 1109 C C . THR A 1 143 ? -31.760 -12.691 60.037 1.00 92.12 143 THR A C 1
ATOM 1111 O O . THR A 1 143 ? -31.893 -12.982 58.856 1.00 92.12 143 THR A O 1
ATOM 1114 N N . ASN A 1 144 ? -32.126 -11.503 60.528 1.00 89.75 144 ASN A N 1
ATOM 1115 C CA . ASN A 1 144 ? -32.716 -10.459 59.690 1.00 89.75 144 ASN A CA 1
ATOM 1116 C C . ASN A 1 144 ? -31.732 -9.972 58.613 1.00 89.75 144 ASN A C 1
ATOM 1118 O O . ASN A 1 144 ? -32.110 -9.797 57.459 1.00 89.75 144 ASN A O 1
ATOM 1122 N N . LEU A 1 145 ? -30.458 -9.789 58.977 1.00 90.56 145 LEU A N 1
ATOM 1123 C CA . LEU A 1 145 ? -29.423 -9.393 58.024 1.00 90.56 145 LEU A CA 1
ATOM 1124 C C . LEU A 1 145 ? -29.211 -10.458 56.940 1.00 90.56 145 LEU A C 1
ATOM 1126 O O . LEU A 1 145 ? -29.058 -10.112 55.773 1.00 90.56 145 LEU A O 1
ATOM 1130 N N . ASP A 1 146 ? -29.215 -11.738 57.315 1.00 93.06 146 ASP A N 1
ATOM 1131 C CA . ASP A 1 146 ? -29.118 -12.847 56.365 1.00 93.06 146 ASP A CA 1
ATOM 1132 C C . ASP A 1 146 ? -30.317 -12.861 55.405 1.00 93.06 146 ASP A C 1
ATOM 1134 O O . ASP A 1 146 ? -30.131 -12.920 54.191 1.00 93.06 146 ASP A O 1
ATOM 1138 N N . THR A 1 147 ? -31.544 -12.689 55.912 1.00 94.88 147 THR A N 1
ATOM 1139 C CA . THR A 1 147 ? -32.735 -12.598 55.052 1.00 94.88 147 THR A CA 1
ATOM 1140 C C . THR A 1 147 ? -32.688 -11.397 54.108 1.00 94.88 147 THR A C 1
ATOM 1142 O O . THR A 1 147 ? -33.032 -11.530 52.931 1.00 94.88 147 THR A O 1
ATOM 1145 N N . ASP A 1 148 ? -32.215 -10.244 54.588 1.00 93.06 148 ASP A N 1
ATOM 1146 C CA . ASP A 1 148 ? -32.066 -9.040 53.768 1.00 93.06 148 ASP A CA 1
ATOM 1147 C C . ASP A 1 148 ? -31.029 -9.269 52.660 1.00 93.06 148 ASP A C 1
ATOM 1149 O O . ASP A 1 148 ? -31.288 -8.965 51.492 1.00 93.06 148 ASP A O 1
ATOM 1153 N N . LEU A 1 149 ? -29.885 -9.877 52.995 1.00 93.12 149 LEU A N 1
ATOM 1154 C CA . LEU A 1 149 ? -28.828 -10.210 52.041 1.00 93.12 149 LEU A CA 1
ATOM 1155 C C . LEU A 1 149 ? -29.328 -11.168 50.951 1.00 93.12 149 LEU A C 1
ATOM 1157 O O . LEU A 1 149 ? -29.093 -10.924 49.768 1.00 93.12 149 LEU A O 1
ATOM 1161 N N . GLN A 1 150 ? -30.040 -12.231 51.332 1.00 94.88 150 GLN A N 1
ATOM 1162 C CA . GLN A 1 150 ? -30.601 -13.192 50.379 1.00 94.88 150 GLN A CA 1
ATOM 1163 C C . GLN A 1 150 ? -31.597 -12.522 49.426 1.00 94.88 150 GLN A C 1
ATOM 1165 O O . GLN A 1 150 ? -31.526 -12.723 48.213 1.00 94.88 150 GLN A O 1
ATOM 1170 N N . SER A 1 151 ? -32.472 -11.657 49.952 1.00 95.06 151 SER A N 1
ATOM 1171 C CA . SER A 1 151 ? -33.426 -10.911 49.123 1.00 95.06 151 SER A CA 1
ATOM 1172 C C . SER A 1 151 ? -32.726 -9.980 48.125 1.00 95.06 151 SER A C 1
ATOM 1174 O O . SER A 1 151 ? -33.131 -9.878 46.963 1.00 95.06 151 SER A O 1
ATOM 1176 N N . TYR A 1 152 ? -31.629 -9.345 48.548 1.00 95.00 152 TYR A N 1
ATOM 1177 C CA . TYR A 1 152 ? -30.827 -8.484 47.692 1.00 95.00 152 TYR A CA 1
ATOM 1178 C C . TYR A 1 152 ? -30.178 -9.275 46.552 1.00 95.00 152 TYR A C 1
ATOM 1180 O O . TYR A 1 152 ? -30.313 -8.873 45.393 1.00 95.00 152 TYR A O 1
ATOM 1188 N N . ILE A 1 153 ? -29.533 -10.406 46.863 1.00 95.06 153 ILE A N 1
ATOM 1189 C CA . ILE A 1 153 ? -28.892 -11.284 45.872 1.00 95.06 153 ILE A CA 1
ATOM 1190 C C . ILE A 1 153 ? -29.919 -11.748 44.838 1.00 95.06 153 ILE A C 1
ATOM 1192 O O . ILE A 1 153 ? -29.714 -11.540 43.644 1.00 95.06 153 ILE A O 1
ATOM 1196 N N . GLN A 1 154 ? -31.071 -12.251 45.285 1.00 95.31 154 GLN A N 1
ATOM 1197 C CA . GLN A 1 154 ? -32.133 -12.697 44.386 1.00 95.31 154 GLN A CA 1
ATOM 1198 C C . GLN A 1 154 ? -32.613 -11.570 43.458 1.00 95.31 154 GLN A C 1
ATOM 1200 O O . GLN A 1 154 ? -32.746 -11.760 42.249 1.00 95.31 154 GLN A O 1
ATOM 1205 N N . SER A 1 155 ? -32.811 -10.361 43.994 1.00 95.25 155 SER A N 1
ATOM 1206 C CA . SER A 1 155 ? -33.222 -9.210 43.180 1.00 95.25 155 SER A CA 1
ATOM 1207 C C . SER A 1 155 ? -32.159 -8.785 42.156 1.00 95.25 155 SER A C 1
ATOM 1209 O O . SER A 1 155 ? -32.490 -8.292 41.075 1.00 95.25 155 SER A O 1
ATOM 1211 N N . SER A 1 156 ? -30.878 -8.963 42.489 1.00 92.56 156 SER A N 1
ATOM 1212 C CA . SER A 1 156 ? -29.752 -8.672 41.603 1.00 92.56 156 SER A CA 1
ATOM 1213 C C . SER A 1 156 ? -29.668 -9.688 40.466 1.00 92.56 156 SER A C 1
ATOM 1215 O O . SER A 1 156 ? -29.488 -9.303 39.306 1.00 92.56 156 SER A O 1
ATOM 1217 N N . ASP A 1 157 ? -29.860 -10.968 40.774 1.00 95.62 157 ASP A N 1
ATOM 1218 C CA . ASP A 1 157 ? -29.872 -12.045 39.785 1.00 95.62 157 ASP A CA 1
ATOM 1219 C C . ASP A 1 157 ? -31.029 -11.867 38.798 1.00 95.62 157 ASP A C 1
ATOM 1221 O O . ASP A 1 157 ? -30.823 -11.915 37.586 1.00 95.62 157 ASP A O 1
ATOM 1225 N N . GLU A 1 158 ? -32.226 -11.525 39.284 1.00 95.44 158 GLU A N 1
ATOM 1226 C CA . GLU A 1 158 ? -33.380 -11.228 38.426 1.00 95.44 158 GLU A CA 1
ATOM 1227 C C . GLU A 1 158 ? -33.125 -10.052 37.473 1.00 95.44 158 GLU A C 1
ATOM 1229 O O . GLU A 1 158 ? -33.539 -10.079 36.311 1.00 95.44 158 GLU A O 1
ATOM 1234 N N . ARG A 1 159 ? -32.446 -8.996 37.940 1.00 92.12 159 ARG A N 1
ATOM 1235 C CA . ARG A 1 159 ? -32.065 -7.864 37.078 1.00 92.12 159 ARG A CA 1
ATOM 1236 C C . ARG A 1 159 ? -31.042 -8.284 36.032 1.00 92.12 159 ARG A C 1
ATOM 1238 O O . ARG A 1 159 ? -31.177 -7.898 34.874 1.00 92.12 159 ARG A O 1
ATOM 1245 N N . THR A 1 160 ? -30.048 -9.071 36.431 1.00 93.50 160 THR A N 1
ATOM 1246 C CA . THR A 1 160 ? -28.998 -9.565 35.533 1.00 93.50 160 THR A CA 1
ATOM 1247 C C . THR A 1 160 ? -29.593 -10.456 34.446 1.00 93.50 160 THR A C 1
ATOM 1249 O O . THR A 1 160 ? -29.296 -10.261 33.268 1.00 93.50 160 THR A O 1
ATOM 1252 N N . GLN A 1 161 ? -30.518 -11.345 34.809 1.00 95.19 161 GLN A N 1
ATOM 1253 C CA . GLN A 1 161 ? -31.227 -12.196 33.858 1.00 95.19 161 GLN A CA 1
ATOM 1254 C C . GLN A 1 161 ? -32.025 -11.370 32.841 1.00 95.19 161 GLN A C 1
ATOM 1256 O O . GLN A 1 161 ? -31.904 -11.598 31.642 1.00 95.19 161 GLN A O 1
ATOM 1261 N N . LYS A 1 162 ? -32.759 -10.340 33.290 1.00 93.69 162 LYS A N 1
ATOM 1262 C CA . LYS A 1 162 ? -33.499 -9.439 32.386 1.00 93.69 162 LYS A CA 1
ATOM 1263 C C . LYS A 1 162 ? -32.593 -8.731 31.379 1.00 93.69 162 LYS A C 1
ATOM 1265 O O . LYS A 1 162 ? -33.002 -8.521 30.240 1.00 93.69 162 LYS A O 1
ATOM 1270 N N . ILE A 1 163 ? -31.382 -8.346 31.787 1.00 90.69 163 ILE A N 1
ATOM 1271 C CA . ILE A 1 163 ? -30.400 -7.725 30.888 1.00 90.69 163 ILE A CA 1
ATOM 1272 C C . ILE A 1 163 ? -29.927 -8.737 29.841 1.00 90.69 163 ILE A C 1
ATOM 1274 O O . ILE A 1 163 ? -29.901 -8.413 28.656 1.00 90.69 163 ILE A O 1
ATOM 1278 N N . ILE A 1 164 ? -29.589 -9.959 30.260 1.00 91.75 164 ILE A N 1
ATOM 1279 C CA . ILE A 1 164 ? -29.158 -11.027 29.348 1.00 91.75 164 ILE A CA 1
ATOM 1280 C C . ILE A 1 164 ? -30.266 -11.351 28.343 1.00 91.75 164 ILE A C 1
ATOM 1282 O O . ILE A 1 164 ? -30.007 -11.378 27.142 1.00 91.75 164 ILE A O 1
ATOM 1286 N N . ASP A 1 165 ? -31.504 -11.511 28.808 1.00 92.25 165 ASP A N 1
ATOM 1287 C CA . ASP A 1 165 ? -32.650 -11.786 27.943 1.00 92.25 165 ASP A CA 1
ATOM 1288 C C . ASP A 1 165 ? -32.878 -10.641 26.943 1.00 92.25 165 ASP A C 1
ATOM 1290 O O . ASP A 1 165 ? -33.142 -10.887 25.768 1.00 92.25 165 ASP A O 1
ATOM 1294 N N . ALA A 1 166 ? -32.729 -9.380 27.364 1.00 90.12 166 ALA A N 1
ATOM 1295 C CA . ALA A 1 166 ? -32.837 -8.233 26.462 1.00 90.12 166 ALA A CA 1
ATOM 1296 C C . ALA A 1 166 ? -31.760 -8.243 25.364 1.00 90.12 166 ALA A C 1
ATOM 1298 O O . ALA A 1 166 ? -32.069 -7.942 24.212 1.00 90.12 166 ALA A O 1
ATOM 1299 N N . ILE A 1 167 ? -30.521 -8.620 25.699 1.00 83.62 167 ILE A N 1
ATOM 1300 C CA . ILE A 1 167 ? -29.422 -8.744 24.730 1.00 83.62 167 ILE A CA 1
ATOM 1301 C C . ILE A 1 167 ? -29.694 -9.894 23.757 1.00 83.62 167 ILE A C 1
ATOM 1303 O O . ILE A 1 167 ? -29.560 -9.720 22.546 1.00 83.62 167 ILE A O 1
ATOM 1307 N N . LEU A 1 168 ? -30.111 -11.057 24.265 1.00 86.38 168 LEU A N 1
ATOM 1308 C CA . LEU A 1 168 ? -30.416 -12.224 23.435 1.00 86.38 168 LEU A CA 1
ATOM 1309 C C . LEU A 1 168 ? -31.578 -11.946 22.475 1.00 86.38 168 LEU A C 1
ATOM 1311 O O . LEU A 1 168 ? -31.490 -12.281 21.296 1.00 86.38 168 LEU A O 1
ATOM 1315 N N . ASN A 1 169 ? -32.617 -11.249 22.939 1.00 88.12 169 ASN A N 1
ATOM 1316 C CA . ASN A 1 169 ? -33.758 -10.856 22.111 1.00 88.12 169 ASN A CA 1
ATOM 1317 C C . ASN A 1 169 ? -33.408 -9.811 21.032 1.00 88.12 169 ASN A C 1
ATOM 1319 O O . ASN A 1 169 ? -34.189 -9.606 20.108 1.00 88.12 169 ASN A O 1
ATOM 1323 N N . GLN A 1 170 ? -32.247 -9.153 21.116 1.00 90.56 170 GLN A N 1
ATOM 1324 C CA . GLN A 1 170 ? -31.737 -8.263 20.065 1.00 90.56 170 GLN A CA 1
ATOM 1325 C C . GLN A 1 170 ? -30.826 -8.979 19.052 1.00 90.56 170 GLN A C 1
ATOM 1327 O O . GLN A 1 170 ? -30.368 -8.346 18.099 1.00 90.56 170 GLN A O 1
ATOM 1332 N N . GLY A 1 171 ? -30.576 -10.286 19.205 1.00 87.56 171 GLY A N 1
ATOM 1333 C CA . GLY A 1 171 ? -29.705 -11.066 18.315 1.00 87.56 171 GLY A CA 1
ATOM 1334 C C . GLY A 1 171 ? -30.103 -11.006 16.836 1.00 87.56 171 GLY A C 1
ATOM 1335 O O . GLY A 1 171 ? -29.235 -10.900 15.965 1.00 87.56 171 GLY A O 1
ATOM 1336 N N . ASP A 1 172 ? -31.403 -10.973 16.545 1.00 86.56 172 ASP A N 1
ATOM 1337 C CA . ASP A 1 172 ? -31.918 -10.860 15.175 1.00 86.56 172 ASP A CA 1
ATOM 1338 C C . ASP A 1 172 ? -31.542 -9.522 14.524 1.00 86.56 172 ASP A C 1
ATOM 1340 O O . ASP A 1 172 ? -31.211 -9.480 13.340 1.00 86.56 172 ASP A O 1
ATOM 1344 N N . ILE A 1 173 ? -31.510 -8.433 15.304 1.00 88.94 173 ILE A N 1
ATOM 1345 C CA . ILE A 1 173 ? -31.123 -7.098 14.820 1.00 88.94 173 ILE A CA 1
ATOM 1346 C C . ILE A 1 173 ? -29.641 -7.091 14.443 1.00 88.94 173 ILE A C 1
ATOM 1348 O O . ILE A 1 173 ? -29.284 -6.616 13.367 1.00 88.94 173 ILE A O 1
ATOM 1352 N N . PHE A 1 174 ? -28.775 -7.651 15.294 1.00 84.31 174 PHE A N 1
ATOM 1353 C CA . PHE A 1 174 ? -27.344 -7.758 14.991 1.00 84.31 174 PHE A CA 1
ATOM 1354 C C . PHE A 1 174 ? -27.084 -8.633 13.767 1.00 84.31 174 PHE A C 1
ATOM 1356 O O . PHE A 1 174 ? -26.238 -8.299 12.939 1.00 84.31 174 PHE A O 1
ATOM 1363 N N . THR A 1 175 ? -27.832 -9.725 13.628 1.00 89.00 175 THR A N 1
ATOM 1364 C CA . THR A 1 175 ? -27.712 -10.626 12.479 1.00 89.00 175 THR A CA 1
ATOM 1365 C C . THR A 1 175 ? -28.153 -9.933 11.191 1.00 89.00 175 THR A C 1
ATOM 1367 O O . THR A 1 175 ? -27.438 -9.994 10.194 1.00 89.00 175 THR A O 1
ATOM 1370 N N . ALA A 1 176 ? -29.282 -9.217 11.212 1.00 89.94 176 ALA A N 1
ATOM 1371 C CA . ALA A 1 176 ? -29.751 -8.439 10.068 1.00 89.94 176 ALA A CA 1
ATOM 1372 C C . ALA A 1 176 ? -28.746 -7.347 9.671 1.00 89.94 176 ALA A C 1
ATOM 1374 O O . ALA A 1 176 ? -28.432 -7.210 8.493 1.00 89.94 176 ALA A O 1
ATOM 1375 N N . LEU A 1 177 ? -28.182 -6.632 10.650 1.00 90.94 177 LEU A N 1
ATOM 1376 C CA . LEU A 1 177 ? -27.170 -5.603 10.412 1.00 90.94 177 LEU A CA 1
ATOM 1377 C C . LEU A 1 177 ? -25.887 -6.192 9.802 1.00 90.94 177 LEU A C 1
ATOM 1379 O O . LEU A 1 177 ? -25.336 -5.631 8.862 1.00 90.94 177 LEU A O 1
ATOM 1383 N N . LEU A 1 178 ? -25.418 -7.342 10.297 1.00 90.19 178 LEU A N 1
ATOM 1384 C CA . LEU A 1 178 ? -24.248 -8.027 9.736 1.00 90.19 178 LEU A CA 1
ATOM 1385 C C . LEU A 1 178 ? -24.478 -8.487 8.293 1.00 90.19 178 LEU A C 1
ATOM 1387 O O . LEU A 1 178 ? -23.567 -8.389 7.470 1.00 90.19 178 LEU A O 1
ATOM 1391 N N . LEU A 1 179 ? -25.679 -8.978 7.979 1.00 94.12 179 LEU A N 1
ATOM 1392 C CA . LEU A 1 179 ? -26.047 -9.354 6.614 1.00 94.12 179 LEU A CA 1
ATOM 1393 C C . LEU A 1 179 ? -26.096 -8.134 5.686 1.00 94.12 179 LEU A C 1
ATOM 1395 O O . LEU A 1 179 ? -25.585 -8.212 4.570 1.00 94.12 179 LEU A O 1
ATOM 1399 N N . ASP A 1 180 ? -26.647 -7.015 6.160 1.00 94.44 180 ASP A N 1
ATOM 1400 C CA . ASP A 1 180 ? -26.717 -5.754 5.417 1.00 94.44 180 ASP A CA 1
ATOM 1401 C C . ASP A 1 180 ? -25.311 -5.231 5.075 1.00 94.44 180 ASP A C 1
ATOM 1403 O O . ASP A 1 180 ? -24.972 -5.093 3.898 1.00 94.44 180 ASP A O 1
ATOM 1407 N N . TYR A 1 181 ? -24.429 -5.118 6.077 1.00 92.44 181 TYR A N 1
ATOM 1408 C CA . TYR A 1 181 ? -23.014 -4.766 5.880 1.00 92.44 181 TYR A CA 1
ATOM 1409 C C . TYR A 1 181 ? -22.275 -5.741 4.952 1.00 92.44 181 TYR A C 1
ATOM 1411 O O . TYR A 1 181 ? -21.421 -5.340 4.158 1.00 92.44 181 TYR A O 1
ATOM 1419 N N . GLY A 1 182 ? -22.576 -7.040 5.047 1.00 94.19 182 GLY A N 1
ATOM 1420 C CA . GLY A 1 182 ? -22.018 -8.048 4.148 1.00 94.19 182 GLY A CA 1
ATOM 1421 C C . GLY A 1 182 ? -22.423 -7.810 2.692 1.00 94.19 182 GLY A C 1
ATOM 1422 O O . GLY A 1 182 ? -21.591 -7.935 1.790 1.00 94.19 182 GLY A O 1
ATOM 1423 N N . SER A 1 183 ? -23.681 -7.426 2.465 1.00 95.50 183 SER A N 1
ATOM 1424 C CA . SER A 1 183 ? -24.209 -7.127 1.134 1.00 95.50 183 SER A CA 1
ATOM 1425 C C . SER A 1 183 ? -23.615 -5.844 0.540 1.00 95.50 183 SER A C 1
ATOM 1427 O O . SER A 1 183 ? -23.198 -5.851 -0.621 1.00 95.50 183 SER A O 1
ATOM 1429 N N . GLU A 1 184 ? -23.462 -4.791 1.348 1.00 95.31 184 GLU A N 1
ATOM 1430 C CA . GLU A 1 184 ? -22.845 -3.527 0.935 1.00 95.31 184 GLU A CA 1
ATOM 1431 C C . GLU A 1 184 ? -21.376 -3.733 0.535 1.00 95.31 184 GLU A C 1
ATOM 1433 O O . GLU A 1 184 ? -20.941 -3.297 -0.533 1.00 95.31 184 GLU A O 1
ATOM 1438 N N . ASN A 1 185 ? -20.618 -4.493 1.332 1.00 93.50 185 ASN A N 1
ATOM 1439 C CA . ASN A 1 185 ? -19.231 -4.826 1.008 1.00 93.50 185 ASN A CA 1
ATOM 1440 C C . ASN A 1 185 ? -19.112 -5.654 -0.277 1.00 93.50 185 ASN A C 1
ATOM 1442 O O . ASN A 1 185 ? -18.214 -5.415 -1.087 1.00 93.50 185 ASN A O 1
ATOM 1446 N N . ALA A 1 186 ? -20.016 -6.613 -0.498 1.00 94.56 186 ALA A N 1
ATOM 1447 C CA . ALA A 1 186 ? -20.034 -7.384 -1.738 1.00 94.56 186 ALA A CA 1
ATOM 1448 C C . ALA A 1 186 ? -20.273 -6.477 -2.959 1.00 94.56 186 ALA A C 1
ATOM 1450 O O . ALA A 1 186 ? -19.579 -6.610 -3.971 1.00 94.56 186 ALA A O 1
ATOM 1451 N N . GLN A 1 187 ? -21.190 -5.511 -2.847 1.00 96.44 187 GLN A N 1
ATOM 1452 C CA . GLN A 1 187 ? -21.466 -4.533 -3.899 1.00 96.44 187 GLN A CA 1
ATOM 1453 C C . GLN A 1 187 ? -20.273 -3.600 -4.155 1.00 96.44 187 GLN A C 1
ATOM 1455 O O . GLN A 1 187 ? -19.930 -3.323 -5.311 1.00 96.44 187 GLN A O 1
ATOM 1460 N N . LEU A 1 188 ? -19.602 -3.145 -3.096 1.00 95.94 188 LEU A N 1
ATOM 1461 C CA . LEU A 1 188 ? -18.405 -2.313 -3.202 1.00 95.94 188 LEU A CA 1
ATOM 1462 C C . LEU A 1 188 ? -17.257 -3.061 -3.895 1.00 95.94 188 LEU A C 1
ATOM 1464 O O . LEU A 1 188 ? -16.579 -2.502 -4.764 1.00 95.94 188 LEU A O 1
ATOM 1468 N N . HIS A 1 189 ? -17.055 -4.336 -3.557 1.00 94.25 189 HIS A N 1
ATOM 1469 C CA . HIS A 1 189 ? -16.055 -5.179 -4.208 1.00 94.25 189 HIS A CA 1
ATOM 1470 C C . HIS A 1 189 ? -16.360 -5.409 -5.686 1.00 94.25 189 HIS A C 1
ATOM 1472 O O . HIS A 1 189 ? -15.440 -5.348 -6.503 1.00 94.25 189 HIS A O 1
ATOM 1478 N N . GLU A 1 190 ? -17.625 -5.628 -6.044 1.00 97.44 190 GLU A N 1
ATOM 1479 C CA . GLU A 1 190 ? -18.019 -5.782 -7.445 1.00 97.44 190 GLU A CA 1
ATOM 1480 C C . GLU A 1 190 ? -17.797 -4.488 -8.238 1.00 97.44 190 GLU A C 1
ATOM 1482 O O . GLU A 1 190 ? -17.215 -4.511 -9.322 1.00 97.44 190 GLU A O 1
ATOM 1487 N N . THR A 1 191 ? -18.143 -3.340 -7.651 1.00 97.44 191 THR A N 1
ATOM 1488 C CA . THR A 1 191 ? -17.894 -2.021 -8.256 1.00 97.44 191 THR A CA 1
ATOM 1489 C C . THR A 1 191 ? -16.398 -1.789 -8.472 1.00 97.44 191 THR A C 1
ATOM 1491 O O . THR A 1 191 ? -15.970 -1.419 -9.564 1.00 97.44 191 THR A O 1
ATOM 1494 N N . THR A 1 192 ? -15.581 -2.077 -7.455 1.00 96.19 192 THR A N 1
ATOM 1495 C CA . THR A 1 192 ? -14.118 -1.944 -7.534 1.00 96.19 192 THR A CA 1
ATOM 1496 C C . THR A 1 192 ? -13.539 -2.853 -8.616 1.00 96.19 192 THR A C 1
ATOM 1498 O O . THR A 1 192 ? -12.701 -2.423 -9.407 1.00 96.19 192 THR A O 1
ATOM 1501 N N . ARG A 1 193 ? -14.008 -4.105 -8.695 1.00 97.19 193 ARG A N 1
ATOM 1502 C CA . ARG A 1 193 ? -13.597 -5.060 -9.730 1.00 97.19 193 ARG A CA 1
ATOM 1503 C C . ARG A 1 193 ? -13.934 -4.547 -11.130 1.00 97.19 193 ARG A C 1
ATOM 1505 O O . ARG A 1 193 ? -13.080 -4.633 -12.010 1.00 97.19 193 ARG A O 1
ATOM 1512 N N . SER A 1 194 ? -15.134 -4.000 -11.325 1.00 97.12 194 SER A N 1
ATOM 1513 C CA . SER A 1 194 ? -15.562 -3.436 -12.611 1.00 97.12 194 SER A CA 1
ATOM 1514 C C . SER A 1 194 ? -14.657 -2.284 -13.054 1.00 97.12 194 SER A C 1
ATOM 1516 O O . SER A 1 194 ? -14.166 -2.299 -14.181 1.00 97.12 194 SER A O 1
ATOM 1518 N N . VAL A 1 195 ? -14.368 -1.331 -12.160 1.00 96.62 195 VAL A N 1
ATOM 1519 C CA . VAL A 1 195 ? -13.495 -0.179 -12.459 1.00 96.62 195 VAL A CA 1
ATOM 1520 C C . VAL A 1 195 ? -12.074 -0.630 -12.801 1.00 96.62 195 VAL A C 1
ATOM 1522 O O . VAL A 1 195 ? -11.487 -0.170 -13.776 1.00 96.62 195 VAL A O 1
ATOM 1525 N N . VAL A 1 196 ? -11.521 -1.577 -12.038 1.00 95.25 196 VAL A N 1
ATOM 1526 C CA . VAL A 1 196 ? -10.181 -2.123 -12.305 1.00 95.25 196 VAL A CA 1
ATOM 1527 C C . VAL A 1 196 ? -10.126 -2.803 -13.675 1.00 95.25 196 VAL A C 1
ATOM 1529 O O . VAL A 1 196 ? -9.154 -2.638 -14.414 1.00 95.25 196 VAL A O 1
ATOM 1532 N N . GLN A 1 197 ? -11.168 -3.547 -14.043 1.00 96.38 197 GLN A N 1
ATOM 1533 C CA . GLN A 1 197 ? -11.237 -4.212 -15.341 1.00 96.38 197 GLN A CA 1
ATOM 1534 C C . GLN A 1 197 ? -11.344 -3.209 -16.501 1.00 96.38 197 GLN A C 1
ATOM 1536 O O . GLN A 1 197 ? -10.710 -3.406 -17.545 1.00 96.38 197 GLN A O 1
ATOM 1541 N N . GLU A 1 198 ? -12.109 -2.133 -16.321 1.00 97.50 198 GLU A N 1
ATOM 1542 C CA . GLU A 1 198 ? -12.230 -1.040 -17.289 1.00 97.50 198 GLU A CA 1
ATOM 1543 C C . GLU A 1 198 ? -10.883 -0.332 -17.498 1.00 97.50 198 GLU A C 1
ATOM 1545 O O . GLU A 1 198 ? -10.391 -0.257 -18.626 1.00 97.50 198 GLU A O 1
ATOM 1550 N N . GLU A 1 199 ? -10.212 0.074 -16.418 1.00 96.06 199 GLU A N 1
ATOM 1551 C CA . GLU A 1 199 ? -8.908 0.747 -16.484 1.00 96.06 199 GLU A CA 1
ATOM 1552 C C . GLU A 1 199 ? -7.806 -0.153 -17.066 1.00 96.06 199 GLU A C 1
ATOM 1554 O O . GLU A 1 199 ? -6.954 0.300 -17.838 1.00 96.06 199 GLU A O 1
ATOM 1559 N N . HIS A 1 200 ? -7.836 -1.460 -16.783 1.00 94.19 200 HIS A N 1
ATOM 1560 C CA . HIS A 1 200 ? -6.931 -2.411 -17.431 1.00 94.19 200 HIS A CA 1
ATOM 1561 C C . HIS A 1 200 ? -7.174 -2.527 -18.934 1.00 94.19 200 HIS A C 1
ATOM 1563 O O . HIS A 1 200 ? -6.212 -2.658 -19.696 1.00 94.19 200 HIS A O 1
ATOM 1569 N N . THR A 1 201 ? -8.433 -2.487 -19.365 1.00 96.88 201 THR A N 1
ATOM 1570 C CA . THR A 1 201 ? -8.783 -2.521 -20.789 1.00 96.88 201 THR A CA 1
ATOM 1571 C C . THR A 1 201 ? -8.270 -1.258 -21.475 1.00 96.88 201 THR A C 1
ATOM 1573 O O . THR A 1 201 ? -7.499 -1.358 -22.430 1.00 96.88 201 THR A O 1
ATOM 1576 N N . ARG A 1 202 ? -8.548 -0.087 -20.891 1.00 97.62 202 ARG A N 1
ATOM 1577 C CA . ARG A 1 202 ? -8.055 1.211 -21.366 1.00 97.62 202 ARG A CA 1
ATOM 1578 C C . ARG A 1 202 ? -6.528 1.267 -21.459 1.00 97.62 202 ARG A C 1
ATOM 1580 O O . ARG A 1 202 ? -5.972 1.732 -22.451 1.00 97.62 202 ARG A O 1
ATOM 1587 N N . THR A 1 203 ? -5.830 0.757 -20.446 1.00 95.88 203 THR A N 1
ATOM 1588 C CA . THR A 1 203 ? -4.359 0.735 -20.427 1.00 95.88 203 THR A CA 1
ATOM 1589 C C . THR A 1 203 ? -3.793 -0.161 -21.531 1.00 95.88 203 THR A C 1
ATOM 1591 O O . THR A 1 203 ? -2.823 0.212 -22.189 1.00 95.88 203 THR A O 1
ATOM 1594 N N . ARG A 1 204 ? -4.396 -1.334 -21.776 1.00 95.31 204 ARG A N 1
ATOM 1595 C CA . ARG A 1 204 ? -3.962 -2.232 -22.861 1.00 95.31 204 ARG A CA 1
ATOM 1596 C C . ARG A 1 204 ? -4.150 -1.600 -24.236 1.00 95.31 204 ARG A C 1
ATOM 1598 O O . ARG A 1 204 ? -3.254 -1.725 -25.066 1.00 95.31 204 ARG A O 1
ATOM 1605 N N . GLU A 1 205 ? -5.264 -0.905 -24.455 1.00 97.12 205 GLU A N 1
ATOM 1606 C CA . GLU A 1 205 ? -5.521 -0.181 -25.704 1.00 97.12 205 GLU A CA 1
ATOM 1607 C C . GLU A 1 205 ? -4.470 0.909 -25.950 1.00 97.12 205 GLU A C 1
ATOM 1609 O O . GLU A 1 205 ? -3.916 0.990 -27.046 1.00 97.12 205 GLU A O 1
ATOM 1614 N N . LEU A 1 206 ? -4.120 1.687 -24.920 1.00 96.50 206 LEU A N 1
ATOM 1615 C CA . LEU A 1 206 ? -3.070 2.707 -25.015 1.00 96.50 206 LEU A CA 1
ATOM 1616 C C . LEU A 1 206 ? -1.694 2.105 -25.319 1.00 96.50 206 LEU A C 1
ATOM 1618 O O . LEU A 1 206 ? -0.988 2.611 -26.188 1.00 96.50 206 LEU A O 1
ATOM 1622 N N . ILE A 1 207 ? -1.321 1.009 -24.649 1.00 93.12 207 ILE A N 1
ATOM 1623 C CA . ILE A 1 207 ? -0.049 0.315 -24.907 1.00 93.12 207 ILE A CA 1
ATOM 1624 C C . ILE A 1 207 ? -0.005 -0.221 -26.341 1.00 93.12 207 ILE A C 1
ATOM 1626 O O . ILE A 1 207 ? 1.028 -0.127 -27.000 1.00 93.12 207 ILE A O 1
ATOM 1630 N N . GLN A 1 208 ? -1.112 -0.771 -26.840 1.00 95.12 208 GLN A N 1
ATOM 1631 C CA . GLN A 1 208 ? -1.183 -1.281 -28.204 1.00 95.12 208 GLN A CA 1
ATOM 1632 C C . GLN A 1 208 ? -1.057 -0.155 -29.236 1.00 95.12 208 GLN A C 1
ATOM 1634 O O . GLN A 1 208 ? -0.305 -0.302 -30.201 1.00 95.12 208 GLN A O 1
ATOM 1639 N N . LEU A 1 209 ? -1.748 0.968 -29.021 1.00 96.62 209 LEU A N 1
ATOM 1640 C CA . LEU A 1 209 ? -1.659 2.146 -29.883 1.00 96.62 209 LEU A CA 1
ATOM 1641 C C . LEU A 1 209 ? -0.231 2.707 -29.910 1.00 96.62 209 LEU A C 1
ATOM 1643 O O . LEU A 1 209 ? 0.318 2.971 -30.980 1.00 96.62 209 LEU A O 1
ATOM 1647 N N . GLU A 1 210 ? 0.397 2.834 -28.742 1.00 94.12 210 GLU A N 1
ATOM 1648 C CA . GLU A 1 210 ? 1.762 3.344 -28.626 1.00 94.12 210 GLU A CA 1
ATOM 1649 C C . GLU A 1 210 ? 2.787 2.376 -29.233 1.00 94.12 210 GLU A C 1
ATOM 1651 O O . GLU A 1 210 ? 3.710 2.797 -29.930 1.00 94.12 210 GLU A O 1
ATOM 1656 N N . GLY A 1 211 ? 2.584 1.066 -29.065 1.00 93.31 211 GLY A N 1
ATOM 1657 C CA . GLY A 1 211 ? 3.388 0.039 -29.724 1.00 93.31 211 GLY A CA 1
ATOM 1658 C C . GLY A 1 211 ? 3.310 0.118 -31.252 1.00 93.31 211 GLY A C 1
ATOM 1659 O O . GLY A 1 211 ? 4.334 0.010 -31.925 1.00 93.31 211 GLY A O 1
ATOM 1660 N N . GLN A 1 212 ? 2.121 0.370 -31.812 1.00 94.12 212 GLN A N 1
ATOM 1661 C CA . GLN A 1 212 ? 1.951 0.592 -33.253 1.00 94.12 212 GLN A CA 1
ATOM 1662 C C . GLN A 1 212 ? 2.655 1.870 -33.724 1.00 94.12 212 GLN A C 1
ATOM 1664 O O . GLN A 1 212 ? 3.333 1.851 -34.755 1.00 94.12 212 GLN A O 1
ATOM 1669 N N . ARG A 1 213 ? 2.550 2.964 -32.955 1.00 95.38 213 ARG A N 1
ATOM 1670 C CA . ARG A 1 213 ? 3.234 4.232 -33.248 1.00 95.38 213 ARG A CA 1
ATOM 1671 C C . ARG A 1 213 ? 4.748 4.036 -33.305 1.00 95.38 213 ARG A C 1
ATOM 1673 O O . ARG A 1 213 ? 5.361 4.357 -34.322 1.00 95.38 213 ARG A O 1
ATOM 1680 N N . LEU A 1 214 ? 5.333 3.434 -32.268 1.00 90.50 214 LEU A N 1
ATOM 1681 C CA . LEU A 1 214 ? 6.769 3.148 -32.199 1.00 90.50 214 LEU A CA 1
ATOM 1682 C C . LEU A 1 214 ? 7.228 2.201 -33.313 1.00 90.50 214 LEU A C 1
ATOM 1684 O O . LEU A 1 214 ? 8.296 2.416 -33.884 1.00 90.50 214 LEU A O 1
ATOM 1688 N N . GLY A 1 215 ? 6.415 1.200 -33.666 1.00 92.00 215 GLY A N 1
ATOM 1689 C CA . GLY A 1 215 ? 6.675 0.329 -34.814 1.00 92.00 215 GLY A CA 1
ATOM 1690 C C . GLY A 1 215 ? 6.798 1.121 -36.118 1.00 92.00 215 GLY A C 1
ATOM 1691 O O . GLY A 1 215 ? 7.804 1.005 -36.816 1.00 92.00 215 GLY A O 1
ATOM 1692 N N . SER A 1 216 ? 5.833 2.002 -36.403 1.00 94.00 216 SER A N 1
ATOM 1693 C CA . SER A 1 216 ? 5.852 2.835 -37.614 1.00 94.00 216 SER A CA 1
ATOM 1694 C C . SER A 1 216 ? 7.029 3.821 -37.654 1.00 94.00 216 SER A C 1
ATOM 1696 O O . SER A 1 216 ? 7.667 3.987 -38.694 1.00 94.00 216 SER A O 1
ATOM 1698 N N . GLU A 1 217 ? 7.378 4.431 -36.515 1.00 93.06 217 GLU A N 1
ATOM 1699 C CA . GLU A 1 217 ? 8.530 5.334 -36.415 1.00 93.06 217 GLU A CA 1
ATOM 1700 C C . GLU A 1 217 ? 9.852 4.592 -36.598 1.00 93.06 217 GLU A C 1
ATOM 1702 O O . GLU A 1 217 ? 10.765 5.105 -37.247 1.00 93.06 217 GLU A O 1
ATOM 1707 N N . SER A 1 218 ? 9.959 3.381 -36.050 1.00 91.12 218 SER A N 1
ATOM 1708 C CA . SER A 1 218 ? 11.131 2.528 -36.224 1.00 91.12 218 SER A CA 1
ATOM 1709 C C . SER A 1 218 ? 11.311 2.117 -37.685 1.00 91.12 218 SER A C 1
ATOM 1711 O O . SER A 1 218 ? 12.422 2.202 -38.207 1.00 91.12 218 SER A O 1
ATOM 1713 N N . GLU A 1 219 ? 10.234 1.718 -38.368 1.00 92.94 219 GLU A N 1
ATOM 1714 C CA . GLU A 1 219 ? 10.278 1.385 -39.795 1.00 92.94 219 GLU A CA 1
ATOM 1715 C C . GLU A 1 219 ? 10.703 2.583 -40.653 1.00 92.94 219 GLU A C 1
ATOM 1717 O O . GLU A 1 219 ? 11.531 2.434 -41.554 1.00 92.94 219 GLU A O 1
ATOM 1722 N N . GLU A 1 220 ? 10.196 3.786 -40.370 1.00 93.75 220 GLU A N 1
ATOM 1723 C CA . GLU A 1 220 ? 10.583 4.986 -41.120 1.00 93.75 220 GLU A CA 1
ATOM 1724 C C . GLU A 1 220 ? 12.039 5.395 -40.841 1.00 93.75 220 GLU A C 1
ATOM 1726 O O . GLU A 1 220 ? 12.787 5.728 -41.766 1.00 93.75 220 GLU A O 1
ATOM 1731 N N . ARG A 1 221 ? 12.503 5.286 -39.588 1.00 89.44 221 ARG A N 1
ATOM 1732 C CA . ARG A 1 221 ? 13.927 5.461 -39.250 1.00 89.44 221 ARG A CA 1
ATOM 1733 C C . ARG A 1 221 ? 14.800 4.459 -39.999 1.00 89.44 221 ARG A C 1
ATOM 1735 O O . ARG A 1 221 ? 15.797 4.846 -40.598 1.00 89.44 221 ARG A O 1
ATOM 1742 N N . GLN A 1 222 ? 14.403 3.191 -40.052 1.00 90.25 222 GLN A N 1
ATOM 1743 C CA . GLN A 1 222 ? 15.149 2.180 -40.798 1.00 90.25 222 GLN A CA 1
ATOM 1744 C C . GLN A 1 222 ? 15.182 2.496 -42.302 1.00 90.25 222 GLN A C 1
ATOM 1746 O O . GLN A 1 222 ? 16.244 2.426 -42.920 1.00 90.25 222 GLN A O 1
ATOM 1751 N N . ARG A 1 223 ? 14.054 2.908 -42.897 1.00 92.88 223 ARG A N 1
ATOM 1752 C CA . ARG A 1 223 ? 13.991 3.313 -44.313 1.00 92.88 223 ARG A CA 1
ATOM 1753 C C . ARG A 1 223 ? 14.882 4.514 -44.614 1.00 92.88 223 ARG A C 1
ATOM 1755 O O . ARG A 1 223 ? 15.578 4.511 -45.628 1.00 92.88 223 ARG A O 1
ATOM 1762 N N . THR A 1 224 ? 14.879 5.530 -43.755 1.00 92.56 224 THR A N 1
ATOM 1763 C CA . THR A 1 224 ? 15.734 6.716 -43.927 1.00 92.56 224 THR A CA 1
ATOM 1764 C C . THR A 1 224 ? 17.216 6.368 -43.811 1.00 92.56 224 THR A C 1
ATOM 1766 O O . THR A 1 224 ? 17.998 6.808 -44.654 1.00 92.56 224 THR A O 1
ATOM 1769 N N . THR A 1 225 ? 17.605 5.508 -42.862 1.00 89.25 225 THR A N 1
ATOM 1770 C CA . THR A 1 225 ? 18.983 5.003 -42.766 1.00 89.25 225 THR A CA 1
ATOM 1771 C C . THR A 1 225 ? 19.387 4.217 -44.013 1.00 89.25 225 THR A C 1
ATOM 1773 O O . THR A 1 225 ? 20.451 4.480 -44.566 1.00 89.25 225 THR A O 1
ATOM 1776 N N . ILE A 1 226 ? 18.534 3.314 -44.511 1.00 88.94 226 ILE A N 1
ATOM 1777 C CA . ILE A 1 226 ? 18.809 2.550 -45.741 1.00 88.94 226 ILE A CA 1
ATOM 1778 C C . ILE A 1 226 ? 19.031 3.494 -46.930 1.00 88.94 226 ILE A C 1
ATOM 1780 O O . ILE A 1 226 ? 20.014 3.341 -47.653 1.00 88.94 226 ILE A O 1
ATOM 1784 N N . ARG A 1 227 ? 18.176 4.510 -47.107 1.00 91.38 227 ARG A N 1
ATOM 1785 C CA . ARG A 1 227 ? 18.337 5.508 -48.180 1.00 91.38 227 ARG A CA 1
ATOM 1786 C C . ARG A 1 227 ? 19.644 6.292 -48.053 1.00 91.38 227 ARG A C 1
ATOM 1788 O O . ARG A 1 227 ? 20.302 6.528 -49.061 1.00 91.38 227 ARG A O 1
ATOM 1795 N N . ALA A 1 228 ? 20.029 6.684 -46.838 1.00 87.88 228 ALA A N 1
ATOM 1796 C CA . ALA A 1 228 ? 21.279 7.403 -46.601 1.00 87.88 228 ALA A CA 1
ATOM 1797 C C . ALA A 1 228 ? 22.509 6.538 -46.927 1.00 87.88 228 ALA A C 1
ATOM 1799 O O . ALA A 1 228 ? 23.448 7.019 -47.561 1.00 87.88 228 ALA A O 1
ATOM 1800 N N . VAL A 1 229 ? 22.480 5.253 -46.556 1.00 84.75 229 VAL A N 1
ATOM 1801 C CA . VAL A 1 229 ? 23.543 4.293 -46.890 1.00 84.75 229 VAL A CA 1
ATOM 1802 C C . VAL A 1 229 ? 23.642 4.099 -48.403 1.00 84.75 229 VAL A C 1
ATOM 1804 O O . VAL A 1 229 ? 24.735 4.211 -48.947 1.00 84.75 229 VAL A O 1
ATOM 1807 N N . GLN A 1 230 ? 22.516 3.904 -49.094 1.00 89.38 230 GLN A N 1
ATOM 1808 C CA . GLN A 1 230 ? 22.491 3.775 -50.556 1.00 89.38 230 GLN A CA 1
ATOM 1809 C C . GLN A 1 230 ? 23.013 5.037 -51.258 1.00 89.38 230 GLN A C 1
ATOM 1811 O O . GLN A 1 230 ? 23.801 4.947 -52.197 1.00 89.38 230 GLN A O 1
ATOM 1816 N N . ALA A 1 231 ? 22.635 6.228 -50.784 1.00 88.56 231 ALA A N 1
ATOM 1817 C CA . ALA A 1 231 ? 23.159 7.483 -51.318 1.00 88.56 231 ALA A CA 1
ATOM 1818 C C . ALA A 1 231 ? 24.685 7.580 -51.134 1.00 88.56 231 ALA A C 1
ATOM 1820 O O . ALA A 1 231 ? 25.405 7.904 -52.079 1.00 88.56 231 ALA A O 1
ATOM 1821 N N . SER A 1 232 ? 25.197 7.223 -49.952 1.00 87.06 232 SER A N 1
ATOM 1822 C CA . SER A 1 232 ? 26.640 7.169 -49.699 1.00 87.06 232 SER A CA 1
ATOM 1823 C C . SER A 1 232 ? 27.350 6.151 -50.596 1.00 87.06 232 SER A C 1
ATOM 1825 O O . SER A 1 232 ? 28.432 6.441 -51.100 1.00 87.06 232 SER A O 1
ATOM 1827 N N . GLU A 1 233 ? 26.759 4.976 -50.815 1.00 87.81 233 GLU A N 1
ATOM 1828 C CA . GLU A 1 233 ? 27.305 3.941 -51.697 1.00 87.81 233 GLU A CA 1
ATOM 1829 C C . GLU A 1 233 ? 27.436 4.458 -53.135 1.00 87.81 233 GLU A C 1
ATOM 1831 O O . GLU A 1 233 ? 28.518 4.386 -53.717 1.00 87.81 233 GLU A O 1
ATOM 1836 N N . THR A 1 234 ? 26.382 5.080 -53.677 1.00 87.38 234 THR A N 1
ATOM 1837 C CA . THR A 1 234 ? 26.424 5.662 -55.030 1.00 87.38 234 THR A CA 1
ATOM 1838 C C . THR A 1 234 ? 27.484 6.759 -55.169 1.00 87.38 234 THR A C 1
ATOM 1840 O O . THR A 1 234 ? 28.181 6.818 -56.183 1.00 87.38 234 THR A O 1
ATOM 1843 N N . MET A 1 235 ? 27.675 7.588 -54.136 1.00 88.69 235 MET A N 1
ATOM 1844 C CA . MET A 1 235 ? 28.704 8.631 -54.125 1.00 88.69 235 MET A CA 1
ATOM 1845 C C . MET A 1 235 ? 30.123 8.043 -54.111 1.00 88.69 235 MET A C 1
ATOM 1847 O O . MET A 1 235 ? 31.010 8.546 -54.807 1.00 88.69 235 MET A O 1
ATOM 1851 N N . ILE A 1 236 ? 30.342 6.969 -53.345 1.00 82.06 236 ILE A N 1
ATOM 1852 C CA . ILE A 1 236 ? 31.630 6.267 -53.287 1.00 82.06 236 ILE A CA 1
ATOM 1853 C C . ILE A 1 236 ? 31.939 5.614 -54.636 1.00 82.06 236 ILE A C 1
ATOM 1855 O O . ILE A 1 236 ? 33.043 5.800 -55.145 1.00 82.06 236 ILE A O 1
ATOM 1859 N N . ILE A 1 237 ? 30.976 4.904 -55.234 1.00 81.88 237 ILE A N 1
ATOM 1860 C CA . ILE A 1 237 ? 31.145 4.260 -56.546 1.00 81.88 237 ILE A CA 1
ATOM 1861 C C . ILE A 1 237 ? 31.511 5.304 -57.604 1.00 81.88 237 ILE A C 1
ATOM 1863 O O . ILE A 1 237 ? 32.543 5.162 -58.256 1.00 81.88 237 ILE A O 1
ATOM 1867 N N . SER A 1 238 ? 30.748 6.399 -57.694 1.00 87.75 238 SER A N 1
ATOM 1868 C CA . SER A 1 238 ? 31.031 7.478 -58.647 1.00 87.75 238 SER A CA 1
ATOM 1869 C C . SER A 1 238 ? 32.427 8.077 -58.440 1.00 87.75 238 SER A C 1
ATOM 1871 O O . SER A 1 238 ? 33.160 8.278 -59.405 1.00 87.75 238 SER A O 1
ATOM 1873 N N . SER A 1 239 ? 32.847 8.285 -57.186 1.00 84.44 239 SER A N 1
ATOM 1874 C CA . SER A 1 239 ? 34.188 8.804 -56.876 1.00 84.44 239 SER A CA 1
ATOM 1875 C C . SER A 1 239 ? 35.302 7.836 -57.299 1.00 84.44 239 SER A C 1
ATOM 1877 O O . SER A 1 239 ? 36.351 8.263 -57.791 1.00 84.44 239 SER A O 1
ATOM 1879 N N . ILE A 1 240 ? 35.094 6.527 -57.118 1.00 77.75 240 ILE A N 1
ATOM 1880 C CA . ILE A 1 240 ? 36.038 5.484 -57.545 1.00 77.75 240 ILE A CA 1
ATOM 1881 C C . ILE A 1 240 ? 36.137 5.449 -59.071 1.00 77.75 240 ILE A C 1
ATOM 1883 O O . ILE A 1 240 ? 37.250 5.401 -59.592 1.00 77.75 240 ILE A O 1
ATOM 1887 N N . GLU A 1 241 ? 35.011 5.519 -59.782 1.00 82.94 241 GLU A N 1
ATOM 1888 C CA . GLU A 1 241 ? 34.970 5.541 -61.248 1.00 82.94 241 GLU A CA 1
ATOM 1889 C C . GLU A 1 241 ? 35.707 6.762 -61.807 1.00 82.94 241 GLU A C 1
ATOM 1891 O O . GLU A 1 241 ? 36.631 6.601 -62.606 1.00 82.94 241 GLU A O 1
ATOM 1896 N N . THR A 1 242 ? 35.412 7.968 -61.303 1.00 84.62 242 THR A N 1
ATOM 1897 C CA . THR A 1 242 ? 36.085 9.199 -61.756 1.00 84.62 242 THR A CA 1
ATOM 1898 C C . THR A 1 242 ? 37.593 9.165 -61.508 1.00 84.62 242 THR A C 1
ATOM 1900 O O . THR A 1 242 ? 38.384 9.602 -62.346 1.00 84.62 242 THR A O 1
ATOM 1903 N N . ASN A 1 243 ? 38.019 8.605 -60.371 1.00 81.31 243 ASN A N 1
ATOM 1904 C CA . ASN A 1 243 ? 39.440 8.447 -60.065 1.00 81.31 243 ASN A CA 1
ATOM 1905 C C . ASN A 1 243 ? 40.087 7.365 -60.941 1.00 81.31 243 ASN A C 1
ATOM 1907 O O . ASN A 1 243 ? 41.241 7.508 -61.347 1.00 81.31 243 ASN A O 1
ATOM 1911 N N . GLY A 1 244 ? 39.355 6.293 -61.251 1.00 80.69 244 GLY A N 1
ATOM 1912 C CA . GLY A 1 244 ? 39.782 5.236 -62.161 1.00 80.69 244 GLY A CA 1
ATOM 1913 C C . GLY A 1 244 ? 40.062 5.769 -63.565 1.00 80.69 244 GLY A C 1
ATOM 1914 O O . GLY A 1 244 ? 41.139 5.515 -64.105 1.00 80.69 244 GLY A O 1
ATOM 1915 N N . GLU A 1 245 ? 39.149 6.566 -64.118 1.00 84.94 245 GLU A N 1
ATOM 1916 C CA . GLU A 1 245 ? 39.310 7.208 -65.428 1.00 84.94 245 GLU A CA 1
ATOM 1917 C C . GLU A 1 245 ? 40.511 8.162 -65.455 1.00 84.94 245 GLU A C 1
ATOM 1919 O O . GLU A 1 245 ? 41.371 8.061 -66.335 1.00 84.94 245 GLU A O 1
ATOM 1924 N N . ALA A 1 246 ? 40.633 9.042 -64.454 1.00 83.38 246 ALA A N 1
ATOM 1925 C CA . ALA A 1 246 ? 41.765 9.964 -64.347 1.00 83.38 246 ALA A CA 1
ATOM 1926 C C . ALA A 1 246 ? 43.110 9.216 -64.273 1.00 83.38 246 ALA A C 1
ATOM 1928 O O . ALA A 1 246 ? 44.086 9.597 -64.928 1.00 83.38 246 ALA A O 1
ATOM 1929 N N . ASN A 1 247 ? 43.157 8.113 -63.522 1.00 80.38 247 ASN A N 1
ATOM 1930 C CA . ASN A 1 247 ? 44.344 7.271 -63.418 1.00 80.38 247 ASN A CA 1
ATOM 1931 C C . ASN A 1 247 ? 44.678 6.565 -64.739 1.00 80.38 247 ASN A C 1
ATOM 1933 O O . ASN A 1 247 ? 45.853 6.506 -65.103 1.00 80.38 247 ASN A O 1
ATOM 1937 N N . GLN A 1 248 ? 43.683 6.073 -65.482 1.00 80.62 248 GLN A N 1
ATOM 1938 C CA . GLN A 1 248 ? 43.903 5.465 -66.800 1.00 80.62 248 GLN A CA 1
ATOM 1939 C C . GLN A 1 248 ? 44.465 6.472 -67.807 1.00 80.62 248 GLN A C 1
ATOM 1941 O O . GLN A 1 248 ? 45.425 6.155 -68.512 1.00 80.62 248 GLN A O 1
ATOM 1946 N N . ILE A 1 249 ? 43.927 7.696 -67.835 1.00 86.00 249 ILE A N 1
ATOM 1947 C CA . ILE A 1 249 ? 44.421 8.777 -68.701 1.00 86.00 249 ILE A CA 1
ATOM 1948 C C . ILE A 1 249 ? 45.884 9.096 -68.376 1.00 86.00 249 ILE A C 1
ATOM 1950 O O . ILE A 1 249 ? 46.725 9.172 -69.276 1.00 86.00 249 ILE A O 1
ATOM 1954 N N . ASN A 1 250 ? 46.211 9.238 -67.089 1.00 82.94 250 ASN A N 1
ATOM 1955 C CA . ASN A 1 250 ? 47.585 9.481 -66.654 1.00 82.94 250 ASN A CA 1
ATOM 1956 C C . ASN A 1 250 ? 48.513 8.320 -67.032 1.00 82.94 250 ASN A C 1
ATOM 1958 O O . ASN A 1 250 ? 49.613 8.557 -67.529 1.00 82.94 250 ASN A O 1
ATOM 1962 N N . HIS A 1 251 ? 48.060 7.073 -66.873 1.00 80.19 251 HIS A N 1
ATOM 1963 C CA . HIS A 1 251 ? 48.845 5.898 -67.242 1.00 80.19 251 HIS A CA 1
ATOM 1964 C C . HIS A 1 251 ? 49.125 5.839 -68.750 1.00 80.19 251 HIS A C 1
ATOM 1966 O O . HIS A 1 251 ? 50.273 5.644 -69.149 1.00 80.19 251 HIS A O 1
ATOM 1972 N N . ALA A 1 252 ? 48.113 6.082 -69.588 1.00 83.94 252 ALA A N 1
ATOM 1973 C CA . ALA A 1 252 ? 48.269 6.141 -71.041 1.00 83.94 252 ALA A CA 1
ATOM 1974 C C . ALA A 1 252 ? 49.253 7.246 -71.463 1.00 83.94 252 ALA A C 1
ATOM 1976 O O . ALA A 1 252 ? 50.110 7.029 -72.321 1.00 83.94 252 ALA A O 1
ATOM 1977 N N . ARG A 1 253 ? 49.196 8.414 -70.807 1.00 87.12 253 ARG A N 1
ATOM 1978 C CA . ARG A 1 253 ? 50.148 9.509 -71.035 1.00 87.12 253 ARG A CA 1
ATOM 1979 C C . ARG A 1 253 ? 51.581 9.097 -70.698 1.00 87.12 253 ARG A C 1
ATOM 1981 O O . ARG A 1 253 ? 52.479 9.337 -71.502 1.00 87.12 253 ARG A O 1
ATOM 1988 N N . THR A 1 254 ? 51.800 8.459 -69.548 1.00 84.94 254 THR A N 1
ATOM 1989 C CA . THR A 1 254 ? 53.130 7.965 -69.160 1.00 84.94 254 THR A CA 1
ATOM 1990 C C . THR A 1 254 ? 53.644 6.904 -70.136 1.00 84.94 254 THR A C 1
ATOM 1992 O O . THR A 1 254 ? 54.810 6.952 -70.519 1.00 84.94 254 THR A O 1
ATOM 1995 N N . GLN A 1 255 ? 52.789 5.985 -70.596 1.00 83.62 255 GLN A N 1
ATOM 1996 C CA . GLN A 1 255 ? 53.166 4.990 -71.608 1.00 83.62 255 GLN A CA 1
ATOM 1997 C C . GLN A 1 255 ? 53.574 5.641 -72.938 1.00 83.62 255 GLN A C 1
ATOM 1999 O O . GLN A 1 255 ? 54.596 5.260 -73.507 1.00 83.62 255 GLN A O 1
ATOM 2004 N N . SER A 1 256 ? 52.836 6.658 -73.399 1.00 87.75 256 SER A N 1
ATOM 2005 C CA . SER A 1 256 ? 53.188 7.422 -74.606 1.00 87.75 256 SER A CA 1
ATOM 2006 C C . SER A 1 256 ? 54.561 8.084 -74.476 1.00 87.75 256 SER A C 1
ATOM 2008 O O . SER A 1 256 ? 55.392 7.967 -75.372 1.00 87.75 256 SER A O 1
ATOM 2010 N N . GLN A 1 257 ? 54.840 8.717 -73.332 1.00 87.88 257 GLN A N 1
ATOM 2011 C CA . GLN A 1 257 ? 56.136 9.356 -73.073 1.00 87.88 257 GLN A CA 1
ATOM 2012 C C . GLN A 1 257 ? 57.294 8.347 -73.058 1.00 87.88 257 GLN A C 1
ATOM 2014 O O . GLN A 1 257 ? 58.381 8.646 -73.549 1.00 87.88 257 GLN A O 1
ATOM 2019 N N . ILE A 1 258 ? 57.072 7.141 -72.527 1.00 85.00 258 ILE A N 1
ATOM 2020 C CA . ILE A 1 258 ? 58.070 6.064 -72.564 1.00 85.00 258 ILE A CA 1
ATOM 2021 C C . ILE A 1 258 ? 58.334 5.625 -74.011 1.00 85.00 258 ILE A C 1
ATOM 2023 O O . ILE A 1 258 ? 59.494 5.498 -74.396 1.00 85.00 258 ILE A O 1
ATOM 2027 N N . ALA A 1 259 ? 57.290 5.451 -74.826 1.00 88.06 259 ALA A N 1
ATOM 2028 C CA . ALA A 1 259 ? 57.436 5.066 -76.232 1.00 88.06 259 ALA A CA 1
ATOM 2029 C C . ALA A 1 259 ? 58.174 6.135 -77.066 1.00 88.06 259 ALA A C 1
ATOM 2031 O O . ALA A 1 259 ? 59.011 5.808 -77.913 1.00 88.06 259 ALA A O 1
ATOM 2032 N N . GLU A 1 260 ? 57.915 7.419 -76.800 1.00 91.38 260 GLU A N 1
ATOM 2033 C CA . GLU A 1 260 ? 58.647 8.539 -77.407 1.00 91.38 260 GLU A CA 1
ATOM 2034 C C . GLU A 1 260 ? 60.139 8.506 -77.040 1.00 91.38 260 GLU A C 1
ATOM 2036 O O . GLU A 1 260 ? 60.994 8.648 -77.919 1.00 91.38 260 GLU A O 1
ATOM 2041 N N . LEU A 1 261 ? 60.469 8.255 -75.766 1.00 90.31 261 LEU A N 1
ATOM 2042 C CA . LEU A 1 261 ? 61.856 8.116 -75.306 1.00 90.31 261 LEU A CA 1
ATOM 2043 C C . LEU A 1 261 ? 62.565 6.916 -75.946 1.00 90.31 261 LEU A C 1
ATOM 2045 O O . LEU A 1 261 ? 63.722 7.033 -76.351 1.00 90.31 261 LEU A O 1
ATOM 2049 N N . GLU A 1 262 ? 61.885 5.775 -76.070 1.00 90.38 262 GLU A N 1
ATOM 2050 C CA . GLU A 1 262 ? 62.427 4.584 -76.737 1.00 90.38 262 GLU A CA 1
ATOM 2051 C C . GLU A 1 262 ? 62.709 4.850 -78.223 1.00 90.38 262 GLU A C 1
ATOM 2053 O O . GLU A 1 262 ? 63.769 4.477 -78.732 1.00 90.38 262 GLU A O 1
ATOM 2058 N N . THR A 1 263 ? 61.817 5.579 -78.898 1.00 92.56 263 THR A N 1
ATOM 2059 C CA . THR A 1 263 ? 62.008 5.994 -80.295 1.00 92.56 263 THR A CA 1
ATOM 2060 C C . THR A 1 263 ? 63.200 6.944 -80.436 1.00 92.56 263 THR A C 1
ATOM 2062 O O . THR A 1 263 ? 64.044 6.753 -81.312 1.00 92.56 263 THR A O 1
ATOM 2065 N N . ALA A 1 264 ? 63.324 7.940 -79.552 1.00 91.94 264 ALA A N 1
ATOM 2066 C CA . ALA A 1 264 ? 64.448 8.877 -79.561 1.00 91.94 264 ALA A CA 1
ATOM 2067 C C . ALA A 1 264 ? 65.797 8.170 -79.337 1.00 91.94 264 ALA A C 1
ATOM 2069 O O . ALA A 1 264 ? 66.775 8.463 -80.029 1.00 91.94 264 ALA A O 1
ATOM 2070 N N . LEU A 1 265 ? 65.846 7.199 -78.418 1.00 91.50 265 LEU A N 1
ATOM 2071 C CA . LEU A 1 265 ? 67.031 6.370 -78.185 1.00 91.50 265 LEU A CA 1
ATOM 2072 C C . LEU A 1 265 ? 67.427 5.565 -79.426 1.00 91.50 265 LEU A C 1
ATOM 2074 O O . LEU A 1 265 ? 68.613 5.503 -79.756 1.00 91.50 265 LEU A O 1
ATOM 2078 N N . GLN A 1 266 ? 66.451 4.988 -80.131 1.00 93.25 266 GLN A N 1
ATOM 2079 C CA . GLN A 1 266 ? 66.699 4.237 -81.360 1.00 93.25 266 GLN A CA 1
ATOM 2080 C C . GLN A 1 266 ? 67.269 5.135 -82.470 1.00 93.25 266 GLN A C 1
ATOM 2082 O O . GLN A 1 266 ? 68.256 4.767 -83.107 1.00 93.25 266 GLN A O 1
ATOM 2087 N N . VAL A 1 267 ? 66.729 6.347 -82.642 1.00 94.12 267 VAL A N 1
ATOM 2088 C CA . VAL A 1 267 ? 67.250 7.328 -83.612 1.00 94.12 267 VAL A CA 1
ATOM 2089 C C . VAL A 1 267 ? 68.691 7.726 -83.286 1.00 94.12 267 VAL A C 1
ATOM 2091 O O . VAL A 1 267 ? 69.540 7.752 -84.178 1.00 94.12 267 VAL A O 1
ATOM 2094 N N . ILE A 1 268 ? 69.002 8.011 -82.017 1.00 93.06 268 ILE A N 1
ATOM 2095 C CA . ILE A 1 268 ? 70.369 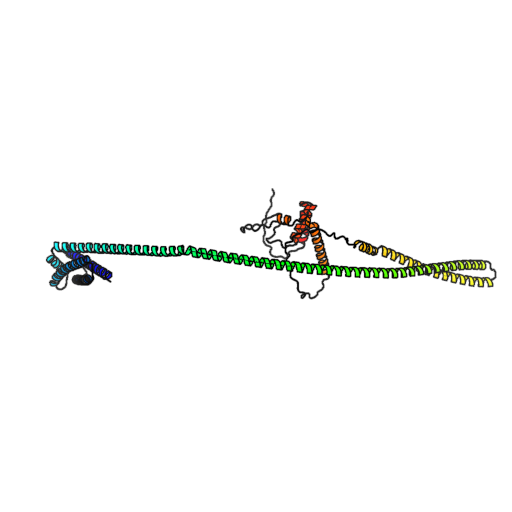8.366 -81.605 1.00 93.06 268 ILE A CA 1
ATOM 2096 C C . ILE A 1 268 ? 71.325 7.199 -81.859 1.00 93.06 268 ILE A C 1
ATOM 2098 O O . ILE A 1 268 ? 72.425 7.412 -82.369 1.00 93.06 268 ILE A O 1
ATOM 2102 N N . LYS A 1 269 ? 70.903 5.964 -81.570 1.00 93.62 269 LYS A N 1
ATOM 2103 C CA . LYS A 1 269 ? 71.696 4.761 -81.837 1.00 93.62 269 LYS A CA 1
ATOM 2104 C C . LYS A 1 269 ? 72.031 4.617 -83.324 1.00 93.62 269 LYS A C 1
ATOM 2106 O O . LYS A 1 269 ? 73.191 4.408 -83.673 1.00 93.62 269 LYS A O 1
ATOM 2111 N N . GLU A 1 270 ? 71.053 4.794 -84.207 1.00 93.50 270 GLU A N 1
ATOM 2112 C CA . GLU A 1 270 ? 71.268 4.745 -85.659 1.00 93.50 270 GLU A CA 1
ATOM 2113 C C . GLU A 1 270 ? 72.205 5.861 -86.146 1.00 93.50 270 GLU A C 1
ATOM 2115 O O . GLU A 1 270 ? 73.083 5.624 -86.983 1.00 93.50 270 GLU A O 1
ATOM 2120 N N . GLN A 1 271 ? 72.075 7.071 -85.588 1.00 93.31 271 GLN A N 1
ATOM 2121 C CA . GLN A 1 271 ? 72.990 8.180 -85.866 1.00 93.31 271 GLN A CA 1
ATOM 2122 C C . GLN A 1 271 ? 74.419 7.875 -85.401 1.00 93.31 271 GLN A C 1
ATOM 2124 O O . GLN A 1 271 ? 75.365 8.160 -86.139 1.00 93.31 271 GLN A O 1
ATOM 2129 N N . MET A 1 272 ? 74.594 7.270 -84.222 1.00 92.50 272 MET A N 1
ATOM 2130 C CA . MET A 1 272 ? 75.902 6.833 -83.722 1.00 92.50 272 MET A CA 1
ATOM 2131 C C . MET A 1 272 ? 76.537 5.805 -84.657 1.00 92.50 272 MET A C 1
ATOM 2133 O O . MET A 1 272 ? 77.690 5.974 -85.047 1.00 92.50 272 MET A O 1
ATOM 2137 N N . GLU A 1 273 ? 75.788 4.784 -85.081 1.00 92.88 273 GLU A N 1
ATOM 2138 C CA . GLU A 1 273 ? 76.277 3.772 -86.025 1.00 92.88 273 GLU A CA 1
ATOM 2139 C C . GLU A 1 273 ? 76.660 4.384 -87.381 1.00 92.88 273 GLU A C 1
ATOM 2141 O O . GLU A 1 273 ? 77.662 3.998 -87.988 1.00 92.88 273 GLU A O 1
ATOM 2146 N N . ALA A 1 274 ? 75.891 5.361 -87.871 1.00 92.94 274 ALA A N 1
ATOM 2147 C CA . ALA A 1 274 ? 76.218 6.079 -89.098 1.00 92.94 274 ALA A CA 1
ATOM 2148 C C . ALA A 1 274 ? 77.512 6.899 -88.964 1.00 92.94 274 ALA A C 1
ATOM 2150 O O . ALA A 1 274 ? 78.356 6.850 -89.862 1.00 92.94 274 ALA A O 1
ATOM 2151 N N . ARG A 1 275 ? 77.698 7.608 -87.842 1.00 92.31 275 ARG A N 1
ATOM 2152 C CA . ARG A 1 275 ? 78.911 8.396 -87.566 1.00 92.31 275 ARG A CA 1
ATOM 2153 C C . ARG A 1 275 ? 80.135 7.526 -87.315 1.00 92.31 275 ARG A C 1
ATOM 2155 O O . ARG A 1 275 ? 81.214 7.883 -87.768 1.00 92.31 275 ARG A O 1
ATOM 2162 N N . ASP A 1 276 ? 79.976 6.370 -86.679 1.00 93.62 276 ASP A N 1
ATOM 2163 C CA . ASP A 1 276 ? 81.051 5.386 -86.520 1.00 93.62 276 ASP A CA 1
ATOM 2164 C C . ASP A 1 276 ? 81.517 4.846 -87.883 1.00 93.62 276 ASP A C 1
ATOM 2166 O O . ASP A 1 276 ? 82.717 4.784 -88.161 1.00 93.62 276 ASP A O 1
ATOM 2170 N N . ARG A 1 277 ? 80.578 4.538 -88.792 1.00 94.00 277 ARG A N 1
ATOM 2171 C CA . ARG A 1 277 ? 80.908 4.162 -90.178 1.00 94.00 277 ARG A CA 1
ATOM 2172 C C . ARG A 1 277 ? 81.641 5.283 -90.920 1.00 94.00 277 ARG A C 1
ATOM 2174 O O . ARG A 1 277 ? 82.642 5.008 -91.581 1.00 94.00 277 ARG A O 1
ATOM 2181 N N . GLU A 1 278 ? 81.173 6.526 -90.803 1.00 94.00 278 GLU A N 1
ATOM 2182 C CA . GLU A 1 278 ? 81.825 7.702 -91.401 1.00 94.00 278 GLU A CA 1
ATOM 2183 C C . GLU A 1 278 ? 83.244 7.899 -90.845 1.00 94.00 278 GLU A C 1
ATOM 2185 O O . GLU A 1 278 ? 84.189 8.091 -91.611 1.00 94.00 278 GLU A O 1
ATOM 2190 N N . LEU A 1 279 ? 83.418 7.781 -89.526 1.00 93.69 279 LEU A N 1
ATOM 2191 C CA . LEU A 1 279 ? 84.715 7.880 -88.866 1.00 93.69 279 LEU A CA 1
ATOM 2192 C C . LEU A 1 279 ? 85.673 6.797 -89.366 1.00 93.69 279 LEU A C 1
ATOM 2194 O O . LEU A 1 279 ? 86.803 7.110 -89.736 1.00 93.69 279 LEU A O 1
ATOM 2198 N N . LYS A 1 280 ? 85.220 5.539 -89.446 1.00 92.31 280 LYS A N 1
ATOM 2199 C CA . LYS A 1 280 ? 86.009 4.424 -89.993 1.00 92.31 280 LYS A CA 1
ATOM 2200 C C . LYS A 1 280 ? 86.465 4.710 -91.424 1.00 92.31 280 LYS A C 1
ATOM 2202 O O . LYS A 1 280 ? 87.646 4.557 -91.716 1.00 92.31 280 LYS A O 1
ATOM 2207 N N . GLN A 1 281 ? 85.571 5.197 -92.287 1.00 92.88 281 GLN A N 1
ATOM 2208 C CA . GLN A 1 281 ? 85.917 5.585 -93.661 1.00 92.88 281 GLN A CA 1
ATOM 2209 C C . GLN A 1 281 ? 86.941 6.730 -93.708 1.00 92.88 281 GLN A C 1
ATOM 2211 O O . GLN A 1 281 ? 87.896 6.668 -94.484 1.00 92.88 281 GLN A O 1
ATOM 2216 N N . LEU A 1 282 ? 86.777 7.761 -92.870 1.00 92.25 282 LEU A N 1
ATOM 2217 C CA . LEU A 1 282 ? 87.717 8.882 -92.780 1.00 92.25 282 LEU A CA 1
ATOM 2218 C C . LEU A 1 282 ? 89.093 8.435 -92.277 1.00 92.25 282 LEU A C 1
ATOM 2220 O O . LEU A 1 282 ? 90.099 8.885 -92.818 1.00 92.25 282 LEU A O 1
ATOM 2224 N N . LEU A 1 283 ? 89.153 7.534 -91.293 1.00 89.62 283 LEU A N 1
ATOM 2225 C CA . LEU A 1 283 ? 90.404 6.974 -90.777 1.00 89.62 283 LEU A CA 1
ATOM 2226 C C . LEU A 1 283 ? 91.123 6.120 -91.829 1.00 89.62 283 LEU A C 1
ATOM 2228 O O . LEU A 1 283 ? 92.335 6.267 -92.000 1.00 89.62 283 LEU A O 1
ATOM 2232 N N . THR A 1 284 ? 90.394 5.293 -92.584 1.00 91.19 284 THR A N 1
ATOM 2233 C CA . THR A 1 284 ? 90.953 4.550 -93.725 1.00 91.19 284 THR A CA 1
ATOM 2234 C C . THR A 1 284 ? 91.509 5.510 -94.783 1.00 91.19 284 THR A C 1
ATOM 2236 O O . THR A 1 284 ? 92.678 5.407 -95.155 1.00 91.19 284 THR A O 1
ATOM 2239 N N . ALA A 1 285 ? 90.739 6.527 -95.184 1.00 88.62 285 ALA A N 1
ATOM 2240 C CA . ALA A 1 285 ? 91.181 7.536 -96.151 1.00 88.62 285 ALA A CA 1
ATOM 2241 C C . ALA A 1 285 ? 92.378 8.374 -95.651 1.00 88.62 285 ALA A C 1
ATOM 2243 O O . ALA A 1 285 ? 93.237 8.779 -96.441 1.00 88.62 285 ALA A O 1
ATOM 2244 N N . LEU A 1 286 ? 92.452 8.639 -94.340 1.00 89.69 286 LEU A N 1
ATOM 2245 C CA . LEU A 1 286 ? 93.575 9.321 -93.690 1.00 89.69 286 LEU A CA 1
ATOM 2246 C C . LEU A 1 286 ? 94.858 8.485 -93.763 1.00 89.69 286 LEU A C 1
ATOM 2248 O O . LEU A 1 286 ? 95.940 9.050 -93.925 1.00 89.69 286 LEU A O 1
ATOM 2252 N N . HIS A 1 287 ? 94.737 7.163 -93.635 1.00 87.00 287 HIS A N 1
ATOM 2253 C CA . HIS A 1 287 ? 95.856 6.228 -93.722 1.00 87.00 287 HIS A CA 1
ATOM 2254 C C . HIS A 1 287 ? 96.376 6.081 -95.162 1.00 87.00 287 HIS A C 1
ATOM 2256 O O . HIS A 1 287 ? 97.583 6.000 -95.383 1.00 87.00 287 HIS A O 1
ATOM 2262 N N . GLU A 1 288 ? 95.477 6.114 -96.147 1.00 89.69 288 GLU A N 1
ATOM 2263 C CA . GLU A 1 288 ? 95.806 5.951 -97.569 1.00 89.69 288 GLU A CA 1
ATOM 2264 C C . GLU A 1 288 ? 96.361 7.230 -98.231 1.00 89.69 288 GLU A C 1
ATOM 2266 O O . GLU A 1 288 ? 97.127 7.158 -99.197 1.00 89.69 288 GLU A O 1
ATOM 2271 N N . THR A 1 289 ? 96.015 8.427 -97.736 1.00 88.88 289 THR A N 1
ATOM 2272 C CA . THR A 1 289 ? 96.453 9.689 -98.356 1.00 88.88 289 THR A CA 1
ATOM 2273 C C . THR A 1 289 ? 97.910 10.042 -98.030 1.00 88.88 289 THR A C 1
ATOM 2275 O O . THR A 1 289 ? 98.291 10.264 -96.883 1.00 88.88 289 THR A O 1
ATOM 2278 N N . ARG A 1 290 ? 98.744 10.213 -99.064 1.00 82.62 290 ARG A N 1
ATOM 2279 C CA . ARG A 1 290 ? 100.120 10.740 -98.924 1.00 82.62 290 ARG A CA 1
ATOM 2280 C C . ARG A 1 290 ? 100.216 12.267 -99.051 1.00 82.62 290 ARG A C 1
ATOM 2282 O O . ARG A 1 290 ? 101.268 12.839 -98.787 1.00 82.62 290 ARG A O 1
ATOM 2289 N N . ASN A 1 291 ? 99.129 12.941 -99.438 1.00 89.19 291 ASN A N 1
ATOM 2290 C CA . ASN A 1 291 ? 99.088 14.400 -99.573 1.00 89.19 291 ASN A CA 1
ATOM 2291 C C . ASN A 1 291 ? 98.844 15.061 -98.204 1.00 89.19 291 ASN A C 1
ATOM 2293 O O . ASN A 1 291 ? 97.785 14.872 -97.602 1.00 89.19 291 ASN A O 1
ATOM 2297 N N . ALA A 1 292 ? 99.808 15.861 -97.739 1.00 84.62 292 ALA A N 1
ATOM 2298 C CA . ALA A 1 292 ? 99.782 16.512 -96.428 1.00 84.62 292 ALA A CA 1
ATOM 2299 C C . ALA A 1 292 ? 98.601 17.483 -96.237 1.00 84.62 292 ALA A C 1
ATOM 2301 O O . ALA A 1 292 ? 98.004 17.515 -95.162 1.00 84.62 292 ALA A O 1
ATOM 2302 N N . SER A 1 293 ? 98.219 18.233 -97.278 1.00 84.94 293 SER A N 1
ATOM 2303 C CA . SER A 1 293 ? 97.074 19.152 -97.222 1.00 84.94 293 SER A CA 1
ATOM 2304 C C . SER A 1 293 ? 95.758 18.377 -97.087 1.00 84.94 293 SER A C 1
ATOM 2306 O O . SER A 1 293 ? 94.971 18.642 -96.179 1.00 84.94 293 SER A O 1
ATOM 2308 N N . LYS A 1 294 ? 95.575 17.324 -97.897 1.00 86.19 294 LYS A N 1
ATOM 2309 C CA . LYS A 1 294 ? 94.398 16.441 -97.824 1.00 86.19 294 LYS A CA 1
ATOM 2310 C C . LYS A 1 294 ? 94.318 15.696 -96.485 1.00 86.19 294 LYS A C 1
ATOM 2312 O O . LYS A 1 294 ? 93.230 15.534 -95.941 1.00 86.19 294 LYS A O 1
ATOM 2317 N N . ARG A 1 295 ? 95.465 15.297 -95.922 1.00 87.19 295 ARG A N 1
ATOM 2318 C CA . ARG A 1 295 ? 95.567 14.662 -94.598 1.00 87.19 295 ARG A CA 1
ATOM 2319 C C . ARG A 1 295 ? 95.083 15.588 -93.481 1.00 87.19 295 ARG A C 1
ATOM 2321 O O . ARG A 1 295 ? 94.369 15.131 -92.597 1.00 87.19 295 ARG A O 1
ATOM 2328 N N . ARG A 1 296 ? 95.414 16.883 -93.542 1.00 87.44 296 ARG A N 1
ATOM 2329 C CA . ARG A 1 296 ? 94.944 17.880 -92.568 1.00 87.44 296 ARG A CA 1
ATOM 2330 C C . ARG A 1 296 ? 93.425 18.048 -92.618 1.00 87.44 296 ARG A C 1
ATOM 2332 O O . ARG A 1 296 ? 92.780 17.948 -91.582 1.00 87.44 296 ARG A O 1
ATOM 2339 N N . THR A 1 297 ? 92.846 18.190 -93.811 1.00 89.31 297 THR A N 1
ATOM 2340 C CA . THR A 1 297 ? 91.387 18.313 -93.973 1.00 89.31 297 THR A CA 1
ATOM 2341 C C . THR A 1 297 ? 90.638 17.048 -93.541 1.00 89.31 297 THR A C 1
ATOM 2343 O O . THR A 1 297 ? 89.588 17.144 -92.911 1.00 89.31 297 THR A O 1
ATOM 2346 N N . ILE A 1 298 ? 91.161 15.852 -93.845 1.00 89.38 298 ILE A N 1
ATOM 2347 C CA . ILE A 1 298 ? 90.572 14.587 -93.369 1.00 89.38 298 ILE A CA 1
ATOM 2348 C C . ILE A 1 298 ? 90.707 14.469 -91.844 1.00 89.38 298 ILE A C 1
ATOM 2350 O O . ILE A 1 298 ? 89.765 14.027 -91.196 1.00 89.38 298 ILE A O 1
ATOM 2354 N N . GLY A 1 299 ? 91.823 14.915 -91.260 1.00 87.62 299 GLY A N 1
ATOM 2355 C CA . GLY A 1 299 ? 92.020 14.952 -89.808 1.00 87.62 299 GLY A CA 1
ATOM 2356 C C . GLY A 1 299 ? 91.045 15.893 -89.094 1.00 87.62 299 GLY A C 1
ATOM 2357 O O . GLY A 1 299 ? 90.444 15.507 -88.098 1.00 87.62 299 GLY A O 1
ATOM 2358 N N . GLU A 1 300 ? 90.816 17.093 -89.631 1.00 90.25 300 GLU A N 1
ATOM 2359 C CA . GLU A 1 300 ? 89.826 18.041 -89.099 1.00 90.25 300 GLU A CA 1
ATOM 2360 C C . GLU A 1 300 ? 88.398 17.476 -89.185 1.00 90.25 300 GLU A C 1
ATOM 2362 O O . GLU A 1 300 ? 87.652 17.542 -88.207 1.00 90.25 300 GLU A O 1
ATOM 2367 N N . LYS A 1 301 ? 88.036 16.830 -90.306 1.00 89.94 301 LYS A N 1
ATOM 2368 C CA . LYS A 1 301 ? 86.750 16.122 -90.443 1.00 89.94 301 LYS A CA 1
ATOM 2369 C C . LYS A 1 301 ? 86.628 14.942 -89.479 1.00 89.94 301 LYS A C 1
ATOM 2371 O O . LYS A 1 301 ? 85.587 14.792 -88.852 1.00 89.94 301 LYS A O 1
ATOM 2376 N N . SER A 1 302 ? 87.680 14.138 -89.324 1.00 90.12 302 SER A N 1
ATOM 2377 C CA . SER A 1 302 ? 87.707 13.017 -88.379 1.00 90.12 302 SER A CA 1
ATOM 2378 C C . SER A 1 302 ? 87.515 13.507 -86.946 1.00 90.12 302 SER A C 1
ATOM 2380 O O . SER A 1 302 ? 86.706 12.937 -86.229 1.00 90.12 302 SER A O 1
ATOM 2382 N N . ASN A 1 303 ? 88.189 14.588 -86.544 1.00 92.06 303 ASN A N 1
ATOM 2383 C CA . ASN A 1 303 ? 88.029 15.177 -85.214 1.00 92.06 303 ASN A CA 1
ATOM 2384 C C . ASN A 1 303 ? 86.607 15.711 -84.990 1.00 92.06 303 ASN A C 1
ATOM 2386 O O . ASN A 1 303 ? 86.048 15.513 -83.914 1.00 92.06 303 ASN A O 1
ATOM 2390 N N . ALA A 1 304 ? 86.002 16.344 -86.002 1.00 91.19 304 ALA A N 1
ATOM 2391 C CA . ALA A 1 304 ? 84.616 16.805 -85.933 1.00 91.19 304 ALA A CA 1
ATOM 2392 C C . ALA A 1 304 ? 83.619 15.637 -85.802 1.00 91.19 304 ALA A C 1
ATOM 2394 O O . ALA A 1 304 ? 82.698 15.713 -84.991 1.00 91.19 304 ALA A O 1
ATOM 2395 N N . VAL A 1 305 ? 83.820 14.539 -86.545 1.00 91.44 305 VAL A N 1
ATOM 2396 C CA . VAL A 1 305 ? 82.992 13.325 -86.431 1.00 91.44 305 VAL A CA 1
ATOM 2397 C C . VAL A 1 305 ? 83.190 12.649 -85.071 1.00 91.44 305 VAL A C 1
ATOM 2399 O O . VAL A 1 305 ? 82.202 12.265 -84.452 1.00 91.44 305 VAL A O 1
ATOM 2402 N N . THR A 1 306 ? 84.420 12.571 -84.552 1.00 91.62 306 THR A N 1
ATOM 2403 C CA . THR A 1 306 ? 84.698 12.058 -83.199 1.00 91.62 306 THR A CA 1
ATOM 2404 C C . THR A 1 306 ? 83.994 12.891 -82.125 1.00 91.62 306 THR A C 1
ATOM 2406 O O . THR A 1 306 ? 83.360 12.326 -81.239 1.00 91.62 306 THR A O 1
ATOM 2409 N N . ALA A 1 307 ? 84.042 14.224 -82.216 1.00 90.94 307 ALA A N 1
ATOM 2410 C CA . ALA A 1 307 ? 83.342 15.105 -81.280 1.00 90.94 307 ALA A CA 1
ATOM 2411 C C . ALA A 1 307 ? 81.813 14.928 -81.353 1.00 90.94 307 ALA A C 1
ATOM 2413 O O . ALA A 1 307 ? 81.148 14.870 -80.320 1.00 90.94 307 ALA A O 1
ATOM 2414 N N . ALA A 1 308 ? 81.257 14.782 -82.561 1.00 90.31 308 ALA A N 1
ATOM 2415 C CA . ALA A 1 308 ? 79.837 14.490 -82.751 1.00 90.31 308 ALA A CA 1
ATOM 2416 C C . ALA A 1 308 ? 79.443 13.115 -82.181 1.00 90.31 308 ALA A C 1
ATOM 2418 O O . ALA A 1 308 ? 78.378 12.987 -81.580 1.00 90.31 308 ALA A O 1
ATOM 2419 N N . LEU A 1 309 ? 80.303 12.102 -82.323 1.00 91.50 309 LEU A N 1
ATOM 2420 C CA . LEU A 1 309 ? 80.080 10.762 -81.782 1.00 91.50 309 LEU A CA 1
ATOM 2421 C C . LEU A 1 309 ? 80.107 10.761 -80.249 1.00 91.50 309 LEU A C 1
ATOM 2423 O O . LEU A 1 309 ? 79.199 10.206 -79.641 1.00 91.50 309 LEU A O 1
ATOM 2427 N N . MET A 1 310 ? 81.059 11.465 -79.625 1.00 90.94 310 MET A N 1
ATOM 2428 C CA . MET A 1 310 ? 81.095 11.642 -78.164 1.00 90.94 310 MET A CA 1
ATOM 2429 C C . MET A 1 310 ? 79.854 12.378 -77.634 1.00 90.94 310 MET A C 1
ATOM 2431 O O . MET A 1 310 ? 79.311 12.016 -76.588 1.00 90.94 310 MET A O 1
ATOM 2435 N N . ALA A 1 311 ? 79.368 13.395 -78.356 1.00 91.69 311 ALA A N 1
ATOM 2436 C CA . ALA A 1 311 ? 78.136 14.095 -77.993 1.00 91.69 311 ALA A CA 1
ATOM 2437 C C . ALA A 1 311 ? 76.905 13.174 -78.092 1.00 91.69 311 ALA A C 1
ATOM 2439 O O . ALA A 1 311 ? 76.082 13.152 -77.175 1.00 91.69 311 ALA A O 1
ATOM 2440 N N . LEU A 1 312 ? 76.795 12.378 -79.164 1.00 91.81 312 LEU A N 1
ATOM 2441 C CA . LEU A 1 312 ? 75.722 11.391 -79.332 1.00 91.81 312 LEU A CA 1
ATOM 2442 C C . LEU A 1 312 ? 75.772 10.293 -78.260 1.00 91.81 312 LEU A C 1
ATOM 2444 O O . LEU A 1 312 ? 74.734 9.961 -77.697 1.00 91.81 312 LEU A O 1
ATOM 2448 N N . GLU A 1 313 ? 76.958 9.787 -77.919 1.00 92.88 313 GLU A N 1
ATOM 2449 C CA . GLU A 1 313 ? 77.153 8.793 -76.856 1.00 92.88 313 GLU A CA 1
ATOM 2450 C C . GLU A 1 313 ? 76.747 9.336 -75.478 1.00 92.88 313 GLU A C 1
ATOM 2452 O O . GLU A 1 313 ? 76.091 8.646 -74.692 1.00 92.88 313 GLU A O 1
ATOM 2457 N N . THR A 1 314 ? 77.069 10.604 -75.207 1.00 92.56 314 THR A N 1
ATOM 2458 C CA . THR A 1 314 ? 76.663 11.291 -73.973 1.00 92.56 314 THR A CA 1
ATOM 2459 C C . THR A 1 314 ? 75.140 11.444 -73.905 1.00 92.56 314 THR A C 1
ATOM 2461 O O . THR A 1 314 ? 74.532 11.138 -72.875 1.00 92.56 314 THR A O 1
ATOM 2464 N N . MET A 1 315 ? 74.498 11.866 -75.001 1.00 90.38 315 MET A N 1
ATOM 2465 C CA . MET A 1 315 ? 73.035 11.982 -75.077 1.00 90.38 315 MET A CA 1
ATOM 2466 C C . MET A 1 315 ? 72.346 10.618 -74.935 1.00 90.38 315 MET A C 1
ATOM 2468 O O . MET A 1 315 ? 71.396 10.498 -74.161 1.00 90.38 315 MET A O 1
ATOM 2472 N N . TYR A 1 316 ? 72.856 9.585 -75.613 1.00 93.56 316 TYR A N 1
ATOM 2473 C CA . TYR A 1 316 ? 72.355 8.213 -75.516 1.00 93.56 316 TYR A CA 1
ATOM 2474 C C . TYR A 1 316 ? 72.429 7.688 -74.079 1.00 93.56 316 TYR A C 1
ATOM 2476 O O . TYR A 1 316 ? 71.430 7.220 -73.539 1.00 93.56 316 TYR A O 1
ATOM 2484 N N . SER A 1 317 ? 73.586 7.828 -73.426 1.00 90.31 317 SER A N 1
ATOM 2485 C CA . SER A 1 317 ? 73.796 7.362 -72.049 1.00 90.31 317 SER A CA 1
ATOM 2486 C C . SER A 1 317 ? 72.893 8.088 -71.050 1.00 90.31 317 SER A C 1
ATOM 2488 O O . SER A 1 317 ? 72.342 7.468 -70.138 1.00 90.31 317 SER A O 1
ATOM 2490 N N . THR A 1 318 ? 72.688 9.394 -71.246 1.00 92.25 318 THR A N 1
ATOM 2491 C CA . THR A 1 318 ? 71.810 10.205 -70.391 1.00 92.25 318 THR A CA 1
ATOM 2492 C C . THR A 1 318 ? 70.349 9.775 -70.531 1.00 92.25 318 THR A C 1
ATOM 2494 O O . THR A 1 318 ? 69.680 9.530 -69.528 1.00 92.25 318 THR A O 1
ATOM 2497 N N . LEU A 1 319 ? 69.855 9.615 -71.763 1.00 90.75 319 LEU A N 1
ATOM 2498 C CA . LEU A 1 319 ? 68.481 9.170 -72.018 1.00 90.75 319 LEU A CA 1
ATOM 2499 C C . LEU A 1 319 ? 68.242 7.729 -71.555 1.00 90.75 319 LEU A C 1
ATOM 2501 O O . LEU A 1 319 ? 67.186 7.433 -70.997 1.00 90.75 319 LEU A O 1
ATOM 2505 N N . LEU A 1 320 ? 69.229 6.845 -71.724 1.00 90.88 320 LEU A N 1
ATOM 2506 C CA . LEU A 1 320 ? 69.149 5.467 -71.251 1.00 90.88 320 LEU A CA 1
ATOM 2507 C C . LEU A 1 320 ? 69.027 5.415 -69.722 1.00 90.88 320 LEU A C 1
ATOM 2509 O O . LEU A 1 320 ? 68.213 4.653 -69.211 1.00 90.88 320 LEU A O 1
ATOM 2513 N N . SER A 1 321 ? 69.775 6.259 -69.005 1.00 90.62 321 SER A N 1
ATOM 2514 C CA . SER A 1 321 ? 69.686 6.391 -67.543 1.00 90.62 321 SER A CA 1
ATOM 2515 C C . SER A 1 321 ? 68.307 6.879 -67.075 1.00 90.62 321 SER A C 1
ATOM 2517 O O . SER A 1 321 ? 67.737 6.347 -66.123 1.00 90.62 321 SER A O 1
ATOM 2519 N N . VAL A 1 322 ? 67.713 7.851 -67.777 1.00 90.50 322 VAL A N 1
ATOM 2520 C CA . VAL A 1 322 ? 66.347 8.317 -67.478 1.00 90.50 322 VAL A CA 1
ATOM 2521 C C . VAL A 1 322 ? 65.327 7.198 -67.706 1.00 90.50 322 VAL A C 1
ATOM 2523 O O . VAL A 1 322 ? 64.460 6.972 -66.862 1.00 90.50 322 VAL A O 1
ATOM 2526 N N . LEU A 1 323 ? 65.445 6.450 -68.807 1.00 90.00 323 LEU A N 1
ATOM 2527 C CA . LEU A 1 323 ? 64.541 5.341 -69.110 1.00 90.00 323 LEU A CA 1
ATOM 2528 C C . LEU A 1 323 ? 64.645 4.210 -68.075 1.00 90.00 323 LEU A C 1
ATOM 2530 O O . LEU A 1 323 ? 63.620 3.672 -67.649 1.00 90.00 323 LEU A O 1
ATOM 2534 N N . THR A 1 324 ? 65.857 3.840 -67.653 1.00 87.19 324 THR A N 1
ATOM 2535 C CA . THR A 1 324 ? 66.054 2.793 -66.637 1.00 87.19 324 THR A CA 1
ATOM 2536 C C . THR A 1 324 ? 65.531 3.229 -65.273 1.00 87.19 324 THR A C 1
ATOM 2538 O O . THR A 1 324 ? 64.869 2.432 -64.607 1.00 87.19 324 THR A O 1
ATOM 2541 N N . MET A 1 325 ? 65.732 4.493 -64.887 1.00 89.62 325 MET A N 1
ATOM 2542 C CA . MET A 1 325 ? 65.159 5.058 -63.662 1.00 89.62 325 MET A CA 1
ATOM 2543 C C . MET A 1 325 ? 63.624 5.021 -63.684 1.00 89.62 325 MET A C 1
ATOM 2545 O O . MET A 1 325 ? 63.009 4.574 -62.716 1.00 89.62 325 MET A O 1
ATOM 2549 N N . LEU A 1 326 ? 62.998 5.422 -64.797 1.00 86.62 326 LEU A N 1
ATOM 2550 C CA . LEU A 1 326 ? 61.539 5.379 -64.955 1.00 86.62 326 LEU A CA 1
ATOM 2551 C C . LEU A 1 326 ? 60.995 3.945 -64.872 1.00 86.62 326 LEU A C 1
ATOM 2553 O O . LEU A 1 326 ? 60.017 3.702 -64.166 1.00 86.62 326 LEU A O 1
ATOM 2557 N N . LYS A 1 327 ? 61.645 2.980 -65.537 1.00 86.88 327 LYS A N 1
ATOM 2558 C CA . LYS A 1 327 ? 61.252 1.559 -65.484 1.00 86.88 327 LYS A CA 1
ATOM 2559 C C . LYS A 1 327 ? 61.415 0.964 -64.082 1.00 86.88 327 LYS A C 1
ATOM 2561 O O . LYS A 1 327 ? 60.530 0.237 -63.630 1.00 86.88 327 LYS A O 1
ATOM 2566 N N . SER A 1 328 ? 62.500 1.299 -63.380 1.00 84.62 328 SER A N 1
ATOM 2567 C CA . SER A 1 328 ? 62.718 0.902 -61.981 1.00 84.62 328 SER A CA 1
ATOM 2568 C C . SER A 1 328 ? 61.611 1.443 -61.084 1.00 84.62 328 SER A C 1
ATOM 2570 O O . SER A 1 328 ? 60.938 0.673 -60.410 1.00 84.62 328 SER A O 1
ATOM 2572 N N . SER A 1 329 ? 61.357 2.753 -61.144 1.00 84.12 329 SER A N 1
ATOM 2573 C CA . SER A 1 329 ? 60.352 3.408 -60.304 1.00 84.12 329 SER A CA 1
ATOM 2574 C C . SER A 1 329 ? 58.939 2.872 -60.561 1.00 84.12 329 SER A C 1
ATOM 2576 O O . SER A 1 329 ? 58.194 2.624 -59.615 1.00 84.12 329 SER A O 1
ATOM 2578 N N . ALA A 1 330 ? 58.581 2.602 -61.822 1.00 81.00 330 ALA A N 1
ATOM 2579 C CA . ALA A 1 330 ? 57.311 1.959 -62.160 1.00 81.00 330 ALA A CA 1
ATOM 2580 C C . ALA A 1 330 ? 57.202 0.538 -61.577 1.00 81.00 330 ALA A C 1
ATOM 2582 O O . ALA A 1 330 ? 56.145 0.146 -61.083 1.00 81.00 330 ALA A O 1
ATOM 2583 N N . THR A 1 331 ? 58.298 -0.223 -61.596 1.00 82.88 331 THR A N 1
ATOM 2584 C CA . THR A 1 331 ? 58.354 -1.577 -61.026 1.00 82.88 331 THR A CA 1
ATOM 2585 C C . THR A 1 331 ? 58.218 -1.544 -59.505 1.00 82.88 331 THR A C 1
ATOM 2587 O O . THR A 1 331 ? 57.458 -2.329 -58.939 1.00 82.88 331 THR A O 1
ATOM 2590 N N . ASP A 1 332 ? 58.884 -0.599 -58.843 1.00 81.88 332 ASP A N 1
ATOM 2591 C CA . ASP A 1 332 ? 58.799 -0.411 -57.394 1.00 81.88 332 ASP A CA 1
ATOM 2592 C C . ASP A 1 332 ? 57.389 0.003 -56.963 1.00 81.88 332 ASP A C 1
ATOM 2594 O O . ASP A 1 332 ? 56.846 -0.560 -56.013 1.00 81.88 332 ASP A O 1
ATOM 2598 N N . LEU A 1 333 ? 56.748 0.912 -57.707 1.00 77.38 333 LEU A N 1
ATOM 2599 C CA . LEU A 1 333 ? 55.355 1.300 -57.473 1.00 77.38 333 LEU A CA 1
ATOM 2600 C C . LEU A 1 333 ? 54.391 0.119 -57.638 1.00 77.38 333 LEU A C 1
ATOM 2602 O O . LEU A 1 333 ? 53.514 -0.071 -56.796 1.00 77.38 333 LEU A O 1
ATOM 2606 N N . LEU A 1 334 ? 54.561 -0.707 -58.676 1.00 77.00 334 LEU A N 1
ATOM 2607 C CA . LEU A 1 334 ? 53.734 -1.902 -58.886 1.00 77.00 334 LEU A CA 1
ATOM 2608 C C . LEU A 1 334 ? 53.945 -2.949 -57.786 1.00 77.00 334 LEU A C 1
ATOM 2610 O O . LEU A 1 334 ? 52.980 -3.534 -57.293 1.00 77.00 334 LEU A O 1
ATOM 2614 N N . ASN A 1 335 ? 55.188 -3.164 -57.358 1.00 77.12 335 ASN A N 1
ATOM 2615 C CA . ASN A 1 335 ? 55.502 -4.073 -56.257 1.00 77.12 335 ASN A CA 1
ATOM 2616 C C . ASN A 1 335 ? 54.955 -3.555 -54.919 1.00 77.12 335 ASN A C 1
ATOM 2618 O O . ASN A 1 335 ? 54.444 -4.336 -54.113 1.00 77.12 335 ASN A O 1
ATOM 2622 N N . HIS A 1 336 ? 54.991 -2.242 -54.692 1.00 74.56 336 HIS A N 1
ATOM 2623 C CA . HIS A 1 336 ? 54.391 -1.625 -53.516 1.00 74.56 336 HIS A CA 1
ATOM 2624 C C . HIS A 1 336 ? 52.862 -1.756 -53.533 1.00 74.56 336 HIS A C 1
ATOM 2626 O O . HIS A 1 336 ? 52.275 -2.237 -52.569 1.00 74.56 336 HIS A O 1
ATOM 2632 N N . ALA A 1 337 ? 52.209 -1.463 -54.660 1.00 69.75 337 ALA A N 1
ATOM 2633 C CA . ALA A 1 337 ? 50.763 -1.641 -54.819 1.00 69.75 337 ALA A CA 1
ATOM 2634 C C . ALA A 1 337 ? 50.311 -3.108 -54.680 1.00 69.75 337 ALA A C 1
ATOM 2636 O O . ALA A 1 337 ? 49.161 -3.378 -54.339 1.00 69.75 337 ALA A O 1
ATOM 2637 N N . ARG A 1 338 ? 51.204 -4.069 -54.949 1.00 71.19 338 ARG A N 1
ATOM 2638 C CA . ARG A 1 338 ? 50.947 -5.503 -54.766 1.00 71.19 338 ARG A CA 1
ATOM 2639 C C . ARG A 1 338 ? 51.116 -5.961 -53.316 1.00 71.19 338 ARG A C 1
ATOM 2641 O O . ARG A 1 338 ? 50.460 -6.918 -52.915 1.00 71.19 338 ARG A O 1
ATOM 2648 N N . THR A 1 339 ? 52.002 -5.320 -52.554 1.00 73.38 339 THR A N 1
ATOM 2649 C CA . THR A 1 339 ? 52.289 -5.677 -51.153 1.00 73.38 339 THR A CA 1
ATOM 2650 C C . THR A 1 339 ? 51.377 -4.964 -50.162 1.00 73.38 339 THR A C 1
ATOM 2652 O O . THR A 1 339 ? 51.001 -5.559 -49.154 1.00 73.38 339 THR A O 1
ATOM 2655 N N . VAL A 1 340 ? 50.964 -3.727 -50.446 1.00 65.44 340 VAL A N 1
ATOM 2656 C CA . VAL A 1 340 ? 49.918 -3.055 -49.673 1.00 65.44 340 VAL A CA 1
ATOM 2657 C C . VAL A 1 340 ? 48.583 -3.694 -50.053 1.00 65.44 340 VAL A C 1
ATOM 2659 O O . VAL A 1 340 ? 48.236 -3.777 -51.228 1.00 65.44 340 VAL A O 1
ATOM 2662 N N . GLU A 1 341 ? 47.823 -4.161 -49.064 1.00 57.00 341 GLU A N 1
ATOM 2663 C CA . GLU A 1 341 ? 46.556 -4.893 -49.221 1.00 57.00 341 GLU A CA 1
ATOM 2664 C C . GLU A 1 341 ? 45.398 -4.051 -49.804 1.00 57.00 341 GLU A C 1
ATOM 2666 O O . GLU A 1 341 ? 44.233 -4.285 -49.495 1.00 57.00 341 GLU A O 1
ATOM 2671 N N . ILE A 1 342 ? 45.682 -3.080 -50.673 1.00 55.59 342 ILE A N 1
ATOM 2672 C CA . ILE A 1 342 ? 44.708 -2.231 -51.374 1.00 55.59 342 ILE A CA 1
ATOM 2673 C C . ILE A 1 342 ? 43.692 -3.105 -52.130 1.00 55.59 342 ILE A C 1
ATOM 2675 O O . ILE A 1 342 ? 42.500 -2.808 -52.155 1.00 55.59 342 ILE A O 1
ATOM 2679 N N . TRP A 1 343 ? 44.121 -4.264 -52.638 1.00 53.91 343 TRP A N 1
ATOM 2680 C CA . TRP A 1 343 ? 43.241 -5.237 -53.290 1.00 53.91 343 TRP A CA 1
ATOM 2681 C C . TRP A 1 343 ? 42.262 -5.942 -52.335 1.00 53.91 343 TRP A C 1
ATOM 2683 O O . TRP A 1 343 ? 41.223 -6.424 -52.790 1.00 53.91 343 TRP A O 1
ATOM 2693 N N . LYS A 1 344 ? 42.516 -5.972 -51.017 1.00 51.81 344 LYS A N 1
ATOM 2694 C CA . LYS A 1 344 ? 41.576 -6.554 -50.039 1.00 51.81 344 LYS A CA 1
ATOM 2695 C C . LYS A 1 344 ? 40.354 -5.678 -49.768 1.00 51.81 344 LYS A C 1
ATOM 2697 O O . LYS A 1 344 ? 39.354 -6.185 -49.271 1.00 51.81 344 LYS A O 1
ATOM 2702 N N . ILE A 1 345 ? 40.374 -4.402 -50.146 1.00 49.56 345 ILE A N 1
ATOM 2703 C CA . ILE A 1 345 ? 39.181 -3.549 -50.045 1.00 49.56 345 ILE A CA 1
ATOM 2704 C C . ILE A 1 345 ? 38.081 -4.071 -50.988 1.00 49.56 345 ILE A C 1
ATOM 2706 O O . ILE A 1 345 ? 36.914 -4.133 -50.603 1.00 49.56 345 ILE A O 1
ATOM 2710 N N . SER A 1 346 ? 38.454 -4.580 -52.171 1.00 48.72 346 SER A N 1
ATOM 2711 C CA . SER A 1 346 ? 37.500 -5.212 -53.097 1.00 48.72 346 SER A CA 1
ATOM 2712 C C . SER A 1 346 ? 36.885 -6.507 -52.539 1.00 48.72 346 SER A C 1
ATOM 2714 O O . SER A 1 346 ? 35.704 -6.778 -52.754 1.00 48.72 346 SER A O 1
ATOM 2716 N N . SER A 1 347 ? 37.640 -7.282 -51.747 1.00 49.66 347 SER A N 1
ATOM 2717 C CA . SER A 1 347 ? 37.129 -8.514 -51.135 1.00 49.66 347 SER A CA 1
ATOM 2718 C C . SER A 1 347 ? 36.227 -8.249 -49.925 1.00 49.66 347 SER A C 1
ATOM 2720 O O . SER A 1 347 ? 35.335 -9.054 -49.652 1.00 49.66 347 SER A O 1
ATOM 2722 N N . PHE A 1 348 ? 36.377 -7.105 -49.250 1.00 44.38 348 PHE A N 1
ATOM 2723 C CA . PHE A 1 348 ? 35.454 -6.660 -48.202 1.00 44.38 348 PHE A CA 1
ATOM 2724 C C . PHE A 1 348 ? 34.098 -6.207 -48.758 1.00 44.38 348 PHE A C 1
ATOM 2726 O O . PHE A 1 348 ? 33.069 -6.597 -48.208 1.00 44.38 348 PHE A O 1
ATOM 2733 N N . ALA A 1 349 ? 34.074 -5.479 -49.881 1.00 44.03 349 ALA A N 1
ATOM 2734 C CA . ALA A 1 349 ? 32.826 -5.075 -50.538 1.00 44.03 349 ALA A CA 1
ATOM 2735 C C . ALA A 1 349 ? 31.984 -6.288 -50.984 1.00 44.03 349 ALA A C 1
ATOM 2737 O O . ALA A 1 349 ? 30.773 -6.311 -50.788 1.00 44.03 349 ALA A O 1
ATOM 2738 N N . SER A 1 350 ? 32.629 -7.355 -51.474 1.00 45.53 350 SER A N 1
ATOM 2739 C CA . SER A 1 350 ? 31.937 -8.593 -51.872 1.00 45.53 350 SER A CA 1
ATOM 2740 C C . SER A 1 350 ? 31.359 -9.420 -50.711 1.00 45.53 350 SER A C 1
ATOM 2742 O O . SER A 1 350 ? 30.518 -10.281 -50.942 1.00 45.53 350 SER A O 1
ATOM 2744 N N . LYS A 1 351 ? 31.797 -9.183 -49.464 1.00 47.47 351 LYS A N 1
ATOM 2745 C CA . LYS A 1 351 ? 31.338 -9.923 -48.270 1.00 47.47 351 LYS A CA 1
ATOM 2746 C C . LYS A 1 351 ? 30.230 -9.212 -47.488 1.00 47.47 351 LYS A C 1
ATOM 2748 O O . LYS A 1 351 ? 29.651 -9.815 -46.591 1.00 47.47 351 LYS A O 1
ATOM 2753 N N . LEU A 1 352 ? 29.936 -7.955 -47.823 1.00 41.22 352 LEU A N 1
ATOM 2754 C CA . LEU A 1 352 ? 28.875 -7.146 -47.211 1.00 41.22 352 LEU A CA 1
ATOM 2755 C C . LEU A 1 352 ? 27.506 -7.314 -47.887 1.00 41.22 352 LEU A C 1
ATOM 2757 O O . LEU A 1 352 ? 26.543 -6.675 -47.467 1.00 41.22 352 LEU A O 1
ATOM 2761 N N . SER A 1 353 ? 27.383 -8.202 -48.880 1.00 40.47 353 SER A N 1
ATOM 2762 C CA . SER A 1 353 ? 26.087 -8.666 -49.372 1.00 40.47 353 SER A CA 1
ATOM 2763 C C . SER A 1 353 ? 25.362 -9.427 -48.254 1.00 40.47 353 SER A C 1
ATOM 2765 O O . SER A 1 353 ? 25.532 -10.634 -48.083 1.00 40.47 353 SER A O 1
ATOM 2767 N N . LEU A 1 354 ? 24.598 -8.681 -47.454 1.00 46.44 354 LEU A N 1
ATOM 2768 C CA . LEU A 1 354 ? 23.674 -9.177 -46.438 1.00 46.44 354 LEU A CA 1
ATOM 2769 C C . LEU A 1 354 ? 22.770 -10.275 -47.033 1.00 46.44 354 LEU A C 1
ATOM 2771 O O . LEU A 1 354 ? 22.265 -10.094 -48.146 1.00 46.44 354 LEU A O 1
ATOM 2775 N N . PRO A 1 355 ? 22.499 -11.378 -46.307 1.00 38.41 355 PRO A N 1
ATOM 2776 C CA . PRO A 1 355 ? 21.509 -12.359 -46.734 1.00 38.41 355 PRO A CA 1
ATOM 2777 C C . PRO A 1 355 ? 20.149 -11.672 -46.885 1.00 38.41 355 PRO A C 1
ATOM 2779 O O . PRO A 1 355 ? 19.550 -11.223 -45.911 1.00 38.41 355 PRO A O 1
ATOM 2782 N N . THR A 1 356 ? 19.660 -11.574 -48.117 1.00 43.66 356 THR A N 1
ATOM 2783 C CA . THR A 1 356 ? 18.382 -10.931 -48.458 1.00 43.66 356 THR A CA 1
ATOM 2784 C C . THR A 1 356 ? 17.183 -11.865 -48.239 1.00 43.66 356 THR A C 1
ATOM 2786 O O . THR A 1 356 ? 16.192 -11.786 -48.954 1.00 43.66 356 THR A O 1
ATOM 2789 N N . GLU A 1 357 ? 17.231 -12.754 -47.245 1.00 37.53 357 GLU A N 1
ATOM 2790 C CA . GLU A 1 357 ? 16.104 -13.633 -46.912 1.00 37.53 357 GLU A CA 1
ATOM 2791 C C . GLU A 1 357 ? 15.748 -13.541 -45.428 1.00 37.53 357 GLU A C 1
ATOM 2793 O O . GLU A 1 357 ? 16.100 -14.388 -44.610 1.00 37.53 357 GLU A O 1
ATOM 2798 N N . ILE A 1 358 ? 14.965 -12.517 -45.087 1.00 41.75 358 ILE A N 1
ATOM 2799 C CA . ILE A 1 358 ? 14.048 -12.612 -43.951 1.00 41.75 358 ILE A CA 1
ATOM 2800 C C . ILE A 1 358 ? 12.858 -13.436 -44.448 1.00 41.75 358 ILE A C 1
ATOM 2802 O O . ILE A 1 358 ? 11.993 -12.928 -45.161 1.00 41.75 358 ILE A O 1
ATOM 2806 N N . ARG A 1 359 ? 12.826 -14.729 -44.108 1.00 36.78 359 ARG A N 1
ATOM 2807 C CA . ARG A 1 359 ? 11.635 -15.572 -44.286 1.00 36.78 359 ARG A CA 1
ATOM 2808 C C . ARG A 1 359 ? 10.500 -15.031 -43.404 1.00 36.78 359 ARG A C 1
ATOM 2810 O O . ARG A 1 359 ? 10.667 -15.000 -42.185 1.00 36.78 359 ARG A O 1
ATOM 2817 N N . PRO A 1 360 ? 9.334 -14.666 -43.961 1.00 45.25 360 PRO A N 1
ATOM 2818 C CA . PRO A 1 360 ? 8.172 -14.333 -43.158 1.00 45.25 360 PRO A CA 1
ATOM 2819 C C . PRO A 1 360 ? 7.424 -15.623 -42.800 1.00 45.25 360 PRO A C 1
ATOM 2821 O O . PRO A 1 360 ? 6.919 -16.317 -43.681 1.00 45.25 360 PRO A O 1
ATOM 2824 N N . GLY A 1 361 ? 7.329 -15.940 -41.508 1.00 42.03 361 GLY A N 1
ATOM 2825 C CA . GLY A 1 361 ? 6.338 -16.906 -41.032 1.00 42.03 361 GLY A CA 1
ATOM 2826 C C . GLY A 1 361 ? 6.734 -17.709 -39.801 1.00 42.03 361 GLY A C 1
ATOM 2827 O O . GLY A 1 361 ? 7.189 -18.838 -39.934 1.00 42.03 361 GLY A O 1
ATOM 2828 N N . HIS A 1 362 ? 6.442 -17.180 -38.611 1.00 35.19 362 HIS A N 1
ATOM 2829 C CA . HIS A 1 362 ? 5.826 -17.989 -37.556 1.00 35.19 362 HIS A CA 1
ATOM 2830 C C . HIS A 1 362 ? 5.138 -17.100 -36.503 1.00 35.19 362 HIS A C 1
ATOM 2832 O O . HIS A 1 362 ? 5.807 -16.290 -35.864 1.00 35.19 362 HIS A O 1
ATOM 2838 N N . PRO A 1 363 ? 3.818 -17.246 -36.281 1.00 45.97 363 PRO A N 1
ATOM 2839 C CA . PRO A 1 363 ? 3.135 -16.635 -35.152 1.00 45.97 363 PRO A CA 1
ATOM 2840 C C . PRO A 1 363 ? 3.246 -17.593 -33.959 1.00 45.97 363 PRO A C 1
ATOM 2842 O O . PRO A 1 363 ? 2.440 -18.506 -33.802 1.00 45.97 363 PRO A O 1
ATOM 2845 N N . GLY A 1 364 ? 4.284 -17.425 -33.144 1.00 35.81 364 GLY A N 1
ATOM 2846 C CA . GLY A 1 364 ? 4.481 -18.182 -31.908 1.00 35.81 364 GLY A CA 1
ATOM 2847 C C . GLY A 1 364 ? 4.638 -17.222 -30.740 1.00 35.81 364 GLY A C 1
ATOM 2848 O O . GLY A 1 364 ? 5.701 -16.638 -30.563 1.00 35.81 364 GLY A O 1
ATOM 2849 N N . GLY A 1 365 ? 3.566 -17.019 -29.975 1.00 46.19 365 GLY A N 1
ATOM 2850 C CA . GLY A 1 365 ? 3.563 -16.137 -28.814 1.00 46.19 365 GLY A CA 1
ATOM 2851 C C . GLY A 1 365 ? 4.497 -16.635 -27.713 1.00 46.19 365 GLY A C 1
ATOM 2852 O O . GLY A 1 365 ? 4.226 -17.654 -27.083 1.00 46.19 365 GLY A O 1
ATOM 2853 N N . ALA A 1 366 ? 5.549 -15.871 -27.435 1.00 35.09 366 ALA A N 1
ATOM 2854 C CA . ALA A 1 366 ? 6.305 -15.960 -26.195 1.00 35.09 366 ALA A CA 1
ATOM 2855 C C . ALA A 1 366 ? 5.935 -14.754 -25.320 1.00 35.09 366 ALA A C 1
ATOM 2857 O O . ALA A 1 366 ? 6.274 -13.610 -25.617 1.00 35.09 366 ALA A O 1
ATOM 2858 N N . ARG A 1 367 ? 5.192 -15.014 -24.239 1.00 42.91 367 ARG A N 1
ATOM 2859 C CA . ARG A 1 367 ? 5.006 -14.067 -23.134 1.00 42.91 367 ARG A CA 1
ATOM 2860 C C . ARG A 1 367 ? 6.361 -13.862 -22.452 1.00 42.91 367 ARG A C 1
ATOM 2862 O O . ARG A 1 367 ? 6.819 -14.763 -21.758 1.00 42.91 367 ARG A O 1
ATOM 2869 N N . MET A 1 368 ? 6.954 -12.678 -22.581 1.00 31.94 368 MET A N 1
ATOM 2870 C CA . MET A 1 368 ? 7.969 -12.205 -21.638 1.00 31.94 368 MET A CA 1
ATOM 2871 C C . MET A 1 368 ? 7.283 -11.364 -20.562 1.00 31.94 368 MET A C 1
ATOM 2873 O O . MET A 1 368 ? 6.721 -10.308 -20.841 1.00 31.94 368 MET A O 1
ATOM 2877 N N . SER A 1 369 ? 7.307 -11.864 -19.330 1.00 41.50 369 SER A N 1
ATOM 2878 C CA . SER A 1 369 ? 6.993 -11.109 -18.120 1.00 41.50 369 SER A CA 1
ATOM 2879 C C . SER A 1 369 ? 8.287 -11.003 -17.327 1.00 41.50 369 SER A C 1
ATOM 2881 O O . SER A 1 369 ? 8.813 -12.019 -16.885 1.00 41.50 369 SER A O 1
ATOM 2883 N N . GLY A 1 370 ? 8.810 -9.789 -17.180 1.00 32.78 370 GLY A N 1
ATOM 2884 C CA . GLY A 1 370 ? 10.032 -9.518 -16.428 1.00 32.78 370 GLY A CA 1
ATOM 2885 C C . GLY A 1 370 ? 10.544 -8.117 -16.727 1.00 32.78 370 GLY A C 1
ATOM 2886 O O . GLY A 1 370 ? 11.309 -7.921 -17.665 1.00 32.78 370 GLY A O 1
ATOM 2887 N N . ALA A 1 371 ? 10.067 -7.134 -15.964 1.00 34.03 371 ALA A N 1
ATOM 2888 C CA . ALA A 1 371 ? 10.515 -5.752 -16.053 1.00 34.03 371 ALA A CA 1
ATOM 2889 C C . ALA A 1 371 ? 11.982 -5.632 -15.606 1.00 34.03 371 ALA A C 1
ATOM 2891 O O . ALA A 1 371 ? 12.328 -6.004 -14.485 1.00 34.03 371 ALA A O 1
ATOM 2892 N N . VAL A 1 372 ? 12.829 -5.086 -16.478 1.00 34.75 372 VAL A N 1
ATOM 2893 C CA . VAL A 1 372 ? 14.171 -4.601 -16.131 1.00 34.75 372 VAL A CA 1
ATOM 2894 C C . VAL A 1 372 ? 14.024 -3.177 -15.573 1.00 34.75 372 VAL A C 1
ATOM 2896 O O . VAL A 1 372 ? 13.312 -2.378 -16.187 1.00 34.75 372 VAL A O 1
ATOM 2899 N N . PRO A 1 373 ? 14.657 -2.809 -14.442 1.00 34.91 373 PRO A N 1
ATOM 2900 C CA . PRO A 1 373 ? 14.586 -1.444 -13.935 1.00 34.91 373 PRO A CA 1
ATOM 2901 C C . PRO A 1 373 ? 15.385 -0.505 -14.846 1.00 34.91 373 PRO A C 1
ATOM 2903 O O . PRO A 1 373 ? 16.586 -0.689 -15.044 1.00 34.91 373 PRO A O 1
ATOM 2906 N N . LEU A 1 374 ? 14.718 0.516 -15.383 1.00 30.89 374 LEU A N 1
ATOM 2907 C CA . LEU A 1 374 ? 15.358 1.641 -16.062 1.00 30.89 374 LEU A CA 1
ATOM 2908 C C . LEU A 1 374 ? 16.115 2.490 -15.027 1.00 30.89 374 LEU A C 1
ATOM 2910 O O . LEU A 1 374 ? 15.518 3.002 -14.080 1.00 30.89 374 LEU A O 1
ATOM 2914 N N . LEU A 1 375 ? 17.428 2.641 -15.213 1.00 33.97 375 LEU A N 1
ATOM 2915 C CA . LEU A 1 375 ? 18.231 3.672 -14.546 1.00 33.97 375 LEU A CA 1
ATOM 2916 C C . LEU A 1 375 ? 17.799 5.069 -15.039 1.00 33.97 375 LEU A C 1
ATOM 2918 O O . LEU A 1 375 ? 17.428 5.205 -16.209 1.00 33.97 375 LEU A O 1
ATOM 2922 N N . PRO A 1 376 ? 17.844 6.110 -14.187 1.00 38.81 376 PRO A N 1
ATOM 2923 C CA . PRO A 1 376 ? 17.431 7.454 -14.572 1.00 38.81 376 PRO A CA 1
ATOM 2924 C C . PRO A 1 376 ? 18.451 8.101 -15.528 1.00 38.81 376 PRO A C 1
ATOM 2926 O O . PRO A 1 376 ? 19.629 7.732 -15.517 1.00 38.81 376 PRO A O 1
ATOM 2929 N N . PRO A 1 377 ? 18.024 9.077 -16.351 1.00 36.41 377 PRO A N 1
ATOM 2930 C CA . PRO A 1 377 ? 18.920 9.790 -17.251 1.00 36.41 377 PRO A CA 1
ATOM 2931 C C . PRO A 1 377 ? 19.877 10.686 -16.453 1.00 36.41 377 PRO A C 1
ATOM 2933 O O . PRO A 1 377 ? 19.452 11.435 -15.574 1.00 36.41 377 PRO A O 1
ATOM 2936 N N . PHE A 1 378 ? 21.170 10.616 -16.771 1.00 33.84 378 PHE A N 1
ATOM 2937 C CA . PHE A 1 378 ? 22.159 11.575 -16.282 1.00 33.84 378 PHE A CA 1
ATOM 2938 C C . PHE A 1 378 ? 21.960 12.923 -16.988 1.00 33.84 378 PHE A C 1
ATOM 2940 O O . PHE A 1 378 ? 21.850 12.975 -18.212 1.00 33.84 378 PHE A O 1
ATOM 2947 N N . SER A 1 379 ? 21.896 13.998 -16.204 1.00 33.78 379 SER A N 1
ATOM 2948 C CA . SER A 1 379 ? 21.896 15.385 -16.671 1.00 33.78 379 SER A CA 1
ATOM 2949 C C . SER A 1 379 ? 23.299 15.820 -17.101 1.00 33.78 379 SER A C 1
ATOM 2951 O O . SER A 1 379 ? 24.286 15.518 -16.433 1.00 33.78 379 SER A O 1
ATOM 2953 N N . ASP A 1 380 ? 23.354 16.569 -18.196 1.00 36.94 380 ASP A N 1
ATOM 2954 C CA . ASP A 1 380 ? 24.537 16.901 -19.002 1.00 36.94 380 ASP A CA 1
ATOM 2955 C C . ASP A 1 380 ? 25.420 18.042 -18.433 1.00 36.94 380 ASP A C 1
ATOM 2957 O O . ASP A 1 380 ? 26.058 18.769 -19.189 1.00 36.94 380 ASP A O 1
ATOM 2961 N N . GLU A 1 381 ? 25.453 18.255 -17.110 1.00 37.88 381 GLU A N 1
ATOM 2962 C CA . GLU A 1 381 ? 25.984 19.511 -16.534 1.00 37.88 381 GLU A CA 1
ATOM 2963 C C . GLU A 1 381 ? 27.302 19.443 -15.744 1.00 37.88 381 GLU A C 1
ATOM 2965 O O . GLU A 1 381 ? 27.751 20.477 -15.268 1.00 37.88 381 GLU A O 1
ATOM 2970 N N . ASP A 1 382 ? 28.003 18.307 -15.671 1.00 39.22 382 ASP A N 1
ATOM 2971 C CA . ASP A 1 382 ? 29.259 18.230 -14.898 1.00 39.22 382 ASP A CA 1
ATOM 2972 C C . ASP A 1 382 ? 30.379 17.451 -15.605 1.00 39.22 382 ASP A C 1
ATOM 2974 O O . ASP A 1 382 ? 30.792 16.383 -15.162 1.00 39.22 382 ASP A O 1
ATOM 2978 N N . LEU A 1 383 ? 30.940 17.994 -16.692 1.00 37.25 383 LEU A N 1
ATOM 2979 C CA . LEU A 1 383 ? 32.264 17.571 -17.176 1.00 37.25 383 LEU A CA 1
ATOM 2980 C C . LEU A 1 383 ? 33.086 18.758 -17.699 1.00 37.25 383 LEU A C 1
ATOM 2982 O O . LEU A 1 383 ? 33.213 19.007 -18.897 1.00 37.25 383 LEU A O 1
ATOM 2986 N N . GLY A 1 384 ? 33.722 19.460 -16.759 1.00 32.81 384 GLY A N 1
ATOM 2987 C CA . GLY A 1 384 ? 34.899 20.275 -17.035 1.00 32.81 384 GLY A CA 1
ATOM 2988 C C . GLY A 1 384 ? 36.075 19.399 -17.486 1.00 32.81 384 GLY A C 1
ATOM 2989 O O . GLY A 1 384 ? 36.517 18.496 -16.778 1.00 32.81 384 GLY A O 1
ATOM 2990 N N . LEU A 1 385 ? 36.576 19.683 -18.686 1.00 40.78 385 LEU A N 1
ATOM 2991 C CA . LEU A 1 385 ? 37.733 19.063 -19.333 1.00 40.78 385 LEU A CA 1
ATOM 2992 C C . LEU A 1 385 ? 38.983 19.012 -18.437 1.00 40.78 385 LEU A C 1
ATOM 2994 O O . LEU A 1 385 ? 39.521 20.057 -18.090 1.00 40.78 385 LEU A O 1
ATOM 2998 N N . THR A 1 386 ? 39.561 17.819 -18.244 1.00 36.62 386 THR A N 1
ATOM 2999 C CA . THR A 1 386 ? 41.014 17.628 -18.418 1.00 36.62 386 THR A CA 1
ATOM 3000 C C . THR A 1 386 ? 41.337 16.267 -19.051 1.00 36.62 386 THR A C 1
ATOM 3002 O O . THR A 1 386 ? 40.752 15.228 -18.758 1.00 36.62 386 THR A O 1
ATOM 3005 N N . SER A 1 387 ? 42.280 16.331 -19.982 1.00 45.72 387 SER A N 1
ATOM 3006 C CA . SER A 1 387 ? 42.852 15.318 -20.868 1.00 45.72 387 SER A CA 1
ATOM 3007 C C . SER A 1 387 ? 43.274 13.980 -20.236 1.00 45.72 387 SER A C 1
ATOM 3009 O O . SER A 1 387 ? 44.203 13.937 -19.432 1.00 45.72 387 SER A O 1
ATOM 3011 N N . ARG A 1 388 ? 42.734 12.855 -20.744 1.00 35.84 388 ARG A N 1
ATOM 3012 C CA . ARG A 1 388 ? 43.399 11.528 -20.742 1.00 35.84 388 ARG A CA 1
ATOM 3013 C C . ARG A 1 388 ? 43.020 10.700 -21.993 1.00 35.84 388 ARG A C 1
ATOM 3015 O O . ARG A 1 388 ? 41.883 10.242 -22.074 1.00 35.84 388 ARG A O 1
ATOM 3022 N N . PRO A 1 389 ? 43.938 10.447 -22.953 1.00 36.69 389 PRO A N 1
ATOM 3023 C CA . PRO A 1 389 ? 43.620 9.765 -24.222 1.00 36.69 389 PRO A CA 1
ATOM 3024 C C . PRO A 1 389 ? 43.346 8.253 -24.122 1.00 36.69 389 PRO A C 1
ATOM 3026 O O . PRO A 1 389 ? 42.917 7.645 -25.095 1.00 36.69 389 PRO A O 1
ATOM 3029 N N . TRP A 1 390 ? 43.592 7.619 -22.973 1.00 37.03 390 TRP A N 1
ATOM 3030 C CA . TRP A 1 390 ? 43.515 6.157 -22.820 1.00 37.03 390 TRP A CA 1
ATOM 3031 C C . TRP A 1 390 ? 42.176 5.626 -22.274 1.00 37.03 390 TRP A C 1
ATOM 3033 O O . TRP A 1 390 ? 42.019 4.417 -22.135 1.00 37.03 390 TRP A O 1
ATOM 3043 N N . LEU A 1 391 ? 41.200 6.493 -21.975 1.00 33.91 391 LEU A N 1
ATOM 3044 C CA . LEU A 1 391 ? 39.866 6.069 -21.508 1.00 33.91 391 LEU A CA 1
ATOM 3045 C C . LEU A 1 391 ? 38.877 5.789 -22.656 1.00 33.91 391 LEU A C 1
ATOM 3047 O O . LEU A 1 391 ? 37.998 4.944 -22.507 1.00 33.91 391 LEU A O 1
ATOM 3051 N N . ALA A 1 392 ? 39.058 6.412 -23.826 1.00 38.31 392 ALA A N 1
ATOM 3052 C CA . ALA A 1 392 ? 38.176 6.203 -24.980 1.00 38.31 392 ALA A CA 1
ATOM 3053 C C . ALA A 1 392 ? 38.368 4.824 -25.643 1.00 38.31 392 ALA A C 1
ATOM 3055 O O . ALA A 1 392 ? 37.409 4.216 -26.116 1.00 38.31 392 ALA A O 1
ATOM 3056 N N . THR A 1 393 ? 39.592 4.285 -25.637 1.00 36.69 393 THR A N 1
ATOM 3057 C CA . THR A 1 393 ? 39.887 2.953 -26.188 1.00 36.69 393 THR A CA 1
ATOM 3058 C C . THR A 1 393 ? 39.475 1.820 -25.250 1.00 36.69 393 THR A C 1
ATOM 3060 O O . THR A 1 393 ? 39.060 0.767 -25.734 1.00 36.69 393 THR A O 1
ATOM 3063 N N . SER A 1 394 ? 39.507 2.023 -23.924 1.00 36.50 394 SER A N 1
ATOM 3064 C CA . SER A 1 394 ? 39.022 1.004 -22.983 1.00 36.50 394 SER A CA 1
ATOM 3065 C C . SER A 1 394 ? 37.493 0.932 -22.955 1.00 36.50 394 SER A C 1
ATOM 3067 O O . SER A 1 394 ? 36.960 -0.171 -22.910 1.00 36.50 394 SER A O 1
ATOM 3069 N N . GLN A 1 395 ? 36.781 2.059 -23.099 1.00 34.62 395 GLN A N 1
ATOM 3070 C CA . GLN A 1 395 ? 35.317 2.059 -23.217 1.00 34.62 395 GLN A CA 1
ATOM 3071 C C . GLN A 1 395 ? 34.836 1.393 -24.510 1.00 34.62 395 GLN A C 1
ATOM 3073 O O . GLN A 1 395 ? 33.922 0.577 -24.449 1.00 34.62 395 GLN A O 1
ATOM 3078 N N . PHE A 1 396 ? 35.494 1.625 -25.652 1.00 37.97 396 PHE A N 1
ATOM 3079 C CA . PHE A 1 396 ? 35.153 0.923 -26.897 1.00 37.97 396 PHE A CA 1
ATOM 3080 C C . PHE A 1 396 ? 35.418 -0.586 -26.820 1.00 37.97 396 PHE A C 1
ATOM 3082 O O . PHE A 1 396 ? 34.609 -1.375 -27.310 1.00 37.97 396 PHE A O 1
ATOM 3089 N N . ALA A 1 397 ? 36.508 -1.003 -26.167 1.00 36.97 397 ALA A N 1
ATOM 3090 C CA . ALA A 1 397 ? 36.782 -2.416 -25.922 1.00 36.97 397 ALA A CA 1
ATOM 3091 C C . ALA A 1 397 ? 35.742 -3.034 -24.972 1.00 36.97 397 ALA A C 1
ATOM 3093 O O . ALA A 1 397 ? 35.260 -4.127 -25.243 1.00 36.97 397 ALA A O 1
ATOM 3094 N N . HIS A 1 398 ? 35.330 -2.319 -23.920 1.00 34.75 398 HIS A N 1
ATOM 3095 C CA . HIS A 1 398 ? 34.324 -2.777 -22.958 1.00 34.75 398 HIS A CA 1
ATOM 3096 C C . HIS A 1 398 ? 32.947 -2.941 -23.624 1.00 34.75 398 HIS A C 1
ATOM 3098 O O . HIS A 1 398 ? 32.351 -4.011 -23.549 1.00 34.75 398 HIS A O 1
ATOM 3104 N N . SER A 1 399 ? 32.470 -1.939 -24.369 1.00 36.31 399 SER A N 1
ATOM 3105 C CA . SER A 1 399 ? 31.183 -1.989 -25.079 1.00 36.31 399 SER A CA 1
ATOM 3106 C C . SER A 1 399 ? 31.152 -3.054 -26.177 1.00 36.31 399 SER A C 1
ATOM 3108 O O . SER A 1 399 ? 30.140 -3.733 -26.347 1.00 36.31 399 SER A O 1
ATOM 3110 N N . SER A 1 400 ? 32.270 -3.249 -26.884 1.00 40.44 400 SER A N 1
ATOM 3111 C CA . SER A 1 400 ? 32.395 -4.299 -27.904 1.00 40.44 400 SER A CA 1
ATOM 3112 C C . SER A 1 400 ? 32.428 -5.693 -27.275 1.00 40.44 400 SER A C 1
ATOM 3114 O O . SER A 1 400 ? 31.794 -6.605 -27.798 1.00 40.44 400 SER A O 1
ATOM 3116 N N . TYR A 1 401 ? 33.101 -5.855 -26.129 1.00 39.19 401 TYR A N 1
ATOM 3117 C CA . TYR A 1 401 ? 33.161 -7.122 -25.396 1.00 39.19 401 TYR A CA 1
ATOM 3118 C C . TYR A 1 401 ? 31.786 -7.513 -24.844 1.00 39.19 401 TYR A C 1
ATOM 3120 O O . TYR A 1 401 ? 31.365 -8.650 -25.026 1.00 39.19 401 TYR A O 1
ATOM 3128 N N . PHE A 1 402 ? 31.033 -6.570 -24.263 1.00 39.53 402 PHE A N 1
ATOM 3129 C CA . PHE A 1 402 ? 29.665 -6.829 -23.799 1.00 39.53 402 PHE A CA 1
ATOM 3130 C C . PHE A 1 402 ? 28.681 -7.056 -24.954 1.00 39.53 402 PHE A C 1
ATOM 3132 O O . PHE A 1 402 ? 27.847 -7.952 -24.861 1.00 39.53 402 PHE A O 1
ATOM 3139 N N . GLY A 1 403 ? 28.802 -6.325 -26.067 1.00 40.62 403 GLY A N 1
ATOM 3140 C CA . GLY A 1 403 ? 27.977 -6.548 -27.260 1.00 40.62 403 GLY A CA 1
ATOM 3141 C C . GLY A 1 403 ? 28.173 -7.941 -27.869 1.00 40.62 403 GLY A C 1
ATOM 3142 O O . GLY A 1 403 ? 27.193 -8.622 -28.169 1.00 40.62 403 GLY A O 1
ATOM 3143 N N . TYR A 1 404 ? 29.424 -8.405 -27.976 1.00 40.84 404 TYR A N 1
ATOM 3144 C CA . TYR A 1 404 ? 29.744 -9.766 -28.432 1.00 40.84 404 TYR A CA 1
ATOM 3145 C C . TYR A 1 404 ? 29.313 -10.834 -27.414 1.00 40.84 404 TYR A C 1
ATOM 3147 O O . TYR A 1 404 ? 28.851 -11.911 -27.783 1.00 40.84 404 TYR A O 1
ATOM 3155 N N . TYR A 1 405 ? 29.429 -10.533 -26.119 1.00 44.59 405 TYR A N 1
ATOM 3156 C CA . TYR A 1 405 ? 29.065 -11.444 -25.037 1.00 44.59 405 TYR A CA 1
ATOM 3157 C C . TYR A 1 405 ? 27.552 -11.685 -24.961 1.00 44.59 405 TYR A C 1
ATOM 3159 O O . TYR A 1 405 ? 27.118 -12.835 -24.934 1.00 44.59 405 TYR A O 1
ATOM 3167 N N . TYR A 1 406 ? 26.737 -10.627 -25.001 1.00 46.41 406 TYR A N 1
ATOM 3168 C CA . TYR A 1 406 ? 25.279 -10.761 -24.954 1.00 46.41 406 TYR A CA 1
ATOM 3169 C C . TYR A 1 406 ? 24.706 -11.389 -26.223 1.00 46.41 406 TYR A C 1
ATOM 3171 O O . TYR A 1 406 ? 23.799 -12.203 -26.120 1.00 46.41 406 TYR A O 1
ATOM 3179 N N . THR A 1 407 ? 25.270 -11.103 -27.399 1.00 45.78 407 THR A N 1
ATOM 3180 C CA . THR A 1 407 ? 24.867 -11.778 -28.649 1.00 45.78 407 THR A CA 1
ATOM 3181 C C . THR A 1 407 ? 25.253 -13.257 -28.664 1.00 45.78 407 THR A C 1
ATOM 3183 O O . THR A 1 407 ? 24.497 -14.079 -29.172 1.00 45.78 407 THR A O 1
ATOM 3186 N N . THR A 1 408 ? 26.382 -13.629 -28.050 1.00 44.78 408 THR A N 1
ATOM 3187 C CA . THR A 1 408 ? 26.786 -15.039 -27.912 1.00 44.78 408 THR A CA 1
ATOM 3188 C C . THR A 1 408 ? 25.923 -15.782 -26.886 1.00 44.78 408 THR A C 1
ATOM 3190 O O . THR A 1 408 ? 25.561 -16.932 -27.129 1.00 44.78 408 THR A O 1
ATOM 3193 N N . ILE A 1 409 ? 25.546 -15.141 -25.771 1.00 47.53 409 ILE A N 1
ATOM 3194 C CA . ILE A 1 409 ? 24.583 -15.692 -24.800 1.00 47.53 409 ILE A CA 1
ATOM 3195 C C . ILE A 1 409 ? 23.192 -15.830 -25.415 1.00 47.53 409 ILE A C 1
ATOM 3197 O O . ILE A 1 409 ? 22.562 -16.861 -25.224 1.00 47.53 409 ILE A O 1
ATOM 3201 N N . ASP A 1 410 ? 22.728 -14.839 -26.172 1.00 46.81 410 ASP A N 1
ATOM 3202 C CA . ASP A 1 410 ? 21.436 -14.877 -26.861 1.00 46.81 410 ASP A CA 1
ATOM 3203 C C . ASP A 1 410 ? 21.398 -16.007 -27.905 1.00 46.81 410 ASP A C 1
ATOM 3205 O O . ASP A 1 410 ? 20.488 -16.838 -27.906 1.00 46.81 410 ASP A O 1
ATOM 3209 N N . ALA A 1 411 ? 22.471 -16.153 -28.691 1.00 45.97 411 ALA A N 1
ATOM 3210 C CA . ALA A 1 411 ? 22.653 -17.270 -29.621 1.00 45.97 411 ALA A CA 1
ATOM 3211 C C . ALA A 1 411 ? 22.783 -18.641 -28.919 1.00 45.97 411 ALA A C 1
ATOM 3213 O O . ALA A 1 411 ? 22.432 -19.673 -29.494 1.00 45.97 411 ALA A O 1
ATOM 3214 N N . SER A 1 412 ? 23.249 -18.661 -27.665 1.00 46.62 412 SER A N 1
ATOM 3215 C CA . SER A 1 412 ? 23.441 -19.871 -26.846 1.00 46.62 412 SER A CA 1
ATOM 3216 C C . SER A 1 412 ? 22.361 -20.052 -25.770 1.00 46.62 412 SER A C 1
ATOM 3218 O O . SER A 1 412 ? 22.505 -20.893 -24.884 1.00 46.62 412 SER A O 1
ATOM 3220 N N . SER A 1 413 ? 21.268 -19.287 -25.836 1.00 50.56 413 SER A N 1
ATOM 3221 C CA . SER A 1 413 ? 20.203 -19.245 -24.820 1.00 50.56 413 SER A CA 1
ATOM 3222 C C . SER A 1 413 ? 19.496 -20.591 -24.626 1.00 50.56 413 SER A C 1
ATOM 3224 O O . SER A 1 413 ? 18.973 -20.872 -23.553 1.00 50.56 413 SER A O 1
ATOM 3226 N N . HIS A 1 414 ? 19.571 -21.472 -25.625 1.00 50.16 414 HIS A N 1
ATOM 3227 C CA . HIS A 1 414 ? 19.103 -22.857 -25.562 1.00 50.16 414 HIS A CA 1
ATOM 3228 C C . HIS A 1 414 ? 19.925 -23.761 -24.618 1.00 50.16 414 HIS A C 1
ATOM 3230 O O . HIS A 1 414 ? 19.459 -24.838 -24.261 1.00 50.16 414 HIS A O 1
ATOM 3236 N N . ILE A 1 415 ? 21.135 -23.348 -24.218 1.00 48.03 415 ILE A N 1
ATOM 3237 C CA . ILE A 1 415 ? 22.031 -24.096 -23.314 1.00 48.03 415 ILE A CA 1
ATOM 3238 C C . ILE A 1 415 ? 21.817 -23.668 -21.850 1.00 48.03 415 ILE A C 1
ATOM 3240 O O . ILE A 1 415 ? 22.084 -24.429 -20.920 1.00 48.03 415 ILE A O 1
ATOM 3244 N N . ILE A 1 416 ? 21.309 -22.453 -21.624 1.00 49.59 416 ILE A N 1
ATOM 3245 C CA . ILE A 1 416 ? 21.112 -21.870 -20.294 1.00 49.59 416 ILE A CA 1
ATOM 3246 C C . ILE A 1 416 ? 19.609 -21.727 -20.042 1.00 49.59 416 ILE A C 1
ATOM 3248 O O . ILE A 1 416 ? 19.024 -20.659 -20.198 1.00 49.59 416 ILE A O 1
ATOM 3252 N N . GLU A 1 417 ? 18.966 -22.818 -19.626 1.00 58.12 417 GLU A N 1
ATOM 3253 C CA . GLU A 1 417 ? 17.589 -22.755 -19.133 1.00 58.12 417 GLU A CA 1
ATOM 3254 C C . GLU A 1 417 ? 17.560 -22.003 -17.793 1.00 58.12 417 GLU A C 1
ATOM 3256 O O . GLU A 1 417 ? 18.043 -22.500 -16.772 1.00 58.12 417 GLU A O 1
ATOM 3261 N N . GLY A 1 418 ? 16.967 -20.805 -17.776 1.00 49.88 418 GLY A N 1
ATOM 3262 C CA . GLY A 1 418 ? 16.843 -19.990 -16.558 1.00 49.88 418 GLY A CA 1
ATOM 3263 C C . GLY A 1 418 ? 16.163 -20.740 -15.406 1.00 49.88 418 GLY A C 1
ATOM 3264 O O . GLY A 1 418 ? 16.620 -20.679 -14.267 1.00 49.88 418 GLY A O 1
ATOM 3265 N N . ALA A 1 419 ? 15.155 -21.559 -15.723 1.00 52.16 419 ALA A N 1
ATOM 3266 C CA . ALA A 1 419 ? 14.477 -22.415 -14.753 1.00 52.16 419 ALA A CA 1
ATOM 3267 C C . ALA A 1 419 ? 15.390 -23.519 -14.179 1.00 52.16 419 ALA A C 1
ATOM 3269 O O . ALA A 1 419 ? 15.292 -23.852 -12.998 1.00 52.16 419 ALA A O 1
ATOM 3270 N N . ALA A 1 420 ? 16.309 -24.071 -14.980 1.00 53.06 420 ALA A N 1
ATOM 3271 C CA . ALA A 1 420 ? 17.275 -25.069 -14.524 1.00 53.06 420 ALA A CA 1
ATOM 3272 C C . ALA A 1 420 ? 18.359 -24.447 -13.626 1.00 53.06 420 ALA A C 1
ATOM 3274 O O . ALA A 1 420 ? 18.797 -25.082 -12.662 1.00 53.06 420 ALA A O 1
ATOM 3275 N N . MET A 1 421 ? 18.753 -23.198 -13.901 1.00 47.00 421 MET A N 1
ATOM 3276 C CA . MET A 1 421 ? 19.656 -22.411 -13.050 1.00 47.00 421 MET A CA 1
ATOM 3277 C C . MET A 1 421 ? 19.008 -22.074 -11.696 1.00 47.00 421 MET A C 1
ATOM 3279 O O . MET A 1 421 ? 19.603 -22.355 -10.656 1.00 47.00 421 MET A O 1
ATOM 3283 N N . GLU A 1 422 ? 17.765 -21.579 -11.683 1.00 48.59 422 GLU A N 1
ATOM 3284 C CA . GLU A 1 422 ? 17.004 -21.325 -10.444 1.00 48.59 422 GLU A CA 1
ATOM 3285 C C . GLU A 1 422 ? 16.727 -22.609 -9.645 1.00 48.59 422 GLU A C 1
ATOM 3287 O O . GLU A 1 422 ? 16.765 -22.602 -8.414 1.00 48.59 422 GLU A O 1
ATOM 3292 N N . ALA A 1 423 ? 16.498 -23.740 -10.322 1.00 54.22 423 ALA A N 1
ATOM 3293 C CA . ALA A 1 423 ? 16.326 -25.035 -9.669 1.00 54.22 423 ALA A CA 1
ATOM 3294 C C . ALA A 1 423 ? 17.627 -25.564 -9.039 1.00 54.22 423 ALA A C 1
ATOM 3296 O O . ALA A 1 423 ? 17.569 -26.206 -7.986 1.00 54.22 423 ALA A O 1
ATOM 3297 N N . ARG A 1 424 ? 18.789 -25.301 -9.658 1.00 48.25 424 ARG A N 1
ATOM 3298 C CA . ARG A 1 424 ? 20.109 -25.676 -9.120 1.00 48.25 424 ARG A CA 1
ATOM 3299 C C . ARG A 1 424 ? 20.552 -24.793 -7.964 1.00 48.25 424 ARG A C 1
ATOM 3301 O O . ARG A 1 424 ? 21.193 -25.299 -7.047 1.00 48.25 424 ARG A O 1
ATOM 3308 N N . TRP A 1 425 ? 20.216 -23.508 -8.004 1.00 44.03 425 TRP A N 1
ATOM 3309 C CA . TRP A 1 425 ? 20.611 -22.509 -7.010 1.00 44.03 425 TRP A CA 1
ATOM 3310 C C . TRP A 1 425 ? 19.387 -21.900 -6.337 1.00 44.03 425 TRP A C 1
ATOM 3312 O O . TRP A 1 425 ? 19.172 -20.689 -6.358 1.00 44.03 425 TRP A O 1
ATOM 3322 N N . LYS A 1 426 ? 18.566 -22.763 -5.728 1.00 44.66 426 LYS A N 1
ATOM 3323 C CA . LYS A 1 426 ? 17.397 -22.320 -4.970 1.00 44.66 426 LYS A CA 1
ATOM 3324 C C . LYS A 1 426 ? 17.823 -21.411 -3.825 1.00 44.66 426 LYS A C 1
ATOM 3326 O O . LYS A 1 426 ? 18.554 -21.827 -2.927 1.00 44.66 426 LYS A O 1
ATOM 3331 N N . TYR A 1 427 ? 17.283 -20.199 -3.828 1.00 38.47 427 TYR A N 1
ATOM 3332 C CA . TYR A 1 427 ? 17.292 -19.319 -2.671 1.00 38.47 427 TYR A CA 1
ATOM 3333 C C . TYR A 1 427 ? 16.580 -20.023 -1.506 1.00 38.47 427 TYR A C 1
ATOM 3335 O O . TYR A 1 427 ? 15.391 -20.332 -1.599 1.00 38.47 427 TYR A O 1
ATOM 3343 N N . GLN A 1 428 ? 17.306 -20.326 -0.427 1.00 38.12 428 GLN A N 1
ATOM 3344 C CA . GLN A 1 428 ? 16.707 -20.820 0.811 1.00 38.12 428 GLN A CA 1
ATOM 3345 C C . GLN A 1 428 ? 16.379 -19.624 1.713 1.00 38.12 428 GLN A C 1
ATOM 3347 O O . GLN A 1 428 ? 17.300 -18.936 2.158 1.00 38.12 428 GLN A O 1
ATOM 3352 N N . PRO A 1 429 ? 15.096 -19.358 2.009 1.00 36.84 429 PRO A N 1
ATOM 3353 C CA . PRO A 1 429 ? 14.740 -18.319 2.952 1.00 36.84 429 PRO A CA 1
ATOM 3354 C C . PRO A 1 429 ? 14.996 -18.841 4.369 1.00 36.84 429 PRO A C 1
ATOM 3356 O O . PRO A 1 429 ? 14.275 -19.702 4.865 1.00 36.84 429 PRO A O 1
ATOM 3359 N N . SER A 1 430 ? 16.052 -18.312 4.989 1.00 37.72 430 SER A N 1
ATOM 3360 C CA . SER A 1 430 ? 16.272 -18.232 6.440 1.00 37.72 430 SER A CA 1
ATOM 3361 C C . SER A 1 430 ? 15.982 -19.501 7.259 1.00 37.72 430 SER A C 1
ATOM 3363 O O . SER A 1 430 ? 14.879 -19.691 7.772 1.00 37.72 430 SER A O 1
ATOM 3365 N N . THR A 1 431 ? 17.016 -20.302 7.521 1.00 34.59 431 THR A N 1
ATOM 3366 C CA . THR A 1 431 ? 17.094 -21.050 8.784 1.00 34.59 431 THR A CA 1
ATOM 3367 C C . THR A 1 431 ? 17.345 -20.073 9.929 1.00 34.59 431 THR A C 1
ATOM 3369 O O . THR A 1 431 ? 18.148 -19.148 9.809 1.00 34.59 431 THR A O 1
ATOM 3372 N N . SER A 1 432 ? 16.606 -20.270 11.016 1.00 37.88 432 SER A N 1
ATOM 3373 C CA . SER A 1 432 ? 16.547 -19.419 12.198 1.00 37.88 432 SER A CA 1
ATOM 3374 C C . SER A 1 432 ? 17.919 -19.008 12.727 1.00 37.88 432 SER A C 1
ATOM 3376 O O . SER A 1 432 ? 18.800 -19.827 12.976 1.00 37.88 432 SER A O 1
ATOM 3378 N N . GLN A 1 433 ? 18.020 -17.706 12.936 1.00 43.62 433 GLN A N 1
ATOM 3379 C CA . GLN A 1 433 ? 19.106 -16.950 13.526 1.00 43.62 433 GLN A CA 1
ATOM 3380 C C . GLN A 1 433 ? 19.319 -17.334 15.000 1.00 43.62 433 GLN A C 1
ATOM 3382 O O . GLN A 1 433 ? 18.854 -16.633 15.887 1.00 43.62 433 GLN A O 1
ATOM 3387 N N . THR A 1 434 ? 20.028 -18.428 15.268 1.00 38.03 434 THR A N 1
ATOM 3388 C CA . THR A 1 434 ? 20.704 -18.660 16.554 1.00 38.03 434 THR A CA 1
ATOM 3389 C C . THR A 1 434 ? 21.931 -19.533 16.319 1.00 38.03 434 THR A C 1
ATOM 3391 O O . THR A 1 434 ? 21.810 -20.636 15.796 1.00 38.03 434 THR A O 1
ATOM 3394 N N . ASP A 1 435 ? 23.075 -19.011 16.746 1.00 35.28 435 ASP A N 1
ATOM 3395 C CA . ASP A 1 435 ? 24.419 -19.594 16.754 1.00 35.28 435 ASP A CA 1
ATOM 3396 C C . ASP A 1 435 ? 25.188 -19.559 15.429 1.00 35.28 435 ASP A C 1
ATOM 3398 O O . ASP A 1 435 ? 24.998 -20.334 14.493 1.00 35.28 435 ASP A O 1
ATOM 3402 N N . GLY A 1 436 ? 26.106 -18.592 15.373 1.00 42.56 436 GLY A N 1
ATOM 3403 C CA . GLY A 1 436 ? 27.015 -18.392 14.264 1.00 42.56 436 GLY A CA 1
ATOM 3404 C C . GLY A 1 436 ? 28.016 -19.530 14.144 1.00 42.56 436 GLY A C 1
ATOM 3405 O O . GLY A 1 436 ? 28.851 -19.694 15.016 1.00 42.56 436 GLY A O 1
ATOM 3406 N N . PHE A 1 437 ? 27.962 -20.234 13.018 1.00 37.56 437 PHE A N 1
ATOM 3407 C CA . PHE A 1 437 ? 29.100 -20.751 12.261 1.00 37.56 437 PHE A CA 1
ATOM 3408 C C . PHE A 1 437 ? 28.626 -20.909 10.808 1.00 37.56 437 PHE A C 1
ATOM 3410 O O . PHE A 1 437 ? 27.561 -21.468 10.553 1.00 37.56 437 PHE A O 1
ATOM 3417 N N . GLY A 1 438 ? 29.381 -20.355 9.857 1.00 34.00 438 GLY A N 1
ATOM 3418 C CA . GLY A 1 438 ? 29.026 -20.351 8.437 1.00 34.00 438 GLY A CA 1
ATOM 3419 C C . GLY A 1 438 ? 28.935 -21.757 7.840 1.00 34.00 438 GLY A C 1
ATOM 3420 O O . GLY A 1 438 ? 29.749 -22.632 8.141 1.00 34.00 438 GLY A O 1
ATOM 3421 N N . VAL A 1 439 ? 27.955 -21.966 6.959 1.00 33.66 439 VAL A N 1
ATOM 3422 C CA . VAL A 1 439 ? 27.843 -23.189 6.157 1.00 33.66 439 VAL A CA 1
ATOM 3423 C C . VAL A 1 439 ? 28.903 -23.138 5.056 1.00 33.66 439 VAL A C 1
ATOM 3425 O O . VAL A 1 439 ? 28.857 -22.290 4.169 1.00 33.66 439 VAL A O 1
ATOM 3428 N N . SER A 1 440 ? 29.872 -24.049 5.125 1.00 32.91 440 SER A N 1
ATOM 3429 C CA . SER A 1 440 ? 30.905 -24.235 4.104 1.00 32.91 440 SER A CA 1
ATOM 3430 C C . SER A 1 440 ? 30.392 -25.147 2.993 1.00 32.91 440 SER A C 1
ATOM 3432 O O . SER A 1 440 ? 30.045 -26.301 3.245 1.00 32.91 440 SER A O 1
ATOM 3434 N N . TYR A 1 441 ? 30.413 -24.655 1.756 1.00 32.28 441 TYR A N 1
ATOM 3435 C CA . TYR A 1 441 ? 30.422 -25.492 0.560 1.00 32.28 441 TYR A CA 1
ATOM 3436 C C . TYR A 1 441 ? 31.683 -25.165 -0.242 1.00 32.28 441 TYR A C 1
ATOM 3438 O O . TYR A 1 441 ? 31.837 -24.061 -0.755 1.00 32.28 441 TYR A O 1
ATOM 3446 N N . GLY A 1 442 ? 32.616 -26.116 -0.323 1.00 35.78 442 GLY A N 1
ATOM 3447 C CA . GLY A 1 442 ? 33.763 -26.033 -1.236 1.00 35.78 442 GLY A CA 1
ATOM 3448 C C . GLY A 1 442 ? 34.747 -24.876 -1.002 1.00 35.78 442 GLY A C 1
ATOM 3449 O O . GLY A 1 442 ? 35.467 -24.520 -1.927 1.00 35.78 442 GLY A O 1
ATOM 3450 N N . GLY A 1 443 ? 34.802 -24.292 0.200 1.00 36.97 443 GLY A N 1
ATOM 3451 C CA . GLY A 1 443 ? 35.832 -23.307 0.556 1.00 36.97 443 GLY A CA 1
ATOM 3452 C C . GLY A 1 443 ? 35.564 -21.854 0.144 1.00 36.97 443 GLY A C 1
ATOM 3453 O O . GLY A 1 443 ? 36.480 -21.042 0.240 1.00 36.97 443 GLY A O 1
ATOM 3454 N N . VAL A 1 444 ? 34.339 -21.492 -0.258 1.00 29.23 444 VAL A N 1
ATOM 3455 C CA . VAL A 1 444 ? 33.962 -20.084 -0.490 1.00 29.23 444 VAL A CA 1
ATOM 3456 C C . VAL A 1 444 ? 32.729 -19.731 0.343 1.00 29.23 444 VAL A C 1
ATOM 3458 O O . VAL A 1 444 ? 31.673 -20.337 0.190 1.00 29.23 444 VAL A O 1
ATOM 3461 N N . SER A 1 445 ? 32.874 -18.750 1.237 1.00 33.16 445 SER A N 1
ATOM 3462 C CA . SER A 1 445 ? 31.777 -18.156 2.010 1.00 33.16 445 SER A CA 1
ATOM 3463 C C . SER A 1 445 ? 31.258 -16.926 1.269 1.00 33.16 445 SER A C 1
ATOM 3465 O O . SER A 1 445 ? 32.055 -16.059 0.914 1.00 33.16 445 SER A O 1
ATOM 3467 N N . VAL A 1 446 ? 29.945 -16.828 1.049 1.00 35.34 446 VAL A N 1
ATOM 3468 C CA . VAL A 1 446 ? 29.303 -15.633 0.479 1.00 35.34 446 VAL A CA 1
ATOM 3469 C C . VAL A 1 446 ? 28.319 -15.089 1.505 1.00 35.34 446 VAL A C 1
ATOM 3471 O O . VAL A 1 446 ? 27.443 -15.815 1.970 1.00 35.34 446 VAL A O 1
ATOM 3474 N N . ASP A 1 447 ? 28.507 -13.825 1.877 1.00 31.58 447 ASP A N 1
ATOM 3475 C CA . ASP A 1 447 ? 27.668 -13.130 2.849 1.00 31.58 447 ASP A CA 1
ATOM 3476 C C . ASP A 1 447 ? 26.277 -12.832 2.267 1.00 31.58 447 ASP A C 1
ATOM 3478 O O . ASP A 1 447 ? 26.106 -12.617 1.063 1.00 31.58 447 ASP A O 1
ATOM 3482 N N . SER A 1 448 ? 25.265 -12.867 3.127 1.00 36.09 448 SER A N 1
ATOM 3483 C CA . SER A 1 448 ? 23.852 -12.967 2.758 1.00 36.09 448 SER A CA 1
ATOM 3484 C C . SER A 1 448 ? 23.285 -11.698 2.104 1.00 36.09 448 SER A C 1
ATOM 3486 O O . SER A 1 448 ? 22.922 -10.739 2.784 1.00 36.09 448 SER A O 1
ATOM 3488 N N . GLY A 1 449 ? 23.111 -11.741 0.784 1.00 35.22 449 GLY A N 1
ATOM 3489 C CA . GLY A 1 449 ? 22.260 -10.846 -0.005 1.00 35.22 449 GLY A CA 1
ATOM 3490 C C . GLY A 1 449 ? 21.997 -11.453 -1.391 1.00 35.22 449 GLY A C 1
ATOM 3491 O O . GLY A 1 449 ? 22.790 -12.286 -1.834 1.00 35.22 449 GLY A O 1
ATOM 3492 N N . PRO A 1 450 ? 20.898 -11.104 -2.094 1.00 37.44 450 PRO A N 1
ATOM 3493 C CA . PRO A 1 450 ? 20.720 -11.520 -3.485 1.00 37.44 450 PRO A CA 1
ATOM 3494 C C . PRO A 1 450 ? 21.933 -11.044 -4.291 1.00 37.44 450 PRO A C 1
ATOM 3496 O O . PRO A 1 450 ? 22.296 -9.873 -4.224 1.00 37.44 450 PRO A O 1
ATOM 3499 N N . CYS A 1 451 ? 22.596 -11.965 -4.992 1.00 42.72 451 CYS A N 1
ATOM 3500 C CA . CYS A 1 451 ? 23.864 -11.735 -5.679 1.00 42.72 451 CYS A CA 1
ATOM 3501 C C . CYS A 1 451 ? 23.734 -10.628 -6.746 1.00 42.72 451 CYS A C 1
ATOM 3503 O O . CYS A 1 451 ? 23.441 -10.907 -7.906 1.00 42.72 451 CYS A O 1
ATOM 3505 N N . THR A 1 452 ? 23.965 -9.370 -6.366 1.00 36.62 452 THR A N 1
ATOM 3506 C CA . THR A 1 452 ? 23.942 -8.188 -7.251 1.00 36.62 452 THR A CA 1
ATOM 3507 C C . THR A 1 452 ? 25.241 -7.996 -8.030 1.00 36.62 452 THR A C 1
ATOM 3509 O O . THR A 1 452 ? 25.344 -7.088 -8.851 1.00 36.62 452 THR A O 1
ATOM 3512 N N . ASN A 1 453 ? 26.247 -8.844 -7.809 1.00 45.34 453 ASN A N 1
ATOM 3513 C CA . ASN A 1 453 ? 27.517 -8.729 -8.507 1.00 45.34 453 ASN A CA 1
ATOM 3514 C C . ASN A 1 453 ? 27.462 -9.502 -9.834 1.00 45.34 453 ASN A C 1
ATOM 3516 O O . ASN A 1 453 ? 27.526 -10.732 -9.855 1.00 45.34 453 ASN A O 1
ATOM 3520 N N . SER A 1 454 ? 27.351 -8.775 -10.948 1.00 48.22 454 SER A N 1
ATOM 3521 C CA . SER A 1 454 ? 27.361 -9.307 -12.320 1.00 48.22 454 SER A CA 1
ATOM 3522 C C . SER A 1 454 ? 28.570 -10.207 -12.613 1.00 48.22 454 SER A C 1
ATOM 3524 O O . SER A 1 454 ? 28.469 -11.118 -13.432 1.00 48.22 454 SER A O 1
ATOM 3526 N N . ALA A 1 455 ? 29.681 -10.032 -11.889 1.00 48.72 455 ALA A N 1
ATOM 3527 C CA . ALA A 1 455 ? 30.855 -10.897 -11.976 1.00 48.72 455 ALA A CA 1
ATOM 3528 C C . ALA A 1 455 ? 30.596 -12.340 -11.495 1.00 48.72 455 ALA A C 1
ATOM 3530 O O . ALA A 1 455 ? 31.187 -13.274 -12.034 1.00 48.72 455 ALA A O 1
ATOM 3531 N N . LEU A 1 456 ? 29.694 -12.549 -10.526 1.00 54.31 456 LEU A N 1
ATOM 3532 C CA . LEU A 1 456 ? 29.335 -13.890 -10.041 1.00 54.31 456 LEU A CA 1
ATOM 3533 C C . LEU A 1 456 ? 28.463 -14.636 -11.050 1.00 54.31 456 LEU A C 1
ATOM 3535 O O . LEU A 1 456 ? 28.684 -15.822 -11.274 1.00 54.31 456 LEU A O 1
ATOM 3539 N N . TRP A 1 457 ? 27.535 -13.937 -11.709 1.00 61.41 457 TRP A N 1
ATOM 3540 C CA . TRP A 1 457 ? 26.750 -14.494 -12.815 1.00 61.41 457 TRP A CA 1
ATOM 3541 C C . TRP A 1 457 ? 27.620 -14.811 -14.032 1.00 61.41 457 TRP A C 1
ATOM 3543 O O . TRP A 1 457 ? 27.474 -15.868 -14.640 1.00 61.41 457 TRP A O 1
ATOM 3553 N N . LEU A 1 458 ? 28.588 -13.944 -14.338 1.00 64.25 458 LEU A N 1
ATOM 3554 C CA . LEU A 1 458 ? 29.584 -14.192 -15.377 1.00 64.25 458 LEU A CA 1
ATOM 3555 C C . LEU A 1 458 ? 30.401 -15.456 -15.068 1.00 64.25 458 LEU A C 1
ATOM 3557 O O . LEU A 1 458 ? 30.512 -16.343 -15.913 1.00 64.25 458 LEU A O 1
ATOM 3561 N N . ALA A 1 459 ? 30.927 -15.570 -13.844 1.00 62.06 459 ALA A N 1
ATOM 3562 C CA . ALA A 1 459 ? 31.691 -16.734 -13.407 1.00 62.06 459 ALA A CA 1
ATOM 3563 C C . ALA A 1 459 ? 30.839 -18.011 -13.443 1.00 62.06 459 ALA A C 1
ATOM 3565 O O . ALA A 1 459 ? 31.296 -19.035 -13.944 1.00 62.06 459 ALA A O 1
ATOM 3566 N N . ALA A 1 460 ? 29.586 -17.942 -12.996 1.00 63.56 460 ALA A N 1
ATOM 3567 C CA . ALA A 1 460 ? 28.596 -19.012 -13.066 1.00 63.56 460 ALA A CA 1
ATOM 3568 C C . ALA A 1 460 ? 28.358 -19.521 -14.499 1.00 63.56 460 ALA A C 1
ATOM 3570 O O . ALA A 1 460 ? 28.474 -20.722 -14.756 1.00 63.56 460 ALA A O 1
ATOM 3571 N N . CYS A 1 461 ? 28.077 -18.614 -15.438 1.00 67.75 461 CYS A N 1
ATOM 3572 C CA . CYS A 1 461 ? 27.837 -18.952 -16.840 1.00 67.75 461 CYS A CA 1
ATOM 3573 C C . CYS A 1 461 ? 29.090 -19.535 -17.504 1.00 67.75 461 CYS A C 1
ATOM 3575 O O . CYS A 1 461 ? 29.015 -20.565 -18.173 1.00 67.75 461 CYS A O 1
ATOM 3577 N N . VAL A 1 462 ? 30.259 -18.933 -17.266 1.00 71.06 462 VAL A N 1
ATOM 3578 C CA . VAL A 1 462 ? 31.537 -19.432 -17.796 1.00 71.06 462 VAL A CA 1
ATOM 3579 C C . VAL A 1 462 ? 31.872 -20.808 -17.209 1.00 71.06 462 VAL A C 1
ATOM 3581 O O . VAL A 1 462 ? 32.290 -21.696 -17.945 1.00 71.06 462 VAL A O 1
ATOM 3584 N N . THR A 1 463 ? 31.612 -21.040 -15.918 1.00 70.38 463 THR A N 1
ATOM 3585 C CA . THR A 1 463 ? 31.799 -22.356 -15.279 1.00 70.38 463 THR A CA 1
ATOM 3586 C C . THR A 1 463 ? 30.889 -23.412 -15.891 1.00 70.38 463 THR A C 1
ATOM 3588 O O . THR A 1 463 ? 31.341 -24.526 -16.142 1.00 70.38 463 THR A O 1
ATOM 3591 N N . ALA A 1 464 ? 29.622 -23.081 -16.153 1.00 69.12 464 ALA A N 1
ATOM 3592 C CA . ALA A 1 464 ? 28.669 -24.012 -16.750 1.00 69.12 464 ALA A CA 1
ATOM 3593 C C . ALA A 1 464 ? 29.093 -24.431 -18.167 1.00 69.12 464 ALA A C 1
ATOM 3595 O O . ALA A 1 464 ? 29.142 -25.624 -18.456 1.00 69.12 464 ALA A O 1
ATOM 3596 N N . VAL A 1 465 ? 29.488 -23.466 -19.003 1.00 69.44 465 VAL A N 1
ATOM 3597 C CA . VAL A 1 465 ? 29.968 -23.722 -20.371 1.00 69.44 465 VAL A CA 1
ATOM 3598 C C . VAL A 1 465 ? 31.272 -24.526 -20.360 1.00 69.44 465 VAL A C 1
ATOM 3600 O O . VAL A 1 465 ? 31.398 -25.519 -21.074 1.00 69.44 465 VAL A O 1
ATOM 3603 N N . LEU A 1 466 ? 32.240 -24.155 -19.514 1.00 66.75 466 LEU A N 1
ATOM 3604 C CA . LEU A 1 466 ? 33.508 -24.886 -19.414 1.00 66.75 466 LEU A CA 1
ATOM 3605 C C . LEU A 1 466 ? 33.306 -26.312 -18.894 1.00 66.75 466 LEU A C 1
ATOM 3607 O O . LEU A 1 466 ? 33.979 -27.227 -19.359 1.00 66.75 466 LEU A O 1
ATOM 3611 N N . ARG A 1 467 ? 32.371 -26.525 -17.964 1.00 67.69 467 ARG A N 1
ATOM 3612 C CA . ARG A 1 467 ? 32.075 -27.852 -17.417 1.00 67.69 467 ARG A CA 1
ATOM 3613 C C . ARG A 1 467 ? 31.521 -28.805 -18.472 1.00 67.69 467 ARG A C 1
ATOM 3615 O O . ARG A 1 467 ? 31.935 -29.962 -18.486 1.00 67.69 467 ARG A O 1
ATOM 3622 N N . ASP A 1 468 ? 30.621 -28.334 -19.329 1.00 66.50 468 ASP A N 1
ATOM 3623 C CA . ASP A 1 468 ? 30.022 -29.163 -20.383 1.00 66.50 468 ASP A CA 1
ATOM 3624 C C . ASP A 1 468 ? 31.026 -29.525 -21.486 1.00 66.50 468 ASP A C 1
ATOM 3626 O O . ASP A 1 468 ? 30.944 -30.610 -22.059 1.00 66.50 468 ASP A O 1
ATOM 3630 N N . HIS A 1 469 ? 32.019 -28.669 -21.743 1.00 61.41 469 HIS A N 1
ATOM 3631 C CA . HIS A 1 469 ? 33.023 -28.922 -22.779 1.00 61.41 469 HIS A CA 1
ATOM 3632 C C . HIS A 1 469 ? 34.297 -29.622 -22.288 1.00 61.41 469 HIS A C 1
ATOM 3634 O O . HIS A 1 469 ? 34.944 -30.313 -23.073 1.00 61.41 469 HIS A O 1
ATOM 3640 N N . LEU A 1 470 ? 34.684 -29.441 -21.022 1.00 68.88 470 LEU A N 1
ATOM 3641 C CA . LEU A 1 470 ? 35.997 -29.859 -20.506 1.00 68.88 470 LEU A CA 1
ATOM 3642 C C . LEU A 1 470 ? 35.920 -30.827 -19.317 1.00 68.88 470 LEU A C 1
ATOM 3644 O O . LEU A 1 470 ? 36.949 -31.345 -18.884 1.00 68.88 470 LEU A O 1
ATOM 3648 N N . GLY A 1 471 ? 34.721 -31.085 -18.791 1.00 74.56 471 GLY A N 1
ATOM 3649 C CA . GLY A 1 471 ? 34.519 -31.855 -17.567 1.00 74.56 471 GLY A CA 1
ATOM 3650 C C . GLY A 1 471 ? 34.760 -31.028 -16.292 1.00 74.56 471 GLY A C 1
ATOM 3651 O O . GLY A 1 471 ? 35.444 -30.000 -16.316 1.00 74.56 471 GLY A O 1
ATOM 3652 N N . PRO A 1 472 ? 34.177 -31.446 -15.154 1.00 62.75 472 PRO A N 1
ATOM 3653 C CA . PRO A 1 472 ? 34.133 -30.643 -13.931 1.00 62.75 472 PRO A CA 1
ATOM 3654 C C . PRO A 1 472 ? 35.515 -30.321 -13.364 1.00 62.75 472 PRO A C 1
ATOM 3656 O O . PRO A 1 472 ? 35.777 -29.162 -13.052 1.00 62.75 472 PRO A O 1
ATOM 3659 N N . ASP A 1 473 ? 36.420 -31.295 -13.299 1.00 61.56 473 ASP A N 1
ATOM 3660 C CA . ASP A 1 473 ? 37.714 -31.097 -12.638 1.00 61.56 473 ASP A CA 1
ATOM 3661 C C . ASP A 1 473 ? 38.606 -30.096 -13.396 1.00 61.56 473 ASP A C 1
ATOM 3663 O O . ASP A 1 473 ? 39.271 -29.253 -12.787 1.00 61.56 473 ASP A O 1
ATOM 3667 N N . LEU A 1 474 ? 38.571 -30.113 -14.734 1.00 61.59 474 LEU A N 1
ATOM 3668 C CA . LEU A 1 474 ? 39.385 -29.218 -15.562 1.00 61.59 474 LEU A CA 1
ATOM 3669 C C . LEU A 1 474 ? 38.802 -27.798 -15.617 1.00 61.59 474 LEU A C 1
ATOM 3671 O O . LEU A 1 474 ? 39.554 -26.822 -15.571 1.00 61.59 474 LEU A O 1
ATOM 3675 N N . ALA A 1 475 ? 37.470 -27.676 -15.641 1.00 70.75 475 ALA A N 1
ATOM 3676 C CA . ALA A 1 475 ? 36.774 -26.392 -15.605 1.00 70.75 475 ALA A CA 1
ATOM 3677 C C . ALA A 1 475 ? 37.059 -25.621 -14.305 1.00 70.75 475 ALA A C 1
ATOM 3679 O O . ALA A 1 475 ? 37.431 -24.446 -14.354 1.00 70.75 475 ALA A O 1
ATOM 3680 N N . PHE A 1 476 ? 36.966 -26.286 -13.147 1.00 60.38 476 PHE A N 1
ATOM 3681 C CA . PHE A 1 476 ? 37.284 -25.660 -11.859 1.00 60.38 476 PHE A CA 1
ATOM 3682 C C . PHE A 1 476 ? 38.776 -25.332 -11.715 1.00 60.38 476 PHE A C 1
ATOM 3684 O O . PHE A 1 476 ? 39.107 -24.273 -11.186 1.00 60.38 476 PHE A O 1
ATOM 3691 N N . THR A 1 477 ? 39.679 -26.167 -12.243 1.00 64.62 477 THR A N 1
ATOM 3692 C CA . THR A 1 477 ? 41.129 -25.895 -12.210 1.00 64.62 477 THR A CA 1
ATOM 3693 C C . THR A 1 477 ? 41.501 -24.651 -13.031 1.00 64.62 477 THR A C 1
ATOM 3695 O O . THR A 1 477 ? 42.271 -23.806 -12.567 1.00 64.62 477 THR A O 1
ATOM 3698 N N . LEU A 1 478 ? 40.920 -24.488 -14.227 1.00 62.84 478 LEU A N 1
ATOM 3699 C CA . LEU A 1 478 ? 41.151 -23.321 -15.090 1.00 62.84 478 LEU A CA 1
ATOM 3700 C C . LEU A 1 478 ? 40.589 -22.027 -14.496 1.00 62.84 478 LEU A C 1
ATOM 3702 O O . LEU A 1 478 ? 41.236 -20.981 -14.588 1.00 62.84 478 LEU A O 1
ATOM 3706 N N . LEU A 1 479 ? 39.416 -22.093 -13.864 1.00 64.75 479 LEU A N 1
ATOM 3707 C CA . LEU A 1 479 ? 38.795 -20.947 -13.198 1.00 64.75 479 LEU A CA 1
ATOM 3708 C C . LEU A 1 479 ? 39.528 -20.550 -11.921 1.00 64.75 479 LEU A C 1
ATOM 3710 O O . LEU A 1 479 ? 39.758 -19.366 -11.697 1.00 64.75 479 LEU A O 1
ATOM 3714 N N . ALA A 1 480 ? 39.968 -21.520 -11.118 1.00 61.72 480 ALA A N 1
ATOM 3715 C CA . ALA A 1 480 ? 40.772 -21.248 -9.933 1.00 61.72 480 ALA A CA 1
ATOM 3716 C C . ALA A 1 480 ? 42.103 -20.575 -10.305 1.00 61.72 480 ALA A C 1
ATOM 3718 O O . ALA A 1 480 ? 42.494 -19.606 -9.659 1.00 61.72 480 ALA A O 1
ATOM 3719 N N . GLY A 1 481 ? 42.767 -21.025 -11.377 1.00 59.00 481 GLY A N 1
ATOM 3720 C CA . GLY A 1 481 ? 44.015 -20.420 -11.858 1.00 59.00 481 GLY A CA 1
ATOM 3721 C C . GLY A 1 481 ? 43.847 -18.991 -12.391 1.00 59.00 481 GLY A C 1
ATOM 3722 O O . GLY A 1 481 ? 44.684 -18.129 -12.122 1.00 59.00 481 GLY A O 1
ATOM 3723 N N . SER A 1 482 ? 42.751 -18.716 -13.102 1.00 56.78 482 SER A N 1
ATOM 3724 C CA . SER A 1 482 ? 42.471 -17.398 -13.696 1.00 56.78 482 SER A CA 1
ATOM 3725 C C . SER A 1 482 ? 41.913 -16.385 -12.685 1.00 56.78 482 SER A C 1
ATOM 3727 O O . SER A 1 482 ? 42.292 -15.210 -12.709 1.00 56.78 482 SER A O 1
ATOM 3729 N N . LEU A 1 483 ? 41.095 -16.828 -11.725 1.00 53.78 483 LEU A N 1
ATOM 3730 C CA . LEU A 1 483 ? 40.605 -15.980 -10.634 1.00 53.78 483 LEU A CA 1
ATOM 3731 C C . LEU A 1 483 ? 41.714 -15.634 -9.631 1.00 53.78 483 LEU A C 1
ATOM 3733 O O . LEU A 1 483 ? 41.795 -14.476 -9.219 1.00 53.78 483 LEU A O 1
ATOM 3737 N N . ASN A 1 484 ? 42.630 -16.562 -9.314 1.00 45.41 484 ASN A N 1
ATOM 3738 C CA . ASN A 1 484 ? 43.786 -16.254 -8.456 1.00 45.41 484 ASN A CA 1
ATOM 3739 C C . ASN A 1 484 ? 44.684 -15.162 -9.055 1.00 45.41 484 ASN A C 1
ATOM 3741 O O . ASN A 1 484 ? 45.210 -14.327 -8.321 1.00 45.41 484 ASN A O 1
ATOM 3745 N N . TYR A 1 485 ? 44.829 -15.130 -10.383 1.00 38.22 485 TYR A N 1
ATOM 3746 C CA . TYR A 1 485 ? 45.593 -14.097 -11.093 1.00 38.22 485 TYR A CA 1
ATOM 3747 C C . TYR A 1 485 ? 44.914 -12.714 -11.056 1.00 38.22 485 TYR A C 1
ATOM 3749 O O . TYR A 1 485 ? 45.573 -11.677 -11.116 1.00 38.22 485 TYR A O 1
ATOM 3757 N N . THR A 1 486 ? 43.587 -12.686 -10.923 1.00 41.25 486 THR A N 1
ATOM 3758 C CA . THR A 1 486 ? 42.805 -11.441 -10.905 1.00 41.25 486 THR A CA 1
ATOM 3759 C C . THR A 1 486 ? 42.685 -10.875 -9.485 1.00 41.25 486 THR A C 1
ATOM 3761 O O . THR A 1 486 ? 42.797 -9.667 -9.296 1.00 41.25 486 THR A O 1
ATOM 3764 N N . ILE A 1 487 ? 42.548 -11.740 -8.473 1.00 35.03 487 ILE A N 1
ATOM 3765 C CA . ILE A 1 487 ? 42.451 -11.349 -7.054 1.00 35.03 487 ILE A CA 1
ATOM 3766 C C . ILE A 1 487 ? 43.802 -10.860 -6.507 1.00 35.03 487 ILE A C 1
ATOM 3768 O O . ILE A 1 487 ? 43.840 -9.909 -5.734 1.00 35.03 487 ILE A O 1
ATOM 3772 N N . SER A 1 488 ? 44.926 -11.424 -6.961 1.00 36.62 488 SER A N 1
ATOM 3773 C CA . SER A 1 488 ? 46.271 -10.971 -6.557 1.00 36.62 488 SER A CA 1
ATOM 3774 C C . SER A 1 488 ? 46.660 -9.580 -7.088 1.00 36.62 488 SER A C 1
ATOM 3776 O O . SER A 1 488 ? 47.589 -8.971 -6.563 1.00 36.62 488 SER A O 1
ATOM 3778 N N . ASN A 1 489 ? 45.919 -9.037 -8.062 1.00 31.08 489 ASN A N 1
ATOM 3779 C CA . ASN A 1 489 ? 46.097 -7.673 -8.575 1.00 31.08 489 ASN A CA 1
ATOM 3780 C C . ASN A 1 489 ? 45.178 -6.631 -7.904 1.00 31.08 489 ASN A C 1
ATOM 3782 O O . ASN A 1 489 ? 45.196 -5.459 -8.280 1.00 31.08 489 ASN A O 1
ATOM 3786 N N . VAL A 1 490 ? 44.407 -7.027 -6.888 1.00 29.50 490 VAL A N 1
ATOM 3787 C CA . VAL A 1 490 ? 43.621 -6.121 -6.042 1.00 29.50 490 VAL A CA 1
ATOM 3788 C C . VAL A 1 490 ? 44.283 -6.085 -4.663 1.00 29.50 490 VAL A C 1
ATOM 3790 O O . VAL A 1 490 ? 43.914 -6.830 -3.762 1.00 29.50 490 VAL A O 1
ATOM 3793 N N . GLN A 1 491 ? 45.328 -5.266 -4.509 1.00 27.97 491 GLN A N 1
ATOM 3794 C CA . GLN A 1 491 ? 46.009 -5.122 -3.221 1.00 27.97 491 GLN A CA 1
ATOM 3795 C C . GLN A 1 491 ? 45.160 -4.377 -2.181 1.00 27.97 491 GLN A C 1
ATOM 3797 O O . GLN A 1 491 ? 44.553 -3.340 -2.449 1.00 27.97 491 GLN A O 1
ATOM 3802 N N . GLU A 1 492 ? 45.211 -4.954 -0.980 1.00 28.14 492 GLU A N 1
ATOM 3803 C CA . GLU A 1 492 ? 44.912 -4.439 0.354 1.00 28.14 492 GLU A CA 1
ATOM 3804 C C . GLU A 1 492 ? 44.965 -2.907 0.498 1.00 28.14 492 GLU A C 1
ATOM 3806 O O . GLU A 1 492 ? 46.020 -2.282 0.406 1.00 28.14 492 GLU A O 1
ATOM 3811 N N . LYS A 1 493 ? 43.829 -2.308 0.875 1.00 26.92 493 LYS A N 1
ATOM 3812 C CA . LYS A 1 493 ? 43.851 -1.184 1.815 1.00 26.92 493 LYS A CA 1
ATOM 3813 C C . LYS A 1 493 ? 43.687 -1.761 3.212 1.00 26.92 493 LYS A C 1
ATOM 3815 O O . LYS A 1 493 ? 42.618 -2.248 3.568 1.00 26.92 493 LYS A O 1
ATOM 3820 N N . GLU A 1 494 ? 44.785 -1.723 3.953 1.00 31.73 494 GLU A N 1
ATOM 3821 C CA . GLU A 1 494 ? 44.907 -2.081 5.360 1.00 31.73 494 GLU A CA 1
ATOM 3822 C C . GLU A 1 494 ? 43.700 -1.616 6.186 1.00 31.73 494 GLU A C 1
ATOM 3824 O O . GLU A 1 494 ? 43.365 -0.434 6.202 1.00 31.73 494 GLU A O 1
ATOM 3829 N N . THR A 1 495 ? 43.078 -2.528 6.931 1.00 28.55 495 THR A N 1
ATOM 3830 C CA . THR A 1 495 ? 42.542 -2.222 8.264 1.00 28.55 495 THR A CA 1
ATOM 3831 C C . THR A 1 495 ? 42.420 -3.508 9.086 1.00 28.55 495 THR A C 1
ATOM 3833 O O . THR A 1 495 ? 41.704 -4.436 8.732 1.00 28.55 495 THR A O 1
ATOM 3836 N N . TYR A 1 496 ? 43.136 -3.507 10.213 1.00 25.95 496 TYR A N 1
ATOM 3837 C CA . TYR A 1 496 ? 43.052 -4.413 11.364 1.00 25.95 496 TYR A CA 1
ATOM 3838 C C . TYR A 1 496 ? 43.476 -5.881 11.198 1.00 25.95 496 TYR A C 1
ATOM 3840 O O . TYR A 1 496 ? 42.680 -6.815 11.191 1.00 25.95 496 TYR A O 1
ATOM 3848 N N . SER A 1 497 ? 44.791 -6.084 11.292 1.00 30.08 497 SER A N 1
ATOM 3849 C CA . SER A 1 497 ? 45.392 -7.289 11.862 1.00 30.08 497 SER A CA 1
ATOM 3850 C C . SER A 1 497 ? 45.318 -7.264 13.397 1.00 30.08 497 SER A C 1
ATOM 3852 O O . SER A 1 497 ? 45.892 -6.368 14.016 1.00 30.08 497 SER A O 1
ATOM 3854 N N . ASN A 1 498 ? 44.676 -8.257 14.019 1.00 30.22 498 ASN A N 1
ATOM 3855 C CA . ASN A 1 498 ? 45.213 -8.968 15.191 1.00 30.22 498 ASN A CA 1
ATOM 3856 C C . ASN A 1 498 ? 44.295 -10.128 15.595 1.00 30.22 498 ASN A C 1
ATOM 3858 O O . ASN A 1 498 ? 43.233 -9.934 16.176 1.00 30.22 498 ASN A O 1
ATOM 3862 N N . GLY A 1 499 ? 44.757 -11.351 15.344 1.00 25.81 499 GLY A N 1
ATOM 3863 C CA . GLY A 1 499 ? 44.111 -12.570 15.819 1.00 25.81 499 GLY A CA 1
ATOM 3864 C C . GLY A 1 499 ? 44.896 -13.806 15.405 1.00 25.81 499 GLY A C 1
ATOM 3865 O O . GLY A 1 499 ? 44.586 -14.440 14.405 1.00 25.81 499 GLY A O 1
ATOM 3866 N N . ARG A 1 500 ? 45.954 -14.135 16.157 1.00 29.09 500 ARG A N 1
ATOM 3867 C CA . ARG A 1 500 ? 46.681 -15.406 16.021 1.00 29.09 500 ARG A CA 1
ATOM 3868 C C . ARG A 1 500 ? 45.740 -16.571 16.333 1.00 29.09 500 ARG A C 1
ATOM 3870 O O . ARG A 1 500 ? 45.271 -16.662 17.461 1.00 29.09 500 ARG A O 1
ATOM 3877 N N . PHE A 1 501 ? 45.623 -17.528 15.418 1.00 26.11 501 PHE A N 1
ATOM 3878 C CA . PHE A 1 501 ? 45.306 -18.912 15.769 1.00 26.11 501 PHE A CA 1
ATOM 3879 C C . PHE A 1 501 ? 46.250 -19.860 15.024 1.00 26.11 501 PHE A C 1
ATOM 3881 O O . PHE A 1 501 ? 46.247 -19.949 13.800 1.00 26.11 501 PHE A O 1
ATOM 3888 N N . LYS A 1 502 ? 47.104 -20.538 15.798 1.00 32.00 502 LYS A N 1
ATOM 3889 C CA . LYS A 1 502 ? 47.813 -21.753 15.389 1.00 32.00 502 LYS A CA 1
ATOM 3890 C C . LYS A 1 502 ? 46.830 -22.915 15.508 1.00 32.00 502 LYS A C 1
ATOM 3892 O O . LYS A 1 502 ? 46.223 -23.063 16.565 1.00 32.00 502 LYS A O 1
ATOM 3897 N N . ALA A 1 503 ? 46.766 -23.776 14.501 1.00 28.58 503 ALA A N 1
ATOM 3898 C CA . ALA A 1 503 ? 46.285 -25.139 14.678 1.00 28.58 503 ALA A CA 1
ATOM 3899 C C . ALA A 1 503 ? 47.151 -26.091 13.847 1.00 28.58 503 ALA A C 1
ATOM 3901 O O . ALA A 1 503 ? 47.208 -26.002 12.622 1.00 28.58 503 ALA A O 1
ATOM 3902 N N . ASP A 1 504 ? 47.863 -26.954 14.570 1.00 32.22 504 ASP A N 1
ATOM 3903 C CA . ASP A 1 504 ? 48.563 -28.133 14.077 1.00 32.22 504 ASP A CA 1
ATOM 3904 C C . ASP A 1 504 ? 47.588 -29.081 13.368 1.00 32.22 504 ASP A C 1
ATOM 3906 O O . ASP A 1 504 ? 46.543 -29.420 13.921 1.00 32.22 504 ASP A O 1
ATOM 3910 N N . PHE A 1 505 ? 47.979 -29.605 12.205 1.00 26.89 505 PHE A N 1
ATOM 3911 C CA . PHE A 1 505 ? 47.387 -30.821 11.650 1.00 26.89 505 PHE A CA 1
ATOM 3912 C C . PHE A 1 505 ? 48.440 -31.930 11.650 1.00 26.89 505 PHE A C 1
ATOM 3914 O O . PHE A 1 505 ? 49.347 -31.974 10.816 1.00 26.89 505 PHE A O 1
ATOM 3921 N N . ARG A 1 506 ? 48.326 -32.835 12.630 1.00 29.38 506 ARG A N 1
ATOM 3922 C CA . ARG A 1 506 ? 48.943 -34.162 12.569 1.00 29.38 506 ARG A CA 1
ATOM 3923 C C . ARG A 1 506 ? 48.070 -35.086 11.725 1.00 29.38 506 ARG A C 1
ATOM 3925 O O . ARG A 1 506 ? 46.851 -35.079 11.833 1.00 29.38 506 ARG A O 1
ATOM 3932 N N . ARG A 1 507 ? 48.774 -35.891 10.932 1.00 35.78 507 ARG A N 1
ATOM 3933 C CA . ARG A 1 507 ? 48.329 -37.037 10.134 1.00 35.78 507 ARG A CA 1
ATOM 3934 C C . ARG A 1 507 ? 47.342 -37.957 10.863 1.00 35.78 507 ARG A C 1
ATOM 3936 O O . ARG A 1 507 ? 47.674 -38.435 11.946 1.00 35.78 507 ARG A O 1
ATOM 3943 N N . THR A 1 508 ? 46.285 -38.330 10.149 1.00 40.72 508 THR A N 1
ATOM 3944 C CA . THR A 1 508 ? 45.944 -39.725 9.807 1.00 40.72 508 THR A CA 1
ATOM 3945 C C . THR A 1 508 ? 45.315 -39.730 8.431 1.00 40.72 508 THR A C 1
ATOM 3947 O O . THR A 1 508 ? 44.425 -38.875 8.228 1.00 40.72 508 THR A O 1
#